Protein 5WMP (pdb70)

Foldseek 3Di:
DKKKKKKKWKWKQDPPPDATKIKIWIDIQLRTFWIFTPPPPDTWIDTDDPLCVPDDPVVGVVVSVVRVVVNVVVSVVVVLLCVLVVHDPHDMKMKMWMWIFMADPVLATDFTWTFIDIRNHGAKIQDRVLQAMDGPDPSSVVVRVVCVVVSVSVVVVCCRRPVRSVVSVVSCVSVVVPSVAWAFWDWAWDWADPDPWKIKIKIKTWFTPDQDKDKFKDQQRHTPVVQKDWDRWADPPPSGIMIMIMGMDTPPRQQRMWMWMDGPNDPDIDTDGHDD/DWWAWDWDWEWPDQADAQDKTKIKIKTKGTPDPDKDKFKDKVNHGDPPWDKDDWDHDPVRIIMMMTMDIDHDHPPIWMWMWMDDPVDPHIDIDTYDSVD/DDDDDPPPDD

Secondary structure (DSSP, 8-state):
--EEEEEEEEEE--TTS-SPEEEEEEEETTEEEEEEETTSSS---EE-SGGGTTS-HHHHHHHHHHHHHHHHHHHHHHHHHHHHTT--TTS--EEEEEEEEEE-TTS-EEEEEEEEEETTEEEEEE-TTSS-EEESSHHHHHHHHHHHHTTHHHHHHHHHHTHHHHHHHHHHHHTHHHHT-PBPPEEEEEEEEEETTEEEEEEEEEEEBSS--EEEEEETTEE-GGG-EEPPPEE-SSS-EEEEEEEEEETT-GGGEEEEEE-TT-SS-EEE----/--BPPEEEEEESS---TTS-EEEEEEEEEEBSS--EEEEEETTEEPSS-EEPPPEE-TTS-EEEEEEEEE---SS--EEEEEE-TT-SS-EEEE--TT-/------S---

B-factor: mean 17.41, std 11.38, range [3.67, 92.32]

Organism: Homo sapiens (NCBI:txid9606)

InterPro domains:
  IPR001039 MHC class I alpha chain, alpha1 alpha2 domains [PR01638] (83-112)
  IPR001039 MHC class I alpha chain, alpha1 alpha2 domains [PR01638] (115-131)
  IPR001039 MHC class I alpha chain, alpha1 alpha2 domains [PR01638] (136-153)
  IPR001039 MHC class I alpha chain, alpha1 alpha2 domains [PR01638] (181-199)
  IPR003006 Immunoglobulin/major histocompatibility complex, conserved site [PS00290] (281-287)
  IPR003597 Immunoglobulin C1-set [PF07654] (219-290)
  IPR003597 Immunoglobulin C1-set [SM00407] (222-293)
  IPR007110 Immunoglobulin-like domain [PS50835] (209-295)
  IPR010579 MHC class I, alpha chain, C-terminal [PF06623] (337-362)
  IPR011161 MHC class I-like antigen recognition-like [PF00129] (25-203)
  IPR011162 MHC classes I/II-like antigen recognition protein [SSF54452] (26-205)
  IPR013783 Immunoglobulin-like fold [G3DSA:2.60.40.10] (206-308)
  IPR036179 Immunoglobulin-like domain superfamily [SSF48726] (208-300)
  IPR037055 MHC class I-like antigen recognition-like superfamily [G3DSA:3.30.500.10] (24-205)
  IPR050208 Antigen-presenting and immune regulatory MHC class I-related [PTHR16675] (14-336)

GO terms:
  GO:0005886 plasma membrane (C, EXP)
  GO:0098553 lumenal side of endoplasmic reticulum membrane (C, TAS)
  GO:0031901 early endosome membrane (C, TAS)
  GO:0000139 Golgi membrane (C, TAS)
  GO:0055038 recycling endosome membrane (C, TAS)
  GO:0005886 plasma membrane (C, TAS)
  GO:0012507 ER to Golgi transport vesicle membrane (C, TAS)
  GO:0030667 secretory granule membrane (C, TAS)
  GO:0030670 phagocytic vesicle membrane (C, TAS)
  GO:0005515 protein binding (F, IPI)
  GO:0002667 regulation of T cell anergy (P, IMP)
  GO:2001198 regulation of dendritic cell differentiation (P, IMP)
  GO:0032655 regulation of interleukin-12 production (P, IMP)
  GO:0032675 regulation of interleukin-6 production (P, IMP)
  GO:0005102 signaling receptor binding (F, IPI)
  GO:0002477 antigen processing and presentation of exogenous peptide antigen via MHC class Ib (P, IDA)
  GO:0001916 positive regulation of T cell mediated cytotoxicity (P, IDA)
  GO:0002486 antigen processing and presentation of endogenous peptide antigen via MHC class I via ER pathway, TAP-independent (P, IDA)
  GO:0005783 endoplasmic reticulum (C, IDA)
  GO:0005794 Golgi apparatus (C, IDA)

Structure (mmCIF, N/CA/C/O backbone):
data_5WMP
#
_entry.id   5WMP
#
_cell.length_a   50.863
_cell.length_b   81.720
_cell.length_c   110.943
_cell.angle_alpha   90.000
_cell.angle_beta   90.000
_cell.angle_gamma   90.000
#
_symmetry.space_group_name_H-M   'P 21 21 21'
#
loop_
_entity.id
_entity.type
_entity.pdbx_description
1 polymer 'HLA class I histocompatibility antigen, B-7 alpha chain'
2 polymer Beta-2-microglobulin
3 polymer 'TPR peptide from CMV'
4 non-polymer 'IODIDE ION'
5 non-polymer 'SODIUM ION'
6 non-polymer 'CHLORIDE ION'
7 non-polymer DI(HYDROXYETHYL)ETHER
8 non-polymer 'ZINC ION'
9 water water
#
loop_
_atom_site.group_PDB
_atom_site.id
_atom_site.type_symbol
_atom_site.label_atom_id
_atom_site.label_alt_id
_atom_site.label_comp_id
_atom_site.label_asym_id
_atom_site.label_entity_id
_atom_site.label_seq_id
_atom_site.pdbx_PDB_ins_code
_atom_site.Cartn_x
_atom_site.Cartn_y
_atom_site.Cartn_z
_atom_site.occupancy
_atom_site.B_iso_or_equiv
_atom_site.auth_seq_id
_atom_site.auth_comp_id
_atom_site.auth_asym_id
_atom_site.auth_atom_id
_atom_site.pdbx_PDB_model_num
ATOM 1 N N . GLY A 1 1 ? -24.807 25.602 -25.476 1.00 24.41 1 GLY A N 1
ATOM 2 C CA . GLY A 1 1 ? -23.698 26.175 -24.720 1.00 23.53 1 GLY A CA 1
ATOM 3 C C . GLY A 1 1 ? -22.355 25.926 -25.383 1.00 22.28 1 GLY A C 1
ATOM 4 O O . GLY A 1 1 ? -22.281 25.822 -26.610 1.00 22.84 1 GLY A O 1
ATOM 5 N N A SER A 1 2 ? -21.291 25.847 -24.585 0.71 18.53 2 SER A N 1
ATOM 6 N N B SER A 1 2 ? -21.278 25.856 -24.578 0.29 16.66 2 SER A N 1
ATOM 7 C CA A SER A 1 2 ? -19.938 25.623 -25.093 0.71 17.23 2 SER A CA 1
ATOM 8 C CA B SER A 1 2 ? -19.930 25.600 -25.093 0.29 14.91 2 SER A CA 1
ATOM 9 C C A SER A 1 2 ? -19.717 24.133 -25.325 0.71 17.26 2 SER A C 1
ATOM 10 C C B SER A 1 2 ? -19.780 24.121 -25.380 0.29 16.16 2 SER A C 1
ATOM 11 O O A SER A 1 2 ? -20.260 23.313 -24.582 0.71 17.66 2 SER A O 1
ATOM 12 O O B SER A 1 2 ? -20.417 23.297 -24.717 0.29 15.78 2 SER A O 1
ATOM 17 N N . HIS A 1 3 ? -18.950 23.776 -26.368 1.00 11.30 3 HIS A N 1
ATOM 18 C CA . HIS A 1 3 ? -18.709 22.358 -26.690 1.00 9.78 3 HIS A CA 1
ATOM 19 C C . HIS A 1 3 ? -17.234 22.099 -26.942 1.00 11.68 3 HIS A C 1
ATOM 20 O O . HIS A 1 3 ? -16.491 23.026 -27.228 1.00 11.26 3 HIS A O 1
ATOM 27 N N . SER A 1 4 ? -16.813 20.836 -26.850 1.00 7.98 4 SER A N 1
ATOM 28 C CA . SER A 1 4 ? -15.417 20.531 -27.131 1.00 8.11 4 SER A CA 1
ATOM 29 C C . SER A 1 4 ? -15.343 19.274 -27.946 1.00 10.67 4 SER A C 1
ATOM 30 O O . SER A 1 4 ? -16.253 18.433 -27.883 1.00 8.81 4 SER A O 1
ATOM 33 N N . MET A 1 5 ? -14.243 19.132 -28.685 1.00 7.35 5 MET A N 1
ATOM 34 C CA . MET A 1 5 ? -13.912 17.873 -29.323 1.00 4.63 5 MET A CA 1
ATOM 35 C C . MET A 1 5 ? -12.519 17.546 -28.816 1.00 9.58 5 MET A C 1
ATOM 36 O O . MET A 1 5 ? -11.661 18.413 -28.824 1.00 7.54 5 MET A O 1
ATOM 41 N N . ARG A 1 6 ? -12.281 16.291 -28.443 1.00 6.99 6 ARG A N 1
ATOM 42 C CA . ARG A 1 6 ? -10.942 15.880 -27.987 1.00 5.59 6 ARG A CA 1
ATOM 43 C C . ARG A 1 6 ? -10.637 14.496 -28.489 1.00 9.25 6 ARG A C 1
ATOM 44 O O . ARG A 1 6 ? -11.533 13.628 -28.509 1.00 9.52 6 ARG A O 1
ATOM 52 N N . TYR A 1 7 ? -9.363 14.274 -28.864 1.00 4.99 7 TYR A N 1
ATOM 53 C CA . TYR A 1 7 ? -8.855 12.956 -29.179 1.00 6.49 7 TYR A CA 1
ATOM 54 C C . TYR A 1 7 ? -7.830 12.639 -28.127 1.00 9.19 7 TYR A C 1
ATOM 55 O O . TYR A 1 7 ? -7.072 13.533 -27.717 1.00 7.74 7 TYR A O 1
ATOM 64 N N . PHE A 1 8 ? -7.837 11.369 -27.665 1.00 6.68 8 PHE A N 1
ATOM 65 C CA . PHE A 1 8 ? -6.942 10.884 -26.609 1.00 7.20 8 PHE A CA 1
ATOM 66 C C . PHE A 1 8 ? -6.205 9.654 -27.141 1.00 9.77 8 PHE A C 1
ATOM 67 O O . PHE A 1 8 ? -6.825 8.593 -27.344 1.00 9.99 8 PHE A O 1
ATOM 75 N N . TYR A 1 9 ? -4.883 9.793 -27.361 1.00 6.10 9 TYR A N 1
ATOM 76 C CA . TYR A 1 9 ? -4.074 8.657 -27.843 1.00 5.76 9 TYR A CA 1
ATOM 77 C C . TYR A 1 9 ? -3.220 8.106 -26.707 1.00 9.34 9 TYR A C 1
ATOM 78 O O . TYR A 1 9 ? -2.626 8.880 -25.936 1.00 7.78 9 TYR A O 1
ATOM 87 N N . THR A 1 10 ? -3.097 6.778 -26.655 1.00 6.20 10 THR A N 1
ATOM 88 C CA . THR A 1 10 ? -2.222 6.087 -25.726 1.00 5.88 10 THR A CA 1
ATOM 89 C C . THR A 1 10 ? -1.357 5.101 -26.505 1.00 8.41 10 THR A C 1
ATOM 90 O O . THR A 1 10 ? -1.893 4.182 -27.121 1.00 9.12 10 THR A O 1
ATOM 94 N N . SER A 1 11 ? -0.026 5.280 -26.434 1.00 5.70 11 SER A N 1
ATOM 95 C CA . SER A 1 11 ? 0.964 4.357 -27.048 1.00 6.00 11 SER A CA 1
ATOM 96 C C . SER A 1 11 ? 1.752 3.782 -25.911 1.00 8.98 11 SER A C 1
ATOM 97 O O . SER A 1 11 ? 2.267 4.535 -25.084 1.00 6.81 11 SER A O 1
ATOM 100 N N . VAL A 1 12 ? 1.795 2.437 -25.809 1.00 7.24 12 VAL A N 1
ATOM 101 C CA . VAL A 1 12 ? 2.484 1.783 -24.676 1.00 6.91 12 VAL A CA 1
ATOM 102 C C . VAL A 1 12 ? 3.459 0.755 -25.193 1.00 10.42 12 VAL A C 1
ATOM 103 O O . VAL A 1 12 ? 3.028 -0.186 -25.875 1.00 8.96 12 VAL A O 1
ATOM 107 N N . SER A 1 13 ? 4.755 0.912 -24.886 1.00 8.07 13 SER A N 1
ATOM 108 C CA . SER A 1 13 ? 5.712 -0.116 -25.349 1.00 7.27 13 SER A CA 1
ATOM 109 C C . SER A 1 13 ? 5.617 -1.324 -24.427 1.00 9.33 13 SER A C 1
ATOM 110 O O . SER A 1 13 ? 5.188 -1.218 -23.265 1.00 8.52 13 SER A O 1
ATOM 113 N N . ARG A 1 14 ? 6.065 -2.465 -24.932 1.00 7.85 14 ARG A N 1
ATOM 114 C CA . ARG A 1 14 ? 5.952 -3.730 -24.188 1.00 7.50 14 ARG A CA 1
ATOM 115 C C . ARG A 1 14 ? 7.107 -4.644 -24.647 1.00 10.33 14 ARG A C 1
ATOM 116 O O . ARG A 1 14 ? 6.882 -5.614 -25.402 1.00 7.71 14 ARG A O 1
ATOM 124 N N . PRO A 1 15 ? 8.371 -4.292 -24.298 1.00 9.52 15 PRO A N 1
ATOM 125 C CA . PRO A 1 15 ? 9.518 -5.065 -24.828 1.00 8.36 15 PRO A CA 1
ATOM 126 C C . PRO A 1 15 ? 9.352 -6.560 -24.588 1.00 10.21 15 PRO A C 1
ATOM 127 O O . PRO A 1 15 ? 8.983 -6.975 -23.483 1.00 10.80 15 PRO A O 1
ATOM 131 N N . GLY A 1 16 ? 9.581 -7.328 -25.648 1.00 10.65 16 GLY A N 1
ATOM 132 C CA . GLY A 1 16 ? 9.456 -8.786 -25.605 1.00 9.95 16 GLY A CA 1
ATOM 133 C C . GLY A 1 16 ? 8.042 -9.258 -25.915 1.00 13.29 16 GLY A C 1
ATOM 134 O O . GLY A 1 16 ? 7.801 -10.475 -26.008 1.00 12.61 16 GLY A O 1
ATOM 135 N N . ARG A 1 17 ? 7.077 -8.302 -26.053 1.00 7.67 17 ARG A N 1
ATOM 136 C CA . ARG A 1 17 ? 5.667 -8.663 -26.312 1.00 7.40 17 ARG A CA 1
ATOM 137 C C . ARG A 1 17 ? 5.130 -7.927 -27.546 1.00 9.06 17 ARG A C 1
ATOM 138 O O . ARG A 1 17 ? 3.963 -7.558 -27.606 1.00 7.51 17 ARG A O 1
ATOM 146 N N . GLY A 1 18 ? 6.007 -7.742 -28.534 1.00 8.64 18 GLY A N 1
ATOM 147 C CA . GLY A 1 18 ? 5.659 -7.088 -29.785 1.00 8.26 18 GLY A CA 1
ATOM 148 C C . GLY A 1 18 ? 5.923 -5.598 -29.785 1.00 11.18 18 GLY A C 1
ATOM 149 O O . GLY A 1 18 ? 6.611 -5.074 -28.910 1.00 10.01 18 GLY A O 1
ATOM 150 N N . GLU A 1 19 ? 5.339 -4.917 -30.766 1.00 9.65 19 GLU A N 1
ATOM 151 C CA . GLU A 1 19 ? 5.462 -3.480 -30.938 1.00 9.58 19 GLU A CA 1
ATOM 152 C C . GLU A 1 19 ? 4.441 -2.743 -30.061 1.00 10.30 19 GLU A C 1
ATOM 153 O O . GLU A 1 19 ? 3.439 -3.330 -29.626 1.00 9.39 19 GLU A O 1
ATOM 159 N N . PRO A 1 20 ? 4.690 -1.430 -29.813 1.00 7.80 20 PRO A N 1
ATOM 160 C CA . PRO A 1 20 ? 3.783 -0.665 -28.932 1.00 6.68 20 PRO A CA 1
ATOM 161 C C . PRO A 1 20 ? 2.355 -0.609 -29.431 1.00 10.41 20 PRO A C 1
ATOM 162 O O . PRO A 1 20 ? 2.101 -0.362 -30.619 1.00 13.37 20 PRO A O 1
ATOM 166 N N . ARG A 1 21 ? 1.409 -0.845 -28.521 1.00 6.76 21 ARG A N 1
ATOM 167 C CA . ARG A 1 21 ? -0.002 -0.760 -28.887 1.00 6.07 21 ARG A CA 1
ATOM 168 C C . ARG A 1 21 ? -0.358 0.689 -28.976 1.00 8.43 21 ARG A C 1
ATOM 169 O O . ARG A 1 21 ? 0.040 1.456 -28.100 1.00 9.55 21 ARG A O 1
ATOM 177 N N . PHE A 1 22 ? -1.109 1.083 -30.026 1.00 6.40 22 PHE A N 1
ATOM 178 C CA . PHE A 1 22 ? -1.618 2.461 -30.149 1.00 5.40 22 PHE A CA 1
ATOM 179 C C . PHE A 1 22 ? -3.163 2.358 -30.053 1.00 8.15 22 PHE A C 1
ATOM 180 O O . PHE A 1 22 ? -3.791 1.646 -30.843 1.00 8.43 22 PHE A O 1
ATOM 188 N N . ILE A 1 23 ? -3.762 3.110 -29.119 1.00 7.02 23 ILE A N 1
ATOM 189 C CA . ILE A 1 23 ? -5.205 3.212 -29.015 1.00 7.42 23 ILE A CA 1
ATOM 190 C C . ILE A 1 23 ? -5.583 4.691 -29.056 1.00 10.00 23 ILE A C 1
ATOM 191 O O . ILE A 1 23 ? -4.955 5.507 -28.375 1.00 9.33 23 ILE A O 1
ATOM 196 N N . SER A 1 24 ? -6.651 5.014 -29.798 0.99 6.39 24 SER A N 1
ATOM 197 C CA . SER A 1 24 ? -7.180 6.352 -29.801 0.99 5.42 24 SER A CA 1
ATOM 198 C C . SER A 1 24 ? -8.677 6.288 -29.521 0.99 10.04 24 SER A C 1
ATOM 199 O O . SER A 1 24 ? -9.366 5.392 -30.027 0.99 8.98 24 SER A O 1
ATOM 202 N N . VAL A 1 25 ? -9.185 7.284 -28.772 1.00 6.32 25 VAL A N 1
ATOM 203 C CA . VAL A 1 25 ? -10.617 7.472 -28.532 1.00 5.21 25 VAL A CA 1
ATOM 204 C C . VAL A 1 25 ? -10.931 8.936 -28.820 1.00 8.56 25 VAL A C 1
ATOM 205 O O . VAL A 1 25 ? -10.085 9.816 -28.576 1.00 8.30 25 VAL A O 1
ATOM 209 N N . GLY A 1 26 ? -12.066 9.159 -29.460 1.00 4.62 26 GLY A N 1
ATOM 210 C CA . GLY A 1 26 ? -12.516 10.513 -29.794 1.00 4.77 26 GLY A CA 1
ATOM 211 C C . GLY A 1 26 ? -13.788 10.846 -29.017 1.00 9.46 26 GLY A C 1
ATOM 212 O O . GLY A 1 26 ? -14.664 9.978 -28.918 1.00 8.35 26 GLY A O 1
ATOM 213 N N . TYR A 1 27 ? -13.898 12.100 -28.478 1.00 5.73 27 TYR A N 1
ATOM 214 C CA . TYR A 1 27 ? -15.066 12.562 -27.715 1.00 6.44 27 TYR A CA 1
ATOM 215 C C . TYR A 1 27 ? -15.564 13.877 -28.255 1.00 9.31 27 TYR A C 1
ATOM 216 O O . TYR A 1 27 ? -14.772 14.707 -28.722 1.00 7.73 27 TYR A O 1
ATOM 225 N N . VAL A 1 28 ? -16.873 14.079 -28.122 1.00 5.78 28 VAL A N 1
ATOM 226 C CA . VAL A 1 28 ? -17.513 15.387 -28.227 1.00 4.33 28 VAL A CA 1
ATOM 227 C C . VAL A 1 28 ? -18.068 15.580 -26.812 1.00 8.19 28 VAL A C 1
ATOM 228 O O . VAL A 1 28 ? -18.866 14.756 -26.358 1.00 7.87 28 VAL A O 1
ATOM 232 N N . ASP A 1 29 ? -17.608 16.624 -26.093 1.00 6.95 29 ASP A N 1
ATOM 233 C CA . ASP A 1 29 ? -18.024 16.812 -24.704 1.00 7.20 29 ASP A CA 1
ATOM 234 C C . ASP A 1 29 ? -17.716 15.519 -23.955 1.00 10.12 29 ASP A C 1
ATOM 235 O O . ASP A 1 29 ? -16.602 14.998 -24.110 1.00 10.13 29 ASP A O 1
ATOM 240 N N . ASP A 1 30 ? -18.696 14.960 -23.201 1.00 8.36 30 ASP A N 1
ATOM 241 C CA . ASP A 1 30 ? -18.528 13.727 -22.449 1.00 8.24 30 ASP A CA 1
ATOM 242 C C . ASP A 1 30 ? -19.002 12.492 -23.207 1.00 11.55 30 ASP A C 1
ATOM 243 O O . ASP A 1 30 ? -19.217 11.440 -22.605 1.00 12.09 30 ASP A O 1
ATOM 248 N N . THR A 1 31 ? -19.189 12.619 -24.519 1.00 7.33 31 THR A N 1
ATOM 249 C CA . THR A 1 31 ? -19.698 11.531 -25.358 1.00 6.76 31 THR A CA 1
ATOM 250 C C . THR A 1 31 ? -18.601 10.959 -26.253 1.00 8.82 31 THR A C 1
ATOM 251 O O . THR A 1 31 ? -18.137 11.646 -27.164 1.00 8.05 31 THR A O 1
ATOM 255 N N . GLN A 1 32 ? -18.192 9.703 -26.001 1.00 7.32 32 GLN A N 1
ATOM 256 C CA . GLN A 1 32 ? -17.210 9.042 -26.886 1.00 7.10 32 GLN A CA 1
ATOM 257 C C . GLN A 1 32 ? -17.911 8.697 -28.195 1.00 10.61 32 GLN A C 1
ATOM 258 O O . GLN A 1 32 ? -19.069 8.259 -28.157 1.00 10.68 32 GLN A O 1
ATOM 264 N N . PHE A 1 33 ? -17.264 8.909 -29.349 1.00 6.50 33 PHE A N 1
ATOM 265 C CA . PHE A 1 33 ? -17.931 8.623 -30.637 1.00 6.39 33 PHE A CA 1
ATOM 266 C C . PHE A 1 33 ? -17.110 7.734 -31.579 1.00 9.94 33 PHE A C 1
ATOM 267 O O . PHE A 1 33 ? -17.659 7.246 -32.551 1.00 8.33 33 PHE A O 1
ATOM 275 N N . VAL A 1 34 ? -15.779 7.594 -31.341 1.00 7.54 34 VAL A N 1
ATOM 276 C CA . VAL A 1 34 ? -14.917 6.773 -32.202 1.00 6.59 34 VAL A CA 1
ATOM 277 C C . VAL A 1 34 ? -13.818 6.090 -31.378 1.00 8.96 34 VAL A C 1
ATOM 278 O O . VAL A 1 34 ? -13.486 6.527 -30.267 1.00 6.69 34 VAL A O 1
ATOM 282 N N . ARG A 1 35 ? -13.288 4.990 -31.926 1.00 7.71 35 ARG A N 1
ATOM 283 C CA . ARG A 1 35 ? -12.132 4.348 -31.357 1.00 7.43 35 ARG A CA 1
ATOM 284 C C . ARG A 1 35 ? -11.260 3.786 -32.480 1.00 9.62 35 ARG A C 1
ATOM 285 O O . ARG A 1 35 ? -11.761 3.535 -33.583 1.00 8.85 35 ARG A O 1
ATOM 293 N N . PHE A 1 36 ? -9.988 3.547 -32.164 1.00 6.12 36 PHE A N 1
ATOM 294 C CA . PHE A 1 36 ? -9.053 2.871 -33.085 1.00 6.86 36 PHE A CA 1
ATOM 295 C C . PHE A 1 36 ? -8.087 2.119 -32.189 1.00 10.03 36 PHE A C 1
ATOM 296 O O . PHE A 1 36 ? -7.590 2.698 -31.217 1.00 9.31 36 PHE A O 1
ATOM 304 N N . ASP A 1 37 ? -7.845 0.837 -32.467 1.00 7.98 37 ASP A N 1
ATOM 305 C CA . ASP A 1 37 ? -6.968 0.047 -31.621 1.00 7.53 37 ASP A CA 1
ATOM 306 C C . ASP A 1 37 ? -6.033 -0.805 -32.516 1.00 8.39 37 ASP A C 1
ATOM 307 O O . ASP A 1 37 ? -6.529 -1.647 -33.260 1.00 8.69 37 ASP A O 1
ATOM 312 N N . SER A 1 38 ? -4.696 -0.596 -32.419 1.00 7.11 38 SER A N 1
ATOM 313 C CA . SER A 1 38 ? -3.750 -1.353 -33.259 1.00 6.48 38 SER A CA 1
ATOM 314 C C . SER A 1 38 ? -3.761 -2.866 -32.933 1.00 9.56 38 SER A C 1
ATOM 315 O O . SER A 1 38 ? -3.232 -3.670 -33.732 1.00 10.02 38 SER A O 1
ATOM 318 N N . ASP A 1 39 ? -4.282 -3.243 -31.733 1.00 7.23 39 ASP A N 1
ATOM 319 C CA . ASP A 1 39 ? -4.382 -4.654 -31.312 1.00 6.93 39 ASP A CA 1
ATOM 320 C C . ASP A 1 39 ? -5.687 -5.323 -31.787 1.00 12.18 39 ASP A C 1
ATOM 321 O O . ASP A 1 39 ? -5.856 -6.525 -31.540 1.00 12.68 39 ASP A O 1
ATOM 326 N N . ALA A 1 40 ? -6.615 -4.563 -32.443 1.00 9.67 40 ALA A N 1
ATOM 327 C CA . ALA A 1 40 ? -7.858 -5.151 -32.955 1.00 10.58 40 ALA A CA 1
ATOM 328 C C . ALA A 1 40 ? -7.479 -6.150 -34.092 1.00 14.89 40 ALA A C 1
ATOM 329 O O . ALA A 1 40 ? -6.415 -6.031 -34.705 1.00 13.45 40 ALA A O 1
ATOM 331 N N . ALA A 1 41 ? -8.338 -7.150 -34.351 1.00 16.33 41 ALA A N 1
ATOM 332 C CA . ALA A 1 41 ? -8.035 -8.152 -35.395 1.00 17.32 41 ALA A CA 1
ATOM 333 C C . ALA A 1 41 ? -7.769 -7.493 -36.760 1.00 18.82 41 ALA A C 1
ATOM 334 O O . ALA A 1 41 ? -6.816 -7.879 -37.434 1.00 16.48 41 ALA A O 1
ATOM 336 N N . SER A 1 42 ? -8.561 -6.471 -37.141 1.00 15.15 42 SER A N 1
ATOM 337 C CA . SER A 1 42 ? -8.383 -5.721 -38.383 1.00 15.27 42 SER A CA 1
ATOM 338 C C . SER A 1 42 ? -8.505 -4.227 -38.021 1.00 17.66 42 SER A C 1
ATOM 339 O O . SER A 1 42 ? -9.604 -3.660 -38.082 1.00 16.70 42 SER A O 1
ATOM 342 N N . PRO A 1 43 ? -7.399 -3.599 -37.543 1.00 10.14 43 PRO A N 1
ATOM 343 C CA . PRO A 1 43 ? -7.501 -2.207 -37.053 1.00 8.97 43 PRO A CA 1
ATOM 344 C C . PRO A 1 43 ? -8.165 -1.249 -38.004 1.00 12.01 43 PRO A C 1
ATOM 345 O O . PRO A 1 43 ? -7.763 -1.094 -39.164 1.00 10.74 43 PRO A O 1
ATOM 349 N N A ARG A 1 44 ? -9.205 -0.593 -37.495 0.49 10.01 44 ARG A N 1
ATOM 350 N N B ARG A 1 44 ? -9.218 -0.601 -37.509 0.51 9.99 44 ARG A N 1
ATOM 351 C CA A ARG A 1 44 ? -10.009 0.349 -38.257 0.49 9.37 44 ARG A CA 1
ATOM 352 C CA B ARG A 1 44 ? -9.984 0.369 -38.282 0.51 9.32 44 ARG A CA 1
ATOM 353 C C A ARG A 1 44 ? -10.677 1.325 -37.298 0.49 11.38 44 ARG A C 1
ATOM 354 C C B ARG A 1 44 ? -10.690 1.315 -37.321 0.51 11.29 44 ARG A C 1
ATOM 355 O O A ARG A 1 44 ? -10.967 0.957 -36.154 0.49 9.60 44 ARG A O 1
ATOM 356 O O B ARG A 1 44 ? -11.006 0.922 -36.192 0.51 9.45 44 ARG A O 1
ATOM 371 N N . GLU A 1 45 ? -10.948 2.561 -37.762 1.00 8.03 45 GLU A N 1
ATOM 372 C CA . GLU A 1 45 ? -11.692 3.491 -36.919 1.00 7.91 45 GLU A CA 1
ATOM 373 C C . GLU A 1 45 ? -13.124 2.928 -36.884 1.00 11.45 45 GLU A C 1
ATOM 374 O O . GLU A 1 45 ? -13.660 2.503 -37.921 1.00 10.86 45 GLU A O 1
ATOM 380 N N . GLU A 1 46 ? -13.667 2.808 -35.672 1.00 9.08 46 GLU A N 1
ATOM 381 C CA . GLU A 1 46 ? -14.996 2.257 -35.467 1.00 9.90 46 GLU A CA 1
ATOM 382 C C . GLU A 1 46 ? -15.912 3.256 -34.804 1.00 12.18 46 GLU A C 1
ATOM 383 O O . GLU A 1 46 ? -15.470 4.013 -33.927 1.00 10.41 46 GLU A O 1
ATOM 389 N N . PRO A 1 47 ? -17.211 3.236 -35.174 1.00 10.13 47 PRO A N 1
ATOM 390 C CA . PRO A 1 47 ? -18.164 4.169 -34.526 1.00 9.95 47 PRO A CA 1
ATOM 391 C C . PRO A 1 47 ? -18.499 3.706 -33.128 1.00 13.97 47 PRO A C 1
ATOM 392 O O . PRO A 1 47 ? -18.583 2.510 -32.863 1.00 14.16 47 PRO A O 1
ATOM 396 N N . ARG A 1 48 ? -18.744 4.656 -32.227 1.00 9.75 48 ARG A N 1
ATOM 397 C CA . ARG A 1 48 ? -19.072 4.345 -30.853 1.00 9.20 48 ARG A CA 1
ATOM 398 C C . ARG A 1 48 ? -20.237 5.204 -30.326 1.00 13.21 48 ARG A C 1
ATOM 399 O O . ARG A 1 48 ? -20.515 5.215 -29.132 1.00 14.57 48 ARG A O 1
ATOM 407 N N . ALA A 1 49 ? -20.890 5.916 -31.230 1.00 10.97 49 ALA A N 1
ATOM 408 C CA . ALA A 1 49 ? -22.062 6.733 -30.959 1.00 12.27 49 ALA A CA 1
ATOM 409 C C . ALA A 1 49 ? -23.010 6.684 -32.161 1.00 15.11 49 ALA A C 1
ATOM 410 O O . ALA A 1 49 ? -22.563 6.616 -33.317 1.00 13.31 49 ALA A O 1
ATOM 412 N N . PRO A 1 50 ? -24.343 6.717 -31.930 1.00 14.59 50 PRO A N 1
ATOM 413 C CA . PRO A 1 50 ? -25.269 6.547 -33.069 1.00 15.08 50 PRO A CA 1
ATOM 414 C C . PRO A 1 50 ? -25.181 7.572 -34.184 1.00 16.90 50 PRO A C 1
ATOM 415 O O . PRO A 1 50 ? -25.286 7.233 -35.354 1.00 17.84 50 PRO A O 1
ATOM 419 N N . TRP A 1 51 ? -24.941 8.832 -33.816 1.00 14.02 51 TRP A N 1
ATOM 420 C CA . TRP A 1 51 ? -24.884 9.950 -34.741 1.00 14.15 51 TRP A CA 1
ATOM 421 C C . TRP A 1 51 ? -23.653 10.001 -35.685 1.00 15.87 51 TRP A C 1
ATOM 422 O O . TRP A 1 51 ? -23.602 10.827 -36.595 1.00 15.54 51 TRP A O 1
ATOM 433 N N . ILE A 1 52 ? -22.635 9.145 -35.442 1.00 12.52 52 ILE A N 1
ATOM 434 C CA . ILE A 1 52 ? -21.454 9.119 -36.324 1.00 12.05 52 ILE A CA 1
ATOM 435 C C . ILE A 1 52 ? -21.583 7.973 -37.359 1.00 14.60 52 ILE A C 1
ATOM 436 O O . ILE A 1 52 ? -20.849 7.950 -38.351 1.00 15.28 52 ILE A O 1
ATOM 441 N N . GLU A 1 53 ? -22.537 7.053 -37.132 1.00 14.54 53 GLU A N 1
ATOM 442 C CA . GLU A 1 53 ? -22.725 5.884 -38.015 1.00 15.46 53 GLU A CA 1
ATOM 443 C C . GLU A 1 53 ? -23.053 6.267 -39.460 1.00 21.61 53 GLU A C 1
ATOM 444 O O . GLU A 1 53 ? -22.643 5.570 -40.382 1.00 22.34 53 GLU A O 1
ATOM 450 N N . GLN A 1 54 ? -23.694 7.420 -39.664 1.00 20.47 54 GLN A N 1
ATOM 451 C CA . GLN A 1 54 ? -24.058 7.926 -41.000 1.00 20.53 54 GLN A CA 1
ATOM 452 C C . GLN A 1 54 ? -22.855 8.344 -41.868 1.00 24.03 54 GLN A C 1
ATOM 453 O O . GLN A 1 54 ? -23.017 8.562 -43.077 1.00 24.14 54 GLN A O 1
ATOM 459 N N . GLU A 1 55 ? -21.659 8.505 -41.263 1.00 18.92 55 GLU A N 1
ATOM 460 C CA . GLU A 1 55 ? -20.484 8.882 -42.047 1.00 17.11 55 GLU A CA 1
ATOM 461 C C . GLU A 1 55 ? -20.179 7.790 -43.091 1.00 20.72 55 GLU A C 1
ATOM 462 O O . GLU A 1 55 ? -20.280 6.602 -42.795 1.00 19.32 55 GLU A O 1
ATOM 468 N N . GLY A 1 56 ? -19.879 8.214 -44.307 1.00 21.92 56 GLY A N 1
ATOM 469 C CA . GLY A 1 56 ? -19.648 7.277 -45.408 1.00 22.12 56 GLY A CA 1
ATOM 470 C C . GLY A 1 56 ? -18.375 6.433 -45.304 1.00 26.06 56 GLY A C 1
ATOM 471 O O . GLY A 1 56 ? -17.565 6.643 -44.383 1.00 22.00 56 GLY A O 1
ATOM 472 N N A PRO A 1 57 ? -18.157 5.508 -46.271 0.51 22.36 57 PRO A N 1
ATOM 473 N N B PRO A 1 57 ? -18.152 5.481 -46.242 0.49 23.32 57 PRO A N 1
ATOM 474 C CA A PRO A 1 57 ? -16.936 4.676 -46.250 0.51 21.84 57 PRO A CA 1
ATOM 475 C CA B PRO A 1 57 ? -16.920 4.664 -46.191 0.49 22.93 57 PRO A CA 1
ATOM 476 C C A PRO A 1 57 ? -15.635 5.475 -46.329 0.51 23.83 57 PRO A C 1
ATOM 477 C C B PRO A 1 57 ? -15.625 5.473 -46.318 0.49 24.35 57 PRO A C 1
ATOM 478 O O A PRO A 1 57 ? -14.634 5.060 -45.748 0.51 23.07 57 PRO A O 1
ATOM 479 O O B PRO A 1 57 ? -14.614 5.066 -45.749 0.49 23.58 57 PRO A O 1
ATOM 486 N N . GLU A 1 58 ? -15.655 6.621 -47.032 1.00 20.02 58 GLU A N 1
ATOM 487 C CA . GLU A 1 58 ? -14.494 7.509 -47.191 1.00 20.37 58 GLU A CA 1
ATOM 488 C C . GLU A 1 58 ? -14.037 8.095 -45.845 1.00 21.28 58 GLU A C 1
ATOM 489 O O . GLU A 1 58 ? -12.854 8.341 -45.660 1.00 20.95 58 GLU A O 1
ATOM 495 N N . TYR A 1 59 ? -14.981 8.281 -44.919 1.00 16.29 59 TYR A N 1
ATOM 496 C CA . TYR A 1 59 ? -14.701 8.801 -43.565 1.00 14.43 59 TYR A CA 1
ATOM 497 C C . TYR A 1 59 ? -13.872 7.746 -42.807 1.00 16.49 59 TYR A C 1
ATOM 498 O O . TYR A 1 59 ? -12.767 8.037 -42.352 1.00 15.14 59 TYR A O 1
ATOM 507 N N . TRP A 1 60 ? -14.395 6.524 -42.701 1.00 13.35 60 TRP A N 1
ATOM 508 C CA . TRP A 1 60 ? -13.723 5.443 -41.988 1.00 13.29 60 TRP A CA 1
ATOM 509 C C . TRP A 1 60 ? -12.397 5.085 -42.628 1.00 16.87 60 TRP A C 1
ATOM 510 O O . TRP A 1 60 ? -11.423 4.889 -41.899 1.00 16.02 60 TRP A O 1
ATOM 521 N N . ASP A 1 61 ? -12.329 5.080 -43.986 1.00 14.84 61 ASP A N 1
ATOM 522 C CA . ASP A 1 61 ? -11.074 4.776 -44.684 1.00 14.12 61 ASP A CA 1
ATOM 523 C C . ASP A 1 61 ? -9.979 5.815 -44.418 1.00 16.76 61 ASP A C 1
ATOM 524 O O . ASP A 1 61 ? -8.869 5.430 -44.035 1.00 16.08 61 ASP A O 1
ATOM 529 N N . ARG A 1 62 ? -10.292 7.120 -44.596 1.00 13.61 62 ARG A N 1
ATOM 530 C CA . ARG A 1 62 ? -9.327 8.212 -44.417 1.00 13.60 62 ARG A CA 1
ATOM 531 C C . ARG A 1 62 ? -8.816 8.217 -42.974 1.00 13.49 62 ARG A C 1
ATOM 532 O O . ARG A 1 62 ? -7.604 8.215 -42.751 1.00 12.02 62 ARG A O 1
ATOM 540 N N . ASN A 1 63 ? -9.752 8.132 -42.007 1.00 10.88 63 ASN A N 1
ATOM 541 C CA . ASN A 1 63 ? -9.383 8.176 -40.596 1.00 9.44 63 ASN A CA 1
ATOM 542 C C . ASN A 1 63 ? -8.545 6.983 -40.179 1.00 11.20 63 ASN A C 1
ATOM 543 O O . ASN A 1 63 ? -7.558 7.164 -39.459 1.00 10.79 63 ASN A O 1
ATOM 548 N N . THR A 1 64 ? -8.871 5.774 -40.695 1.00 7.65 64 THR A N 1
ATOM 549 C CA . THR A 1 64 ? -8.063 4.591 -40.409 1.00 9.47 64 THR A CA 1
ATOM 550 C C . THR A 1 64 ? -6.613 4.818 -40.878 1.00 11.36 64 THR A C 1
ATOM 551 O O . THR A 1 64 ? -5.680 4.558 -40.128 1.00 10.82 64 THR A O 1
ATOM 555 N N . GLN A 1 65 ? -6.427 5.378 -42.086 1.00 11.05 65 GLN A N 1
ATOM 556 C CA . GLN A 1 65 ? -5.067 5.650 -42.567 1.00 11.34 65 GLN A CA 1
ATOM 557 C C . GLN A 1 65 ? -4.328 6.671 -41.685 1.00 13.10 65 GLN A C 1
ATOM 558 O O . GLN A 1 65 ? -3.147 6.461 -41.393 1.00 14.32 65 GLN A O 1
ATOM 564 N N . ILE A 1 66 ? -5.052 7.679 -41.152 1.00 9.36 66 ILE A N 1
ATOM 565 C CA . ILE A 1 66 ? -4.456 8.670 -40.216 1.00 8.60 66 ILE A CA 1
ATOM 566 C C . ILE A 1 66 ? -3.929 7.975 -38.932 1.00 11.93 66 ILE A C 1
ATOM 567 O O . ILE A 1 66 ? -2.778 8.217 -38.514 1.00 11.36 66 ILE A O 1
ATOM 572 N N . TYR A 1 67 ? -4.765 7.124 -38.302 1.00 9.17 67 TYR A N 1
ATOM 573 C CA . TYR A 1 67 ? -4.333 6.448 -37.072 1.00 7.56 67 TYR A CA 1
ATOM 574 C C . TYR A 1 67 ? -3.170 5.481 -37.335 1.00 10.14 67 TYR A C 1
ATOM 575 O O . TYR A 1 67 ? -2.215 5.435 -36.546 1.00 10.14 67 TYR A O 1
ATOM 584 N N . LYS A 1 68 ? -3.211 4.750 -38.466 1.00 8.74 68 LYS A N 1
ATOM 585 C CA . LYS A 1 68 ? -2.114 3.830 -38.755 1.00 8.86 68 LYS A CA 1
ATOM 586 C C . LYS A 1 68 ? -0.781 4.592 -38.902 1.00 10.40 68 LYS A C 1
ATOM 587 O O . LYS A 1 68 ? 0.241 4.168 -38.351 1.00 10.39 68 LYS A O 1
ATOM 593 N N . ALA A 1 69 ? -0.803 5.738 -39.594 1.00 8.63 69 ALA A N 1
ATOM 594 C CA . ALA A 1 69 ? 0.409 6.538 -39.750 1.00 9.44 69 ALA A CA 1
ATOM 595 C C . ALA A 1 69 ? 0.845 7.085 -38.398 1.00 10.87 69 ALA A C 1
ATOM 596 O O . ALA A 1 69 ? 2.043 7.066 -38.105 1.00 9.16 69 ALA A O 1
ATOM 598 N N . GLN A 1 70 ? -0.135 7.522 -37.562 1.00 7.68 70 GLN A N 1
ATOM 599 C CA . GLN A 1 70 ? 0.175 8.038 -36.228 1.00 7.10 70 GLN A CA 1
ATOM 600 C C . GLN A 1 70 ? 0.788 6.965 -35.357 1.00 8.68 70 GLN A C 1
ATOM 601 O O . GLN A 1 70 ? 1.742 7.261 -34.611 1.00 8.28 70 GLN A O 1
ATOM 607 N N . ALA A 1 71 ? 0.244 5.715 -35.403 1.00 7.12 71 ALA A N 1
ATOM 608 C CA . ALA A 1 71 ? 0.829 4.638 -34.598 1.00 7.24 71 ALA A CA 1
ATOM 609 C C . ALA A 1 71 ? 2.348 4.492 -34.923 1.00 8.33 71 ALA A C 1
ATOM 610 O O . ALA A 1 71 ? 3.167 4.394 -34.008 1.00 10.15 71 ALA A O 1
ATOM 612 N N . GLN A 1 72 ? 2.717 4.543 -36.219 1.00 7.07 72 GLN A N 1
ATOM 613 C CA . GLN A 1 72 ? 4.115 4.432 -36.646 1.00 8.43 72 GLN A CA 1
ATOM 614 C C . GLN A 1 72 ? 4.938 5.586 -36.138 1.00 10.16 72 GLN A C 1
ATOM 615 O O . GLN A 1 72 ? 6.010 5.364 -35.585 1.00 10.11 72 GLN A O 1
ATOM 621 N N . THR A 1 73 ? 4.394 6.822 -36.241 1.00 7.55 73 THR A N 1
ATOM 622 C CA . THR A 1 73 ? 5.086 8.000 -35.724 1.00 7.37 73 THR A CA 1
ATOM 623 C C . THR A 1 73 ? 5.297 7.890 -34.183 1.00 10.57 73 THR A C 1
ATOM 624 O O . THR A 1 73 ? 6.392 8.186 -33.706 1.00 9.91 73 THR A O 1
ATOM 628 N N . ASP A 1 74 ? 4.268 7.434 -33.436 1.00 7.37 74 ASP A N 1
ATOM 629 C CA . ASP A 1 74 ? 4.390 7.263 -31.997 1.00 7.61 74 ASP A CA 1
ATOM 630 C C . ASP A 1 74 ? 5.448 6.221 -31.663 1.00 11.81 74 ASP A C 1
ATOM 631 O O . ASP A 1 74 ? 6.128 6.350 -30.647 1.00 10.57 74 ASP A O 1
ATOM 636 N N . ARG A 1 75 ? 5.571 5.161 -32.479 1.00 9.23 75 ARG A N 1
ATOM 637 C CA . ARG A 1 75 ? 6.606 4.158 -32.157 1.00 9.45 75 ARG A CA 1
ATOM 638 C C . ARG A 1 75 ? 8.009 4.791 -32.316 1.00 10.94 75 ARG A C 1
ATOM 639 O O . ARG A 1 75 ? 8.886 4.531 -31.485 1.00 11.76 75 ARG A O 1
ATOM 647 N N . GLU A 1 76 ? 8.201 5.647 -33.352 1.00 8.03 76 GLU A N 1
ATOM 648 C CA . GLU A 1 76 ? 9.459 6.375 -33.565 1.00 7.84 76 GLU A CA 1
ATOM 649 C C . GLU A 1 76 ? 9.706 7.324 -32.355 1.00 9.89 76 GLU A C 1
ATOM 650 O O . GLU A 1 76 ? 10.800 7.346 -31.789 1.00 10.83 76 GLU A O 1
ATOM 656 N N . SER A 1 77 ? 8.665 8.079 -31.956 1.00 6.55 77 SER A N 1
ATOM 657 C CA . SER A 1 77 ? 8.737 8.983 -30.794 1.00 7.74 77 SER A CA 1
ATOM 658 C C . SER A 1 77 ? 9.113 8.211 -29.536 1.00 9.41 77 SER A C 1
ATOM 659 O O . SER A 1 77 ? 9.962 8.689 -28.805 1.00 9.55 77 SER A O 1
ATOM 662 N N . LEU A 1 78 ? 8.510 7.022 -29.273 1.00 7.67 78 LEU A N 1
ATOM 663 C CA . LEU A 1 78 ? 8.879 6.219 -28.076 1.00 7.51 78 LEU A CA 1
ATOM 664 C C . LEU A 1 78 ? 10.368 5.838 -28.080 1.00 10.07 78 LEU A C 1
ATOM 665 O O . LEU A 1 78 ? 11.016 5.909 -27.036 1.00 9.89 78 LEU A O 1
ATOM 670 N N . ARG A 1 79 ? 10.911 5.423 -29.267 1.00 8.01 79 ARG A N 1
ATOM 671 C CA . ARG A 1 79 ? 12.336 5.102 -29.390 1.00 8.17 79 ARG A CA 1
ATOM 672 C C . ARG A 1 79 ? 13.168 6.364 -29.050 1.00 9.98 79 ARG A C 1
ATOM 673 O O . ARG A 1 79 ? 14.120 6.271 -28.254 1.00 10.68 79 ARG A O 1
ATOM 681 N N . ASN A 1 80 ? 12.799 7.533 -29.620 1.00 9.49 80 ASN A N 1
ATOM 682 C CA . ASN A 1 80 ? 13.551 8.773 -29.367 1.00 9.37 80 ASN A CA 1
ATOM 683 C C . ASN A 1 80 ? 13.505 9.182 -27.892 1.00 9.85 80 ASN A C 1
ATOM 684 O O . ASN A 1 80 ? 14.536 9.552 -27.325 1.00 9.87 80 ASN A O 1
ATOM 689 N N A LEU A 1 81 ? 12.315 9.074 -27.292 0.54 8.69 81 LEU A N 1
ATOM 690 N N B LEU A 1 81 ? 12.322 9.119 -27.258 0.46 7.24 81 LEU A N 1
ATOM 691 C CA A LEU A 1 81 ? 12.052 9.409 -25.892 0.54 7.96 81 LEU A CA 1
ATOM 692 C CA B LEU A 1 81 ? 12.206 9.510 -25.842 0.46 5.77 81 LEU A CA 1
ATOM 693 C C A LEU A 1 81 ? 12.917 8.581 -24.960 0.54 10.90 81 LEU A C 1
ATOM 694 C C B LEU A 1 81 ? 12.970 8.583 -24.915 0.46 9.88 81 LEU A C 1
ATOM 695 O O A LEU A 1 81 ? 13.538 9.135 -24.056 0.54 10.26 81 LEU A O 1
ATOM 696 O O B LEU A 1 81 ? 13.576 9.067 -23.958 0.46 9.01 81 LEU A O 1
ATOM 705 N N . ARG A 1 82 ? 13.010 7.262 -25.223 1.00 8.73 82 ARG A N 1
ATOM 706 C CA . ARG A 1 82 ? 13.814 6.315 -24.451 1.00 10.86 82 ARG A CA 1
ATOM 707 C C . ARG A 1 82 ? 15.290 6.843 -24.475 1.00 13.45 82 ARG A C 1
ATOM 708 O O . ARG A 1 82 ? 15.891 6.970 -23.412 1.00 13.29 82 ARG A O 1
ATOM 716 N N . GLY A 1 83 ? 15.795 7.241 -25.655 1.00 9.64 83 GLY A N 1
ATOM 717 C CA . GLY A 1 83 ? 17.136 7.820 -25.798 1.00 8.69 83 GLY A CA 1
ATOM 718 C C . GLY A 1 83 ? 17.308 9.144 -25.072 1.00 12.15 83 GLY A C 1
ATOM 719 O O . GLY A 1 83 ? 18.333 9.358 -24.416 1.00 10.56 83 GLY A O 1
ATOM 720 N N . TYR A 1 84 ? 16.295 10.058 -25.158 1.00 7.66 84 TYR A N 1
ATOM 721 C CA . TYR A 1 84 ? 16.439 11.353 -24.468 1.00 7.27 84 TYR A CA 1
ATOM 722 C C . TYR A 1 84 ? 16.583 11.220 -22.966 1.00 11.64 84 TYR A C 1
ATOM 723 O O . TYR A 1 84 ? 17.142 12.136 -22.335 1.00 10.95 84 TYR A O 1
ATOM 732 N N . TYR A 1 85 ? 16.004 10.156 -22.390 1.00 6.60 85 TYR A N 1
ATOM 733 C CA . TYR A 1 85 ? 16.059 9.883 -20.953 1.00 6.98 85 TYR A CA 1
ATOM 734 C C . TYR A 1 85 ? 17.095 8.814 -20.554 1.00 10.54 85 TYR A C 1
ATOM 735 O O . TYR A 1 85 ? 17.151 8.414 -19.381 1.00 10.27 85 TYR A O 1
ATOM 744 N N . ASN A 1 86 ? 17.939 8.407 -21.506 1.00 9.52 86 ASN A N 1
ATOM 745 C CA . ASN A 1 86 ? 18.981 7.390 -21.303 1.00 10.78 86 ASN A CA 1
ATOM 746 C C . ASN A 1 86 ? 18.394 6.138 -20.655 1.00 14.56 86 ASN 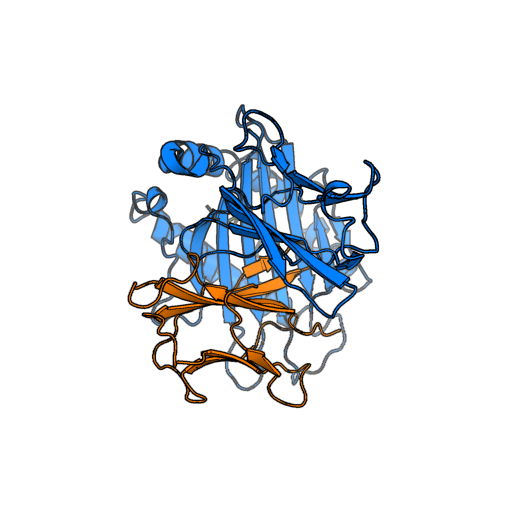A C 1
ATOM 747 O O . ASN A 1 86 ? 18.971 5.571 -19.727 1.00 14.50 86 ASN A O 1
ATOM 752 N N . GLN A 1 87 ? 17.215 5.717 -21.133 1.00 9.39 87 GLN A N 1
ATOM 753 C CA . GLN A 1 87 ? 16.530 4.560 -20.552 1.00 9.45 87 GLN A CA 1
ATOM 754 C C . GLN A 1 87 ? 16.899 3.250 -21.265 1.00 15.60 87 GLN A C 1
ATOM 755 O O . GLN A 1 87 ? 17.173 3.264 -22.466 1.00 15.64 87 GLN A O 1
ATOM 761 N N . SER A 1 88 ? 16.835 2.130 -20.533 1.00 15.28 88 SER A N 1
ATOM 762 C CA . SER A 1 88 ? 17.128 0.797 -21.089 1.00 16.65 88 SER A CA 1
ATOM 763 C C . SER A 1 88 ? 16.057 0.358 -22.092 1.00 21.97 88 SER A C 1
ATOM 764 O O . SER A 1 88 ? 14.931 0.845 -22.043 1.00 20.35 88 SER A O 1
ATOM 767 N N . GLU A 1 89 ? 16.396 -0.584 -22.983 1.00 17.82 89 GLU A N 1
ATOM 768 C CA . GLU A 1 89 ? 15.441 -1.101 -23.946 1.00 19.27 89 GLU A CA 1
ATOM 769 C C . GLU A 1 89 ? 14.494 -2.111 -23.288 1.00 20.95 89 GLU A C 1
ATOM 770 O O . GLU A 1 89 ? 13.548 -2.538 -23.942 1.00 21.06 89 GLU A O 1
ATOM 776 N N . ALA A 1 90 ? 14.709 -2.432 -22.001 1.00 18.63 90 ALA A N 1
ATOM 777 C CA . ALA A 1 90 ? 13.952 -3.442 -21.234 1.00 19.23 90 ALA A CA 1
ATOM 778 C C . ALA A 1 90 ? 12.639 -2.993 -20.598 1.00 22.63 90 ALA A C 1
ATOM 779 O O . ALA A 1 90 ? 11.761 -3.826 -20.355 1.00 23.11 90 ALA A O 1
ATOM 781 N N . GLY A 1 91 ? 12.511 -1.709 -20.311 1.00 16.67 91 GLY A N 1
ATOM 782 C CA . GLY A 1 91 ? 11.321 -1.245 -19.615 1.00 15.38 91 GLY A CA 1
ATOM 783 C C . GLY A 1 91 ? 10.220 -0.784 -20.540 1.00 13.99 91 GLY A C 1
ATOM 784 O O . GLY A 1 91 ? 10.485 -0.428 -21.686 1.00 13.64 91 GLY A O 1
ATOM 785 N N A SER A 1 92 ? 8.973 -0.775 -20.019 0.32 9.95 92 SER A N 1
ATOM 786 N N B SER A 1 92 ? 8.993 -0.811 -20.052 0.68 10.13 92 SER A N 1
ATOM 787 C CA A SER A 1 92 ? 7.744 -0.337 -20.697 0.32 8.43 92 SER A CA 1
ATOM 788 C CA B SER A 1 92 ? 7.835 -0.298 -20.774 0.68 7.79 92 SER A CA 1
ATOM 789 C C A SER A 1 92 ? 7.456 1.144 -20.393 0.32 10.27 92 SER A C 1
ATOM 790 C C B SER A 1 92 ? 7.734 1.205 -20.491 0.68 10.78 92 SER A C 1
ATOM 791 O O A SER A 1 92 ? 7.422 1.540 -19.212 0.32 8.19 92 SER A O 1
ATOM 792 O O B SER A 1 92 ? 8.133 1.687 -19.418 0.68 11.51 92 SER A O 1
ATOM 797 N N . HIS A 1 93 ? 7.194 1.932 -21.464 1.00 7.51 93 HIS A N 1
ATOM 798 C CA . HIS A 1 93 ? 6.954 3.371 -21.381 1.00 7.51 93 HIS A CA 1
ATOM 799 C C . HIS A 1 93 ? 5.671 3.739 -22.075 1.00 10.38 93 HIS A C 1
ATOM 800 O O . HIS A 1 93 ? 5.214 3.024 -22.964 1.00 8.81 93 HIS A O 1
ATOM 807 N N . THR A 1 94 ? 5.093 4.879 -21.657 1.00 6.91 94 THR A N 1
ATOM 808 C CA . THR A 1 94 ? 3.815 5.319 -22.202 1.00 5.77 94 THR A CA 1
ATOM 809 C C . THR A 1 94 ? 3.936 6.716 -22.802 1.00 7.01 94 THR A C 1
ATOM 810 O O . THR A 1 94 ? 4.499 7.590 -22.172 1.00 9.09 94 THR A O 1
ATOM 814 N N . LEU A 1 95 ? 3.382 6.919 -23.992 1.00 4.88 95 LEU A N 1
ATOM 815 C CA . LEU A 1 95 ? 3.310 8.227 -24.602 1.00 5.59 95 LEU A CA 1
ATOM 816 C C . LEU A 1 95 ? 1.810 8.500 -24.801 1.00 7.49 95 LEU A C 1
ATOM 817 O O . LEU A 1 95 ? 1.120 7.746 -25.526 1.00 6.98 95 LEU A O 1
ATOM 822 N N . GLN A 1 96 ? 1.323 9.593 -24.207 1.00 5.67 96 GLN A N 1
ATOM 823 C CA . GLN A 1 96 ? -0.079 10.004 -24.345 1.00 5.29 96 GLN A CA 1
ATOM 824 C C . GLN A 1 96 ? -0.127 11.299 -25.091 1.00 6.89 96 GLN A C 1
ATOM 825 O O . GLN A 1 96 ? 0.733 12.160 -24.901 1.00 6.47 96 GLN A O 1
ATOM 831 N N . SER A 1 97 ? -1.155 11.455 -25.905 1.00 4.65 97 SER A N 1
ATOM 832 C CA . SER A 1 97 ? -1.373 12.665 -26.693 1.00 5.36 97 SER A CA 1
ATOM 833 C C . SER A 1 97 ? -2.837 13.081 -26.430 1.00 8.48 97 SER A C 1
ATOM 834 O O . SER A 1 97 ? -3.722 12.222 -26.390 1.00 5.85 97 SER A O 1
ATOM 837 N N . MET A 1 98 ? -3.114 14.400 -26.307 1.00 5.59 98 MET A N 1
ATOM 838 C CA . MET A 1 98 ? -4.483 14.864 -26.053 1.00 5.36 98 MET A CA 1
ATOM 839 C C . MET A 1 98 ? -4.579 16.191 -26.825 1.00 9.63 98 MET A C 1
ATOM 840 O O . MET A 1 98 ? -3.742 17.075 -26.638 1.00 9.13 98 MET A O 1
ATOM 845 N N . TYR A 1 99 ? -5.556 16.298 -27.747 1.00 5.48 99 TYR A N 1
ATOM 846 C CA . TYR A 1 99 ? -5.678 17.531 -28.510 1.00 4.60 99 TYR A CA 1
ATOM 847 C C . TYR A 1 99 ? -7.132 17.767 -28.853 1.00 8.28 99 TYR A C 1
ATOM 848 O O . TYR A 1 99 ? -7.946 16.856 -28.822 1.00 6.58 99 TYR A O 1
ATOM 857 N N . GLY A 1 100 ? -7.434 19.000 -29.222 1.00 7.18 100 GLY A N 1
ATOM 858 C CA . GLY A 1 100 ? -8.788 19.300 -29.670 1.00 7.02 100 GLY A CA 1
ATOM 859 C C . GLY A 1 100 ? -9.111 20.752 -29.507 1.00 10.04 100 GLY A C 1
ATOM 860 O O . GLY A 1 100 ? -8.233 21.557 -29.166 1.00 8.75 100 GLY A O 1
ATOM 861 N N . CYS A 1 101 ? -10.403 21.077 -29.743 1.00 6.55 101 CYS A N 1
ATOM 862 C CA . CYS A 1 101 ? -10.848 22.470 -29.762 1.00 7.19 101 CYS A CA 1
ATOM 863 C C . CYS A 1 101 ? -12.083 22.651 -28.915 1.00 10.73 101 CYS A C 1
ATOM 864 O O . CYS A 1 101 ? -12.852 21.700 -28.722 1.00 8.28 101 CYS A O 1
ATOM 867 N N . ASP A 1 102 ? -12.237 23.898 -28.384 1.00 9.59 102 ASP A N 1
ATOM 868 C CA . ASP A 1 102 ? -13.409 24.323 -27.610 1.00 10.19 102 ASP A CA 1
ATOM 869 C C . ASP A 1 102 ? -14.101 25.408 -28.418 1.00 15.20 102 ASP A C 1
ATOM 870 O O . ASP A 1 102 ? -13.417 26.293 -28.957 1.00 13.68 102 ASP A O 1
ATOM 875 N N . VAL A 1 103 ? -15.433 25.313 -28.572 1.00 10.79 103 VAL A N 1
ATOM 876 C CA . VAL A 1 103 ? -16.165 26.319 -29.356 1.00 10.40 103 VAL A CA 1
ATOM 877 C C . VAL A 1 103 ? -17.327 26.842 -28.502 1.00 16.47 103 VAL A C 1
ATOM 878 O O . VAL A 1 103 ? -17.791 26.142 -27.604 1.00 15.15 103 VAL A O 1
ATOM 882 N N . GLY A 1 104 ? -17.747 28.076 -28.759 1.00 16.74 104 GLY A N 1
ATOM 883 C CA . GLY A 1 104 ? -18.868 28.658 -28.037 1.00 18.41 104 GLY A CA 1
ATOM 884 C C . GLY A 1 104 ? -20.205 28.274 -28.640 1.00 23.30 104 GLY A C 1
ATOM 885 O O . GLY A 1 104 ? -20.240 27.566 -29.647 1.00 21.39 104 GLY A O 1
ATOM 886 N N . PRO A 1 105 ? -21.318 28.858 -28.108 1.00 24.19 105 PRO A N 1
ATOM 887 C CA . PRO A 1 105 ? -22.663 28.549 -28.648 1.00 25.25 105 PRO A CA 1
ATOM 888 C C . PRO A 1 105 ? -22.839 28.838 -30.134 1.00 28.80 105 PRO A C 1
ATOM 889 O O . PRO A 1 105 ? -23.702 28.233 -30.784 1.00 29.71 105 PRO A O 1
ATOM 893 N N . ASP A 1 106 ? -22.023 29.761 -30.665 1.00 23.09 106 ASP A N 1
ATOM 894 C CA . ASP A 1 106 ? -22.026 30.173 -32.067 1.00 22.24 106 ASP A CA 1
ATOM 895 C C . ASP A 1 106 ? -21.038 29.419 -32.972 1.00 24.80 106 ASP A C 1
ATOM 896 O O . ASP A 1 106 ? -20.877 29.779 -34.137 1.00 24.00 106 ASP A O 1
ATOM 901 N N . GLY A 1 107 ? -20.387 28.385 -32.444 1.00 21.09 107 GLY A N 1
ATOM 902 C CA . GLY A 1 107 ? -19.435 27.598 -33.222 1.00 19.96 107 GLY A CA 1
ATOM 903 C C . GLY A 1 107 ? -18.051 28.207 -33.373 1.00 22.72 107 GLY A C 1
ATOM 904 O O . GLY A 1 107 ? -17.194 27.596 -34.017 1.00 21.95 107 GLY A O 1
ATOM 905 N N . ARG A 1 108 ? -17.806 29.399 -32.794 1.00 18.76 108 ARG A N 1
ATOM 906 C CA . ARG A 1 108 ? -16.499 30.064 -32.935 1.00 18.07 108 ARG A CA 1
ATOM 907 C C . ARG A 1 108 ? -15.437 29.435 -32.001 1.00 16.07 108 ARG A C 1
ATOM 908 O O . ARG A 1 108 ? -15.738 29.149 -30.853 1.00 14.71 108 ARG A O 1
ATOM 916 N N . LEU A 1 109 ? -14.184 29.337 -32.476 1.00 14.55 109 LEU A N 1
ATOM 917 C CA . LEU A 1 109 ? -13.077 28.787 -31.680 1.00 15.28 109 LEU A CA 1
ATOM 918 C C . LEU A 1 109 ? -12.819 29.606 -30.439 1.00 18.95 109 LEU A C 1
ATOM 919 O O . LEU A 1 109 ? -12.603 30.824 -30.541 1.00 19.91 109 LEU A O 1
ATOM 924 N N . LEU A 1 110 ? -12.841 28.948 -29.263 1.00 11.46 110 LEU A N 1
ATOM 925 C CA . LEU A 1 110 ? -12.571 29.590 -27.980 1.00 11.37 110 LEU A CA 1
ATOM 926 C C . LEU A 1 110 ? -11.139 29.280 -27.547 1.00 12.44 110 LEU A C 1
ATOM 927 O O . LEU A 1 110 ? -10.474 30.119 -26.952 1.00 10.71 110 LEU A O 1
ATOM 932 N N . ARG A 1 111 ? -10.692 28.031 -27.790 1.00 10.07 111 ARG A N 1
ATOM 933 C CA . ARG A 1 111 ? -9.365 27.599 -27.331 1.00 10.38 111 ARG A CA 1
ATOM 934 C C . ARG A 1 111 ? -9.001 26.311 -28.052 1.00 11.75 111 ARG A C 1
ATOM 935 O O . ARG A 1 111 ? -9.878 25.444 -28.232 1.00 12.16 111 ARG A O 1
ATOM 943 N N . GLY A 1 112 ? -7.710 26.169 -28.392 1.00 6.63 112 GLY A N 1
ATOM 944 C CA . GLY A 1 112 ? -7.199 24.910 -28.929 1.00 5.79 112 GLY A CA 1
ATOM 945 C C . GLY A 1 112 ? -6.190 24.312 -27.943 1.00 9.02 112 GLY A C 1
ATOM 946 O O . GLY A 1 112 ? -5.547 25.027 -27.154 1.00 9.66 112 GLY A O 1
ATOM 947 N N . HIS A 1 113 ? -6.016 22.975 -27.991 1.00 6.85 113 HIS A N 1
ATOM 948 C CA . HIS A 1 113 ? -5.088 22.225 -27.140 1.00 7.98 113 HIS A CA 1
ATOM 949 C C . HIS A 1 113 ? -4.388 21.190 -27.991 1.00 8.69 113 HIS A C 1
ATOM 950 O O . HIS A 1 113 ? -4.998 20.624 -28.902 1.00 7.39 113 HIS A O 1
ATOM 957 N N . ASP A 1 114 ? -3.092 20.949 -27.706 1.00 5.84 114 ASP A N 1
ATOM 958 C CA . ASP A 1 114 ? -2.320 19.923 -28.414 1.00 4.74 114 ASP A CA 1
ATOM 959 C C . ASP A 1 114 ? -1.133 19.606 -27.538 1.00 8.84 114 ASP A C 1
ATOM 960 O O . ASP A 1 114 ? -0.146 20.367 -27.510 1.00 8.13 114 ASP A O 1
ATOM 965 N N . GLN A 1 115 ? -1.241 18.530 -26.760 1.00 5.55 115 GLN A N 1
ATOM 966 C CA . GLN A 1 115 ? -0.194 18.292 -25.761 1.00 5.93 115 GLN A CA 1
ATOM 967 C C . GLN A 1 115 ? 0.089 16.847 -25.522 1.00 7.78 115 GLN A C 1
ATOM 968 O O . GLN A 1 115 ? -0.613 15.968 -26.037 1.00 7.52 115 GLN A O 1
ATOM 974 N N . TYR A 1 116 ? 1.172 16.608 -24.763 1.00 6.21 116 TYR A N 1
ATOM 975 C CA . TYR A 1 116 ? 1.681 15.254 -24.579 1.00 6.27 116 TYR A CA 1
ATOM 976 C C . TYR A 1 116 ? 2.201 15.011 -23.188 1.00 8.73 116 TYR A C 1
ATOM 977 O O . TYR A 1 116 ? 2.659 15.937 -22.492 1.00 8.43 116 TYR A O 1
ATOM 986 N N . ALA A 1 117 ? 2.200 13.728 -22.810 1.00 4.46 117 ALA A N 1
ATOM 987 C CA . ALA A 1 117 ? 2.758 13.243 -21.545 1.00 4.20 117 ALA A CA 1
ATOM 988 C C . ALA A 1 117 ? 3.594 11.988 -21.796 1.00 8.36 117 ALA A C 1
ATOM 989 O O . ALA A 1 117 ? 3.238 11.158 -22.637 1.00 7.48 117 ALA A O 1
ATOM 991 N N . TYR A 1 118 ? 4.699 11.866 -21.062 1.00 5.68 118 TYR A N 1
ATOM 992 C CA . TYR A 1 118 ? 5.543 10.676 -21.153 1.00 5.04 118 TYR A CA 1
ATOM 993 C C . TYR A 1 118 ? 5.602 10.059 -19.768 1.00 6.58 118 TYR A C 1
ATOM 994 O O . TYR A 1 118 ? 5.917 10.752 -18.790 1.00 7.00 118 TYR A O 1
ATOM 1003 N N . ASP A 1 119 ? 5.261 8.777 -19.674 1.00 5.20 119 ASP A N 1
ATOM 1004 C CA . ASP A 1 119 ? 5.207 8.074 -18.386 1.00 6.55 119 ASP A CA 1
ATOM 1005 C C . ASP A 1 119 ? 4.353 8.831 -17.339 1.00 11.06 119 ASP A C 1
ATOM 1006 O O . ASP A 1 119 ? 4.714 8.879 -16.160 1.00 11.42 119 ASP A O 1
ATOM 1011 N N . GLY A 1 120 ? 3.234 9.399 -17.802 1.00 8.60 120 GLY A N 1
ATOM 1012 C CA . GLY A 1 120 ? 2.266 10.086 -16.933 1.00 9.22 120 GLY A CA 1
ATOM 1013 C C . GLY A 1 120 ? 2.604 11.518 -16.537 1.00 13.61 120 GLY A C 1
ATOM 1014 O O . GLY A 1 120 ? 1.844 12.138 -15.782 1.00 13.27 120 GLY A O 1
ATOM 1015 N N . LYS A 1 121 ? 3.746 12.048 -17.033 1.00 9.95 121 LYS A N 1
ATOM 1016 C CA . LYS A 1 121 ? 4.204 13.409 -16.684 1.00 8.73 121 LYS A CA 1
ATOM 1017 C C . LYS A 1 121 ? 4.111 14.325 -17.897 1.00 9.14 121 LYS A C 1
ATOM 1018 O O . LYS A 1 121 ? 4.519 13.918 -18.981 1.00 7.50 121 LYS A O 1
ATOM 1024 N N . ASP A 1 122 ? 3.610 15.574 -17.723 1.00 6.16 122 ASP A N 1
ATOM 1025 C CA . ASP A 1 122 ? 3.582 16.491 -18.865 1.00 5.43 122 ASP A CA 1
ATOM 1026 C C . ASP A 1 122 ? 4.965 16.562 -19.520 1.00 8.42 122 ASP A C 1
ATOM 1027 O O . ASP A 1 122 ? 5.986 16.661 -18.818 1.00 8.69 122 ASP A O 1
ATOM 1032 N N . TYR A 1 123 ? 4.971 16.536 -20.855 1.00 5.51 123 TYR A N 1
ATOM 1033 C CA . TYR A 1 123 ? 6.201 16.505 -21.636 1.00 5.73 123 TYR A CA 1
ATOM 1034 C C . TYR A 1 123 ? 6.343 17.763 -22.457 1.00 8.67 123 TYR A C 1
ATOM 1035 O O . TYR A 1 123 ? 7.311 18.511 -22.286 1.00 8.02 123 TYR A O 1
ATOM 1044 N N . ILE A 1 124 ? 5.377 18.022 -23.343 1.00 6.17 124 ILE A N 1
ATOM 1045 C CA . ILE A 1 124 ? 5.402 19.242 -24.149 1.00 5.76 124 ILE A CA 1
ATOM 1046 C C . ILE A 1 124 ? 3.976 19.585 -24.484 1.00 7.35 124 ILE A C 1
ATOM 1047 O O . ILE A 1 124 ? 3.111 18.702 -24.600 1.00 7.12 124 ILE A O 1
ATOM 1052 N N . ALA A 1 125 ? 3.713 20.889 -24.647 1.00 6.16 125 ALA A N 1
ATOM 1053 C CA . ALA A 1 125 ? 2.358 21.334 -24.952 1.00 6.14 125 ALA A CA 1
ATOM 1054 C C . ALA A 1 125 ? 2.404 22.561 -25.876 1.00 8.57 125 ALA A C 1
ATOM 1055 O O . ALA A 1 125 ? 3.292 23.406 -25.744 1.00 8.30 125 ALA A O 1
ATOM 1057 N N . LEU A 1 126 ? 1.450 22.629 -26.816 1.00 6.04 126 LEU A N 1
ATOM 1058 C CA . LEU A 1 126 ? 1.327 23.813 -27.652 1.00 5.72 126 LEU A CA 1
ATOM 1059 C C . LEU A 1 126 ? 0.696 24.861 -26.757 1.00 9.36 126 LEU A C 1
ATOM 1060 O O . LEU A 1 126 ? -0.339 24.606 -26.095 1.00 7.30 126 LEU A O 1
ATOM 1065 N N . ASN A 1 127 ? 1.276 26.066 -26.770 1.00 6.78 127 ASN A N 1
ATOM 1066 C CA . ASN A 1 127 ? 0.744 27.156 -25.953 1.00 6.06 127 ASN A CA 1
ATOM 1067 C C . ASN A 1 127 ? -0.617 27.628 -26.489 1.00 9.98 127 ASN A C 1
ATOM 1068 O O . ASN A 1 127 ? -0.974 27.298 -27.621 1.00 8.03 127 ASN A O 1
ATOM 1073 N N . GLU A 1 128 ? -1.347 28.432 -25.684 1.00 7.81 128 GLU A N 1
ATOM 1074 C CA . GLU A 1 128 ? -2.658 28.950 -26.063 1.00 6.78 128 GLU A CA 1
ATOM 1075 C C . GLU A 1 128 ? -2.614 29.747 -27.376 1.00 9.67 128 GLU A C 1
ATOM 1076 O O . GLU A 1 128 ? -3.585 29.778 -28.136 1.00 8.39 128 GLU A O 1
ATOM 1082 N N . ASP A 1 129 ? -1.469 30.364 -27.655 1.00 8.09 129 ASP A N 1
ATOM 1083 C CA . ASP A 1 129 ? -1.308 31.128 -28.905 1.00 7.59 129 ASP A CA 1
ATOM 1084 C C . ASP A 1 129 ? -1.320 30.257 -30.145 1.00 8.58 129 ASP A C 1
ATOM 1085 O O . ASP A 1 129 ? -1.450 30.782 -31.256 1.00 9.55 129 ASP A O 1
ATOM 1090 N N . LEU A 1 130 ? -1.160 28.921 -29.984 1.00 6.18 130 LEU A N 1
ATOM 1091 C CA . LEU A 1 130 ? -1.150 27.946 -31.084 1.00 6.24 130 LEU A CA 1
ATOM 1092 C C . LEU A 1 130 ? 0.074 28.166 -32.016 1.00 9.38 130 LEU A C 1
ATOM 1093 O O . LEU A 1 130 ? 0.084 27.698 -33.160 1.00 8.08 130 LEU A O 1
ATOM 1098 N N . ARG A 1 131 ? 1.115 28.842 -31.498 1.00 7.44 131 ARG A N 1
ATOM 1099 C CA . ARG A 1 131 ? 2.317 29.154 -32.315 1.00 6.94 131 ARG A CA 1
ATOM 1100 C C . ARG A 1 131 ? 3.640 28.755 -31.632 1.00 11.42 131 ARG A C 1
ATOM 1101 O O . ARG A 1 131 ? 4.681 28.785 -32.280 1.00 12.90 131 ARG A O 1
ATOM 1109 N N . SER A 1 132 ? 3.627 28.502 -30.332 1.00 8.23 132 SER A N 1
ATOM 1110 C CA . SER A 1 132 ? 4.865 28.217 -29.610 1.00 8.06 132 SER A CA 1
ATOM 1111 C C . SER A 1 132 ? 4.605 27.040 -28.664 1.00 10.50 132 SER A C 1
ATOM 1112 O O . SER A 1 132 ? 3.430 26.723 -28.378 1.00 9.86 132 SER A O 1
ATOM 1115 N N . TRP A 1 133 ? 5.684 26.435 -28.145 1.00 7.99 133 TRP A N 1
ATOM 1116 C CA . TRP A 1 133 ? 5.607 25.255 -27.285 1.00 8.36 133 TRP A CA 1
ATOM 1117 C C . TRP A 1 133 ? 6.178 25.522 -25.911 1.00 12.22 133 TRP A C 1
ATOM 1118 O O . TRP A 1 133 ? 7.058 26.389 -25.764 1.00 11.54 133 TRP A O 1
ATOM 1129 N N . THR A 1 134 ? 5.712 24.749 -24.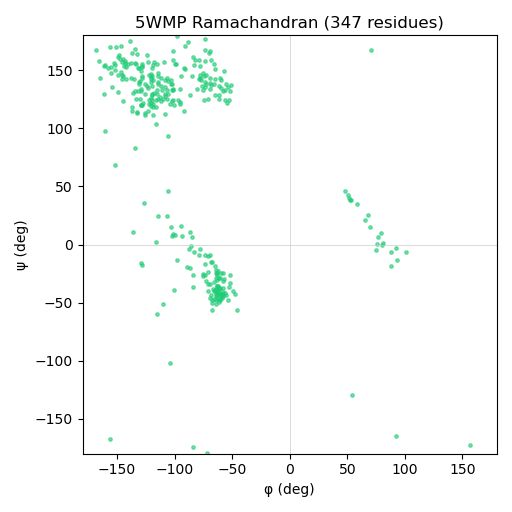906 1.00 7.91 134 THR A N 1
ATOM 1130 C CA . THR A 1 134 ? 6.308 24.762 -23.579 1.00 6.60 134 THR A CA 1
ATOM 1131 C C . THR A 1 134 ? 6.810 23.353 -23.333 1.00 9.70 134 THR A C 1
ATOM 1132 O O . THR A 1 134 ? 6.022 22.405 -23.362 1.00 9.21 134 THR A O 1
ATOM 1136 N N . ALA A 1 135 ? 8.118 23.235 -23.087 1.00 7.97 135 ALA A N 1
ATOM 1137 C CA . ALA A 1 135 ? 8.794 21.949 -22.819 1.00 7.91 135 ALA A CA 1
ATOM 1138 C C . ALA A 1 135 ? 9.025 21.796 -21.324 1.00 11.09 135 ALA A C 1
ATOM 1139 O O . ALA A 1 135 ? 9.487 22.740 -20.665 1.00 8.85 135 ALA A O 1
ATOM 1141 N N . ALA A 1 136 ? 8.715 20.606 -20.776 1.00 8.06 136 ALA A N 1
ATOM 1142 C CA . ALA A 1 136 ? 8.816 20.373 -19.332 1.00 9.05 136 ALA A CA 1
ATOM 1143 C C . ALA A 1 136 ? 10.232 20.193 -18.804 1.00 11.26 136 ALA A C 1
ATOM 1144 O O . ALA A 1 136 ? 10.458 20.348 -17.590 1.00 10.39 136 ALA A O 1
ATOM 1146 N N . ASP A 1 137 ? 11.151 19.748 -19.669 1.00 7.85 137 ASP A N 1
ATOM 1147 C CA . ASP A 1 137 ? 12.500 19.389 -19.262 1.00 8.44 137 ASP A CA 1
ATOM 1148 C C . ASP A 1 137 ? 13.440 19.402 -20.438 1.00 10.24 137 ASP A C 1
ATOM 1149 O O . ASP A 1 137 ? 13.015 19.697 -21.560 1.00 9.16 137 ASP A O 1
ATOM 1154 N N A THR A 1 138 ? 14.736 19.092 -20.201 0.89 7.40 138 THR A N 1
ATOM 1155 N N B THR A 1 138 ? 14.728 19.113 -20.197 0.11 7.12 138 THR A N 1
ATOM 1156 C CA A THR A 1 138 ? 15.723 19.172 -21.295 0.89 6.05 138 THR A CA 1
ATOM 1157 C CA B THR A 1 138 ? 15.765 19.122 -21.233 0.11 6.89 138 THR A CA 1
ATOM 1158 C C A THR A 1 138 ? 15.481 18.150 -22.423 0.89 10.09 138 THR A C 1
ATOM 1159 C C B THR A 1 138 ? 15.550 18.124 -22.380 0.11 11.11 138 THR A C 1
ATOM 1160 O O A THR A 1 138 ? 15.920 18.375 -23.556 0.89 12.12 138 THR A O 1
ATOM 1161 O O B THR A 1 138 ? 16.064 18.353 -23.477 0.11 11.12 138 THR A O 1
ATOM 1168 N N . ALA A 1 139 ? 14.779 17.041 -22.143 1.00 7.94 139 ALA A N 1
ATOM 1169 C CA . ALA A 1 139 ? 14.476 16.051 -23.185 1.00 7.21 139 ALA A CA 1
ATOM 1170 C C . ALA A 1 139 ? 13.375 16.667 -24.100 1.00 8.45 139 ALA A C 1
ATOM 1171 O O . ALA A 1 139 ? 13.525 16.684 -25.319 1.00 8.61 139 ALA A O 1
ATOM 1173 N N . ALA A 1 140 ? 12.277 17.252 -23.495 1.00 6.56 140 ALA A N 1
ATOM 1174 C CA . ALA A 1 140 ? 11.229 17.872 -24.292 1.00 6.95 140 ALA A CA 1
ATOM 1175 C C . ALA A 1 140 ? 11.778 19.085 -25.058 1.00 9.68 140 ALA A C 1
ATOM 1176 O O . ALA A 1 140 ? 11.251 19.413 -26.109 1.00 9.48 140 ALA A O 1
ATOM 1178 N N . GLN A 1 141 ? 12.879 19.726 -24.560 1.00 8.01 141 GLN A N 1
ATOM 1179 C CA . GLN A 1 141 ? 13.498 20.830 -25.316 1.00 7.08 141 GLN A CA 1
ATOM 1180 C C . GLN A 1 141 ? 14.035 20.329 -26.640 1.00 8.82 141 GLN A C 1
ATOM 1181 O O . GLN A 1 141 ? 14.063 21.063 -27.626 1.00 9.88 141 GLN A O 1
ATOM 1187 N N . ILE A 1 142 ? 14.453 19.061 -26.695 1.00 7.52 142 ILE A N 1
ATOM 1188 C CA . ILE A 1 142 ? 14.896 18.477 -27.982 1.00 6.28 142 ILE A CA 1
ATOM 1189 C C . ILE A 1 142 ? 13.722 18.381 -28.942 1.00 10.07 142 ILE A C 1
ATOM 1190 O O . ILE A 1 142 ? 13.823 18.791 -30.105 1.00 9.27 142 ILE A O 1
ATOM 1195 N N . THR A 1 143 ? 12.578 17.853 -28.440 1.00 8.91 143 THR A N 1
ATOM 1196 C CA . THR A 1 143 ? 11.375 17.789 -29.271 1.00 8.12 143 THR A CA 1
ATOM 1197 C C . THR A 1 143 ? 11.033 19.213 -29.721 1.00 8.61 143 THR A C 1
ATOM 1198 O O . THR A 1 143 ? 10.754 19.419 -30.901 1.00 9.95 143 THR A O 1
ATOM 1202 N N A GLN A 1 144 ? 11.076 20.195 -28.803 0.50 7.53 144 GLN A N 1
ATOM 1203 N N B GLN A 1 144 ? 11.093 20.189 -28.793 0.50 7.48 144 GLN A N 1
ATOM 1204 C CA A GLN A 1 144 ? 10.732 21.573 -29.171 0.50 7.23 144 GLN A CA 1
ATOM 1205 C CA B GLN A 1 144 ? 10.768 21.589 -29.094 0.50 7.25 144 GLN A CA 1
ATOM 1206 C C A GLN A 1 144 ? 11.631 22.111 -30.290 0.50 9.85 144 GLN A C 1
ATOM 1207 C C B GLN A 1 144 ? 11.635 22.145 -30.233 0.50 10.03 144 GLN A C 1
ATOM 1208 O O A GLN A 1 144 ? 11.123 22.662 -31.278 0.50 7.98 144 GLN A O 1
ATOM 1209 O O B GLN A 1 144 ? 11.104 22.738 -31.182 0.50 8.70 144 GLN A O 1
ATOM 1220 N N . ARG A 1 145 ? 12.952 21.890 -30.176 1.00 7.52 145 ARG A N 1
ATOM 1221 C CA . ARG A 1 145 ? 13.886 22.350 -31.224 1.00 6.84 145 ARG A CA 1
ATOM 1222 C C . ARG A 1 145 ? 13.550 21.694 -32.569 1.00 10.06 145 ARG A C 1
ATOM 1223 O O . ARG A 1 145 ? 13.459 22.373 -33.594 1.00 10.37 145 ARG A O 1
ATOM 1231 N N . LYS A 1 146 ? 13.244 20.386 -32.557 1.00 8.36 146 LYS A N 1
ATOM 1232 C CA . LYS A 1 146 ? 12.896 19.691 -33.800 1.00 8.11 146 LYS A CA 1
ATOM 1233 C C . LYS A 1 146 ? 11.607 20.291 -34.402 1.00 11.25 146 LYS A C 1
ATOM 1234 O O . LYS A 1 146 ? 11.518 20.498 -35.603 1.00 10.36 146 LYS A O 1
ATOM 1240 N N . TRP A 1 147 ? 10.590 20.539 -33.538 1.00 9.16 147 TRP A N 1
ATOM 1241 C CA . TRP A 1 147 ? 9.304 21.045 -34.020 1.00 8.91 147 TRP A CA 1
ATOM 1242 C C . TRP A 1 147 ? 9.398 22.491 -34.441 1.00 11.30 147 TRP A C 1
ATOM 1243 O O . TRP A 1 147 ? 8.708 22.900 -35.389 1.00 10.79 147 TRP A O 1
ATOM 1254 N N . GLU A 1 148 ? 10.274 23.261 -33.779 1.00 9.88 148 GLU A N 1
ATOM 1255 C CA . GLU A 1 148 ? 10.456 24.652 -34.197 1.00 9.19 148 GLU A CA 1
ATOM 1256 C C . GLU A 1 148 ? 11.127 24.642 -35.581 1.00 13.48 148 GLU A C 1
ATOM 1257 O O . GLU A 1 148 ? 10.700 25.400 -36.475 1.00 13.22 148 GLU A O 1
ATOM 1263 N N . ALA A 1 149 ? 12.153 23.766 -35.783 1.00 11.75 149 ALA A N 1
ATOM 1264 C CA . ALA A 1 149 ? 12.861 23.681 -37.074 1.00 12.77 149 ALA A CA 1
ATOM 1265 C C . ALA A 1 149 ? 11.901 23.285 -38.200 1.00 15.02 149 ALA A C 1
ATOM 1266 O O . ALA A 1 149 ? 11.980 23.816 -39.317 1.00 14.09 149 ALA A O 1
ATOM 1268 N N . ALA A 1 150 ? 10.956 22.382 -37.894 1.00 11.66 150 ALA A N 1
ATOM 1269 C CA . ALA A 1 150 ? 9.986 21.910 -38.875 1.00 11.43 150 ALA A CA 1
ATOM 1270 C C . ALA A 1 150 ? 8.731 22.809 -39.005 1.00 11.84 150 ALA A C 1
ATOM 1271 O O . ALA A 1 150 ? 7.838 22.473 -39.798 1.0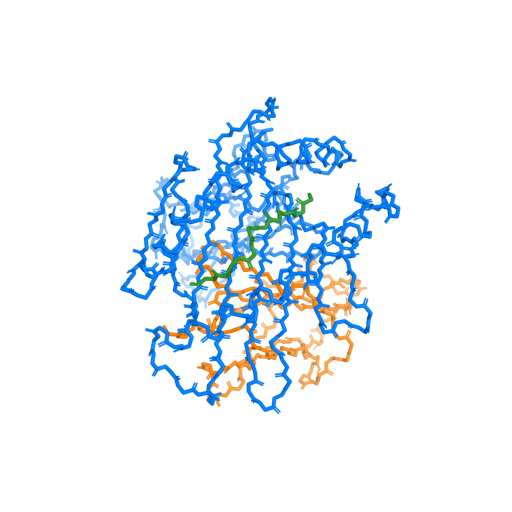0 12.52 150 ALA A O 1
ATOM 1273 N N . ARG A 1 151 ? 8.624 23.913 -38.199 1.00 9.70 151 ARG A N 1
ATOM 1274 C CA . ARG A 1 151 ? 7.433 24.787 -38.173 1.00 9.54 151 ARG A CA 1
ATOM 1275 C C . ARG A 1 151 ? 6.170 23.924 -37.915 1.00 11.51 151 ARG A C 1
ATOM 1276 O O . ARG A 1 151 ? 5.093 24.159 -38.484 1.00 10.92 151 ARG A O 1
ATOM 1284 N N . GLU A 1 152 ? 6.326 22.912 -37.038 1.00 10.02 152 GLU A N 1
ATOM 1285 C CA . GLU A 1 152 ? 5.282 21.946 -36.711 1.00 10.54 152 GLU A CA 1
ATOM 1286 C C . GLU A 1 152 ? 4.014 22.627 -36.160 1.00 8.36 152 GLU A C 1
ATOM 1287 O O . GLU A 1 152 ? 2.895 22.205 -36.491 1.00 11.03 152 GLU A O 1
ATOM 1293 N N . ALA A 1 153 ? 4.187 23.704 -35.354 1.00 6.78 153 ALA A N 1
ATOM 1294 C CA . ALA A 1 153 ? 3.035 24.376 -34.762 1.00 7.46 153 ALA A CA 1
ATOM 1295 C C . ALA A 1 153 ? 2.033 24.893 -35.810 1.00 11.60 153 ALA A C 1
ATOM 1296 O O . ALA A 1 153 ? 0.823 24.912 -35.550 1.00 11.11 153 ALA A O 1
ATOM 1298 N N . GLU A 1 154 ? 2.528 25.285 -37.004 1.00 9.40 154 GLU A N 1
ATOM 1299 C CA . GLU A 1 154 ? 1.655 25.853 -38.038 1.00 9.10 154 GLU A CA 1
ATOM 1300 C C . GLU A 1 154 ? 0.625 24.853 -38.540 1.00 13.72 154 GLU A C 1
ATOM 1301 O O . GLU A 1 154 ? -0.535 25.226 -38.749 1.00 13.81 154 GLU A O 1
ATOM 1307 N N . GLN A 1 155 ? 1.040 23.566 -38.668 1.00 11.15 155 GLN A N 1
ATOM 1308 C CA . GLN A 1 155 ? 0.135 22.500 -39.088 1.00 12.41 155 GLN A CA 1
ATOM 1309 C C . GLN A 1 155 ? -0.860 22.203 -37.940 1.00 13.29 155 GLN A C 1
ATOM 1310 O O . GLN A 1 155 ? -2.038 21.931 -38.179 1.00 12.32 155 GLN A O 1
ATOM 1316 N N . ARG A 1 156 ? -0.403 22.331 -36.696 1.00 8.68 156 ARG A N 1
ATOM 1317 C CA . ARG A 1 156 ? -1.280 22.078 -35.541 1.00 9.04 156 ARG A CA 1
ATOM 1318 C C . ARG A 1 156 ? -2.343 23.153 -35.444 1.00 9.85 156 ARG A C 1
ATOM 1319 O O . ARG A 1 156 ? -3.510 22.842 -35.257 1.00 11.60 156 ARG A O 1
ATOM 1327 N N . ARG A 1 157 ? -1.943 24.425 -35.575 1.00 7.75 157 ARG A N 1
ATOM 1328 C CA . ARG A 1 157 ? -2.866 25.544 -35.568 1.00 7.76 157 ARG A CA 1
ATOM 1329 C C . ARG A 1 157 ? -3.889 25.434 -36.691 1.00 8.51 157 ARG A C 1
ATOM 1330 O O . ARG A 1 157 ? -5.082 25.698 -36.455 1.00 9.56 157 ARG A O 1
ATOM 1338 N N . ALA A 1 158 ? -3.432 25.049 -37.908 1.00 8.95 158 ALA A N 1
ATOM 1339 C CA . ALA A 1 158 ? -4.341 24.957 -39.039 1.00 10.29 158 ALA A CA 1
ATOM 1340 C C . ALA A 1 158 ? -5.469 23.962 -38.745 1.00 12.99 158 ALA A C 1
ATOM 1341 O O . ALA A 1 158 ? -6.620 24.263 -39.057 1.00 14.11 158 ALA A O 1
ATOM 1343 N N . TYR A 1 159 ? -5.143 22.802 -38.134 1.00 10.04 159 TYR A N 1
ATOM 1344 C CA . TYR A 1 159 ? -6.170 21.815 -37.799 1.00 9.06 159 TYR A CA 1
ATOM 1345 C C . TYR A 1 159 ? -7.093 22.364 -36.707 1.00 11.74 159 TYR A C 1
ATOM 1346 O O . TYR A 1 159 ? -8.298 22.235 -36.813 1.00 11.10 159 TYR A O 1
ATOM 1355 N N . LEU A 1 160 ? -6.533 22.929 -35.636 1.00 10.72 160 LEU A N 1
ATOM 1356 C CA . LEU A 1 160 ? -7.340 23.392 -34.513 1.00 9.02 160 LEU A CA 1
ATOM 1357 C C . LEU A 1 160 ? -8.327 24.495 -34.872 1.00 13.74 160 LEU A C 1
ATOM 1358 O O . LEU A 1 160 ? -9.424 24.507 -34.325 1.00 12.21 160 LEU A O 1
ATOM 1363 N N . GLU A 1 161 ? -7.937 25.418 -35.782 1.00 11.52 161 GLU A N 1
ATOM 1364 C CA . GLU A 1 161 ? -8.821 26.511 -36.175 1.00 10.94 161 GLU A CA 1
ATOM 1365 C C . GLU A 1 161 ? -9.720 26.148 -37.356 1.00 15.63 161 GLU A C 1
ATOM 1366 O O . GLU A 1 161 ? -10.744 26.818 -37.579 1.00 17.61 161 GLU A O 1
ATOM 1372 N N . GLY A 1 162 ? -9.329 25.111 -38.092 1.00 10.97 162 GLY A N 1
ATOM 1373 C CA . GLY A 1 162 ? -9.977 24.665 -39.319 1.00 11.78 162 GLY A CA 1
ATOM 1374 C C . GLY A 1 162 ? -10.819 23.417 -39.138 1.00 14.08 162 GLY A C 1
ATOM 1375 O O . GLY A 1 162 ? -11.939 23.488 -38.606 1.00 12.54 162 GLY A O 1
ATOM 1376 N N . GLU A 1 163 ? -10.269 22.268 -39.565 1.00 13.30 163 GLU A N 1
ATOM 1377 C CA . GLU A 1 163 ? -10.916 20.944 -39.489 1.00 12.42 163 GLU A CA 1
ATOM 1378 C C . GLU A 1 163 ? -11.534 20.652 -38.117 1.00 12.61 163 GLU A C 1
ATOM 1379 O O . GLU A 1 163 ? -12.649 20.117 -38.044 1.00 13.02 163 GLU A O 1
ATOM 1385 N N . CYS A 1 164 ? -10.831 20.990 -37.026 1.00 8.27 164 CYS A N 1
ATOM 1386 C CA . CYS A 1 164 ? -11.338 20.672 -35.703 1.00 7.97 164 CYS A CA 1
ATOM 1387 C C . CYS A 1 164 ? -12.696 21.342 -35.442 1.00 12.35 164 CYS A C 1
ATOM 1388 O O . CYS A 1 164 ? -13.654 20.685 -34.984 1.00 10.57 164 CYS A O 1
ATOM 1391 N N A VAL A 1 165 ? -12.780 22.651 -35.753 0.69 8.64 165 VAL A N 1
ATOM 1392 N N B VAL A 1 165 ? -12.792 22.654 -35.711 0.31 8.83 165 VAL A N 1
ATOM 1393 C CA A VAL A 1 165 ? -13.983 23.444 -35.543 0.69 9.42 165 VAL A CA 1
ATOM 1394 C CA B VAL A 1 165 ? -14.048 23.353 -35.458 0.31 9.00 165 VAL A CA 1
ATOM 1395 C C A VAL A 1 165 ? -15.104 23.001 -36.507 0.69 11.20 165 VAL A C 1
ATOM 1396 C C B VAL A 1 165 ? -15.134 22.997 -36.489 0.31 12.50 165 VAL A C 1
ATOM 1397 O O A VAL A 1 165 ? -16.249 22.820 -36.086 0.69 11.69 165 VAL A O 1
ATOM 1398 O O B VAL A 1 165 ? -16.292 22.862 -36.102 0.31 12.38 165 VAL A O 1
ATOM 1405 N N . GLU A 1 166 ? -14.754 22.780 -37.773 1.00 10.61 166 GLU A N 1
ATOM 1406 C CA . GLU A 1 166 ? -15.723 22.412 -38.819 1.00 12.58 166 GLU A CA 1
ATOM 1407 C C . GLU A 1 166 ? -16.320 21.030 -38.566 1.00 14.58 166 GLU A C 1
ATOM 1408 O O . GLU A 1 166 ? -17.534 20.886 -38.659 1.00 12.91 166 GLU A O 1
ATOM 1414 N N . TRP A 1 167 ? -15.499 20.042 -38.174 1.00 10.56 167 TRP A N 1
ATOM 1415 C CA . TRP A 1 167 ? -16.031 18.702 -37.870 1.00 10.72 167 TRP A CA 1
ATOM 1416 C C . TRP A 1 167 ? -16.832 18.724 -36.563 1.00 11.72 167 TRP A C 1
ATOM 1417 O O . TRP A 1 167 ? -17.899 18.130 -36.518 1.00 12.51 167 TRP A O 1
ATOM 1428 N N . LEU A 1 168 ? -16.372 19.461 -35.520 1.00 8.77 168 LEU A N 1
ATOM 1429 C CA . LEU A 1 168 ? -17.148 19.547 -34.277 1.00 9.26 168 LEU A CA 1
ATOM 1430 C C . LEU A 1 168 ? -18.549 20.122 -34.570 1.00 13.18 168 LEU A C 1
ATOM 1431 O O . LEU A 1 168 ? -19.556 19.577 -34.110 1.00 11.92 168 LEU A O 1
ATOM 1436 N N . ARG A 1 169 ? -18.606 21.202 -35.367 1.00 11.68 169 ARG A N 1
ATOM 1437 C CA . ARG A 1 169 ? -19.886 21.833 -35.742 1.00 11.44 169 ARG A CA 1
ATOM 1438 C C . ARG A 1 169 ? -20.814 20.829 -36.455 1.00 12.44 169 ARG A C 1
ATOM 1439 O O . ARG A 1 169 ? -21.987 20.730 -36.085 1.00 12.23 169 ARG A O 1
ATOM 1447 N N . ARG A 1 170 ? -20.240 19.986 -37.355 1.00 9.70 170 ARG A N 1
ATOM 1448 C CA . ARG A 1 170 ? -20.976 18.932 -38.083 1.00 10.37 170 ARG A CA 1
ATOM 1449 C C . ARG A 1 170 ? -21.519 17.871 -37.085 1.00 12.57 170 ARG A C 1
ATOM 1450 O O . ARG A 1 170 ? -22.704 17.502 -37.123 1.00 11.70 170 ARG A O 1
ATOM 1458 N N . TYR A 1 171 ? -20.648 17.400 -36.174 1.00 9.54 171 TYR A N 1
ATOM 1459 C CA . TYR A 1 171 ? -21.046 16.378 -35.187 1.00 8.86 171 TYR A CA 1
ATOM 1460 C C . TYR A 1 171 ? -22.151 16.892 -34.269 1.00 12.13 171 TYR A C 1
ATOM 1461 O O . TYR A 1 171 ? -23.077 16.142 -33.969 1.00 13.06 171 TYR A O 1
ATOM 1470 N N . LEU A 1 172 ? -22.068 18.154 -33.848 1.00 10.11 172 LEU A N 1
ATOM 1471 C CA . LEU A 1 172 ? -23.092 18.770 -32.996 1.00 11.01 172 LEU A CA 1
ATOM 1472 C C . LEU A 1 172 ? -24.415 18.841 -33.717 1.00 14.35 172 LEU A C 1
ATOM 1473 O O . LEU A 1 172 ? -25.437 18.578 -33.102 1.00 15.03 172 LEU A O 1
ATOM 1478 N N . GLU A 1 173 ? -24.398 19.160 -35.020 1.00 11.65 173 GLU A N 1
ATOM 1479 C CA . GLU A 1 173 ? -25.640 19.206 -35.786 1.00 11.81 173 GLU A CA 1
ATOM 1480 C C . GLU A 1 173 ? -26.211 17.780 -35.923 1.00 17.50 173 GLU A C 1
ATOM 1481 O O . GLU A 1 173 ? -27.388 17.536 -35.600 1.00 18.92 173 GLU A O 1
ATOM 1487 N N . ASN A 1 174 ? -25.378 16.828 -36.349 1.00 13.50 174 ASN A N 1
ATOM 1488 C CA . ASN A 1 174 ? -25.807 15.447 -36.547 1.00 13.80 174 ASN A CA 1
ATOM 1489 C C . ASN A 1 174 ? -26.299 14.741 -35.271 1.00 15.32 174 ASN A C 1
ATOM 1490 O O . ASN A 1 174 ? -27.274 13.965 -35.323 1.00 15.70 174 ASN A O 1
ATOM 1495 N N . GLY A 1 175 ? -25.675 15.054 -34.134 1.00 11.11 175 GLY A N 1
ATOM 1496 C CA . GLY A 1 175 ? -26.078 14.473 -32.861 1.00 10.49 175 GLY A CA 1
ATOM 1497 C C . GLY A 1 175 ? -26.820 15.408 -31.927 1.00 15.08 175 GLY A C 1
ATOM 1498 O O . GLY A 1 175 ? -26.823 15.187 -30.711 1.00 14.20 175 GLY A O 1
ATOM 1499 N N . LYS A 1 176 ? -27.470 16.444 -32.488 1.00 13.02 176 LYS A N 1
ATOM 1500 C CA . LYS A 1 176 ? -28.132 17.484 -31.697 1.00 12.83 176 LYS A CA 1
ATOM 1501 C C . LYS A 1 176 ? -29.118 17.005 -30.649 1.00 15.57 176 LYS A C 1
ATOM 1502 O O . LYS A 1 176 ? -29.172 17.594 -29.568 1.00 14.21 176 LYS A O 1
ATOM 1508 N N . ASP A 1 177 ? -29.886 15.932 -30.937 1.00 13.15 177 ASP A N 1
ATOM 1509 C CA . ASP A 1 177 ? -30.900 15.492 -29.959 1.00 12.03 177 ASP A CA 1
ATOM 1510 C C . ASP A 1 177 ? -30.285 15.015 -28.634 1.00 15.51 177 ASP A C 1
ATOM 1511 O O . ASP A 1 177 ? -30.998 14.981 -27.623 1.00 15.78 177 ASP A O 1
ATOM 1516 N N . LYS A 1 178 ? -28.981 14.609 -28.647 1.00 11.25 178 LYS A N 1
ATOM 1517 C CA . LYS A 1 178 ? -28.268 14.124 -27.468 1.00 11.46 178 LYS A CA 1
ATOM 1518 C C . LYS A 1 178 ? -27.205 15.132 -27.011 1.00 13.29 178 LYS A C 1
ATOM 1519 O O . LYS A 1 178 ? -27.183 15.531 -25.850 1.00 12.29 178 LYS A O 1
ATOM 1525 N N . LEU A 1 179 ? -26.352 15.566 -27.941 1.00 10.63 179 LEU A N 1
ATOM 1526 C CA . LEU A 1 179 ? -25.225 16.468 -27.640 1.00 9.49 179 LEU A CA 1
ATOM 1527 C C . LEU A 1 179 ? -25.640 17.837 -27.145 1.00 13.61 179 LEU A C 1
ATOM 1528 O O . LEU A 1 179 ? -24.893 18.445 -26.352 1.00 14.39 179 LEU A O 1
ATOM 1533 N N . GLU A 1 180 ? -26.848 18.303 -27.572 1.00 10.52 180 GLU A N 1
ATOM 1534 C CA . GLU A 1 180 ? -27.358 19.615 -27.166 1.00 10.98 180 GLU A CA 1
ATOM 1535 C C . GLU A 1 180 ? -28.427 19.472 -26.101 1.00 13.70 180 GLU A C 1
ATOM 1536 O O . GLU A 1 180 ? -29.106 20.457 -25.802 1.00 12.96 180 GLU A O 1
ATOM 1542 N N . ARG A 1 181 ? -28.520 18.276 -25.470 1.00 10.96 181 ARG A N 1
ATOM 1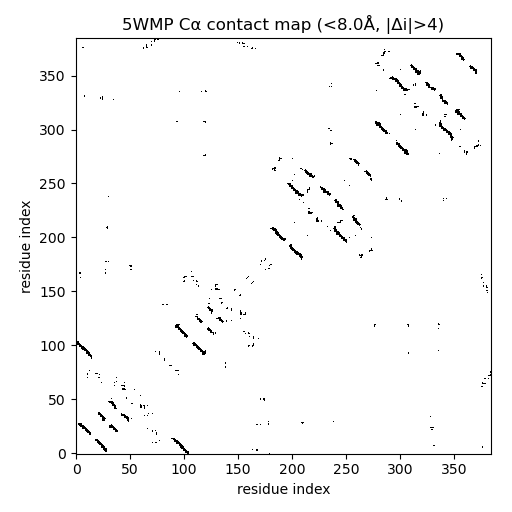543 C CA . ARG A 1 181 ? -29.480 18.036 -24.413 1.00 10.87 181 ARG A CA 1
ATOM 1544 C C . ARG A 1 181 ? -28.768 17.842 -23.088 1.00 14.02 181 ARG A C 1
ATOM 1545 O O . ARG A 1 181 ? -27.892 16.975 -22.980 1.00 14.36 181 ARG A O 1
ATOM 1553 N N . ALA A 1 182 ? -29.172 18.620 -22.079 1.00 9.87 182 ALA A N 1
ATOM 1554 C CA . ALA A 1 182 ? -28.611 18.436 -20.737 1.00 11.65 182 ALA A CA 1
ATOM 1555 C C . ALA A 1 182 ? -29.665 17.680 -19.926 1.00 14.12 182 ALA A C 1
ATOM 1556 O O . ALA A 1 182 ? -30.822 18.098 -19.922 1.00 13.70 182 ALA A O 1
ATOM 1558 N N . ASP A 1 183 ? -29.313 16.518 -19.360 1.00 9.84 183 ASP A N 1
ATOM 1559 C CA . ASP A 1 183 ? -30.243 15.732 -18.545 1.00 8.27 183 ASP A CA 1
ATOM 1560 C C . ASP A 1 183 ? -29.979 16.108 -17.096 1.00 13.12 183 ASP A C 1
ATOM 1561 O O . ASP A 1 183 ? -28.832 16.015 -16.642 1.00 8.79 183 ASP A O 1
ATOM 1566 N N . PRO A 1 184 ? -30.981 16.627 -16.376 1.00 11.78 184 PRO A N 1
ATOM 1567 C CA . PRO A 1 184 ? -30.704 17.073 -15.006 1.00 11.20 184 PRO A CA 1
ATOM 1568 C C . PRO A 1 184 ? -30.515 15.903 -14.058 1.00 13.91 184 PRO A C 1
ATOM 1569 O O . PRO A 1 184 ? -31.029 14.810 -14.331 1.00 12.78 184 PRO A O 1
ATOM 1573 N N . PRO A 1 185 ? -29.828 16.126 -12.907 1.00 10.63 185 PRO A N 1
ATOM 1574 C CA . PRO A 1 185 ? -29.706 15.045 -11.934 1.00 10.80 185 PRO A CA 1
ATOM 1575 C C . PRO A 1 185 ? -31.040 14.729 -11.261 1.00 13.79 185 PRO A C 1
ATOM 1576 O O . PRO A 1 185 ? -31.827 15.650 -11.016 1.00 13.66 185 PRO A O 1
ATOM 1580 N N . LYS A 1 186 ? -31.276 13.452 -10.998 1.00 11.49 186 LYS A N 1
ATOM 1581 C CA . LYS A 1 186 ? -32.398 12.934 -10.210 1.00 11.12 186 LYS A CA 1
ATOM 1582 C C . LYS A 1 186 ? -31.777 12.798 -8.822 1.00 14.79 186 LYS A C 1
ATOM 1583 O O . LYS A 1 186 ? -30.720 12.160 -8.668 1.00 12.87 186 LYS A O 1
ATOM 1589 N N . THR A 1 187 ? -32.379 13.469 -7.827 1.00 13.56 187 THR A N 1
ATOM 1590 C CA . THR A 1 187 ? -31.764 13.557 -6.492 1.00 13.73 187 THR A CA 1
ATOM 1591 C C . THR A 1 187 ? -32.578 12.943 -5.383 1.00 19.77 187 THR A C 1
ATOM 1592 O O . THR A 1 187 ? -33.802 12.815 -5.486 1.00 18.88 187 THR A O 1
ATOM 1596 N N . HIS A 1 188 ? -31.885 12.573 -4.307 1.00 14.75 188 HIS A N 1
ATOM 1597 C CA . HIS A 1 188 ? -32.486 12.079 -3.057 1.00 14.38 188 HIS A CA 1
ATOM 1598 C C . HIS A 1 188 ? -31.425 12.112 -1.967 1.00 16.98 188 HIS A C 1
ATOM 1599 O O . HIS A 1 188 ? -30.223 12.082 -2.257 1.00 14.43 188 HIS A O 1
ATOM 1606 N N . VAL A 1 189 ? -31.880 12.152 -0.716 1.00 13.77 189 VAL A N 1
ATOM 1607 C CA . VAL A 1 189 ? -30.993 12.130 0.453 1.00 10.49 189 VAL A CA 1
ATOM 1608 C C . VAL A 1 189 ? -31.319 10.866 1.242 1.00 13.68 189 VAL A C 1
ATOM 1609 O O . VAL A 1 189 ? -32.499 10.606 1.541 1.00 15.62 189 VAL A O 1
ATOM 1613 N N . THR A 1 190 ? -30.284 10.091 1.605 1.00 9.91 190 THR A N 1
ATOM 1614 C CA . THR A 1 190 ? -30.460 8.896 2.432 1.00 9.10 190 THR A CA 1
ATOM 1615 C C . THR A 1 190 ? -29.891 9.164 3.802 1.00 13.12 190 THR A C 1
ATOM 1616 O O . THR A 1 190 ? -29.073 10.067 3.974 1.00 11.48 190 THR A O 1
ATOM 1620 N N . HIS A 1 191 ? -30.364 8.401 4.787 1.00 11.53 191 HIS A N 1
ATOM 1621 C CA . HIS A 1 191 ? -29.952 8.599 6.177 1.00 12.90 191 HIS A CA 1
ATOM 1622 C C . HIS A 1 191 ? -29.619 7.241 6.726 1.00 18.37 191 HIS A C 1
ATOM 1623 O O . HIS A 1 191 ? -30.439 6.325 6.620 1.00 17.40 191 HIS A O 1
ATOM 1630 N N . HIS A 1 192 ? -28.402 7.081 7.259 1.00 15.52 192 HIS A N 1
ATOM 1631 C CA . HIS A 1 192 ? -28.027 5.796 7.832 1.00 18.62 192 HIS A CA 1
ATOM 1632 C C . HIS A 1 192 ? -27.391 5.993 9.195 1.00 17.97 192 HIS A C 1
ATOM 1633 O O . HIS A 1 192 ? -26.285 6.519 9.258 1.00 15.81 192 HIS A O 1
ATOM 1640 N N . PRO A 1 193 ? -28.024 5.540 10.300 1.00 16.62 193 PRO A N 1
ATOM 1641 C CA . PRO A 1 193 ? -27.362 5.670 11.602 1.00 16.28 193 PRO A CA 1
ATOM 1642 C C . PRO A 1 193 ? -26.036 4.904 11.608 1.00 17.89 193 PRO A C 1
ATOM 1643 O O . PRO A 1 193 ? -25.936 3.822 11.008 1.00 17.55 193 PRO A O 1
ATOM 1647 N N A ILE A 1 194 ? -25.018 5.489 12.243 0.50 13.93 194 ILE A N 1
ATOM 1648 N N B ILE A 1 194 ? -25.018 5.489 12.243 0.50 13.93 194 ILE A N 1
ATOM 1649 C CA A ILE A 1 194 ? -23.672 4.929 12.426 0.50 14.44 194 ILE A CA 1
ATOM 1650 C CA B ILE A 1 194 ? -23.672 4.929 12.426 0.50 14.44 194 ILE A CA 1
ATOM 1651 C C A ILE A 1 194 ? -23.595 4.339 13.844 0.50 18.22 194 ILE A C 1
ATOM 1652 C C B ILE A 1 194 ? -23.595 4.339 13.844 0.50 18.22 194 ILE A C 1
ATOM 1653 O O A ILE A 1 194 ? -22.946 3.315 14.065 0.50 18.98 194 ILE A O 1
ATOM 1654 O O B ILE A 1 194 ? -22.946 3.315 14.065 0.50 18.98 194 ILE A O 1
ATOM 1663 N N . SER A 1 195 ? -24.222 5.026 14.805 1.00 13.68 195 SER A N 1
ATOM 1664 C CA . SER A 1 195 ? -24.229 4.662 16.219 1.00 11.85 195 SER A CA 1
ATOM 1665 C C . SER A 1 195 ? -25.427 5.393 16.834 1.00 13.89 195 SER A C 1
ATOM 1666 O O . SER A 1 195 ? -26.178 6.067 16.118 1.00 11.98 195 SER A O 1
ATOM 1669 N N . ASP A 1 196 ? -25.589 5.319 18.166 1.00 10.57 196 ASP A N 1
ATOM 1670 C CA . ASP A 1 196 ? -26.717 6.012 18.790 1.00 11.68 196 ASP A CA 1
ATOM 1671 C C . ASP A 1 196 ? -26.663 7.531 18.624 1.00 18.58 196 ASP A C 1
ATOM 1672 O O . ASP A 1 196 ? -27.698 8.189 18.740 1.00 22.69 196 ASP A O 1
ATOM 1677 N N . HIS A 1 197 ? -25.475 8.082 18.430 1.00 14.23 197 HIS A N 1
ATOM 1678 C CA . HIS A 1 197 ? -25.314 9.536 18.409 1.00 15.66 197 HIS A CA 1
ATOM 1679 C C . HIS A 1 197 ? -24.840 10.159 17.080 1.00 13.50 197 HIS A C 1
ATOM 1680 O O . HIS A 1 197 ? -24.726 11.386 17.011 1.00 11.31 197 HIS A O 1
ATOM 1687 N N . GLU A 1 198 ? -24.653 9.348 16.017 1.00 11.17 198 GLU A N 1
ATOM 1688 C CA . GLU A 1 198 ? -24.266 9.908 14.716 1.00 10.38 198 GLU A CA 1
ATOM 1689 C C . GLU A 1 198 ? -24.962 9.160 13.591 1.00 12.20 198 GLU A C 1
ATOM 1690 O O . GLU A 1 198 ? -25.248 7.976 13.732 1.00 9.80 198 GLU A O 1
ATOM 1696 N N . ALA A 1 199 ? -25.173 9.844 12.458 1.00 10.27 199 ALA A N 1
ATOM 1697 C CA . ALA A 1 199 ? -25.770 9.221 11.273 1.00 10.70 199 ALA A CA 1
ATOM 1698 C C . ALA A 1 199 ? -25.104 9.835 10.037 1.00 11.07 199 ALA A C 1
ATOM 1699 O O . ALA A 1 199 ? -24.636 10.983 10.087 1.00 11.11 199 ALA A O 1
ATOM 1701 N N . THR A 1 200 ? -25.087 9.082 8.942 1.00 8.47 200 THR A N 1
ATOM 1702 C CA . THR A 1 200 ? -24.567 9.616 7.684 1.00 7.20 200 THR A CA 1
ATOM 1703 C C . THR A 1 200 ? -25.745 10.127 6.894 1.00 12.27 200 THR A C 1
ATOM 1704 O O . THR A 1 200 ? -26.747 9.397 6.722 1.00 11.31 200 THR A O 1
ATOM 1708 N N . LEU A 1 201 ? -25.593 11.340 6.338 1.00 7.97 201 LEU A N 1
ATOM 1709 C CA . LEU A 1 201 ? -26.550 11.871 5.371 1.00 8.06 201 LEU A CA 1
ATOM 1710 C C . LEU A 1 201 ? -25.808 11.791 4.022 1.00 9.77 201 LEU A C 1
ATOM 1711 O O . LEU A 1 201 ? -24.680 12.282 3.906 1.00 8.88 201 LEU A O 1
ATOM 1716 N N . ARG A 1 202 ? -26.402 11.138 3.030 1.00 8.33 202 ARG A N 1
ATOM 1717 C CA . ARG A 1 202 ? -25.767 11.034 1.714 1.00 7.71 202 ARG A CA 1
ATOM 1718 C C . ARG A 1 202 ? -26.671 11.665 0.672 1.00 9.08 202 ARG A C 1
ATOM 1719 O O . ARG A 1 202 ? -27.839 11.270 0.532 1.00 10.39 202 ARG A O 1
ATOM 1727 N N . CYS A 1 203 ? -26.127 12.620 -0.067 1.00 7.80 203 CYS A N 1
ATOM 1728 C CA . CYS A 1 203 ? -26.871 13.321 -1.094 1.00 9.18 203 CYS A CA 1
ATOM 1729 C C . CYS A 1 203 ? -26.497 12.740 -2.446 1.00 11.05 203 CYS A C 1
ATOM 1730 O O . CYS A 1 203 ? -25.332 12.814 -2.817 1.00 9.80 203 CYS A O 1
ATOM 1733 N N . TRP A 1 204 ? -27.481 12.201 -3.167 1.00 9.59 204 TRP A N 1
ATOM 1734 C CA . TRP A 1 204 ? -27.309 11.522 -4.451 1.00 10.04 204 TRP A CA 1
ATOM 1735 C C . TRP A 1 204 ? -27.721 12.362 -5.636 1.00 10.28 204 TRP A C 1
ATOM 1736 O O . TRP A 1 204 ? -28.763 13.014 -5.597 1.00 10.16 204 TRP A O 1
ATOM 1747 N N . ALA A 1 205 ? -26.949 12.257 -6.724 1.00 6.64 205 ALA A N 1
ATOM 1748 C CA . ALA A 1 205 ? -27.267 12.841 -8.028 1.00 6.34 205 ALA A CA 1
ATOM 1749 C C . ALA A 1 205 ? -27.099 11.699 -9.040 1.00 10.96 205 ALA A C 1
ATOM 1750 O O . ALA A 1 205 ? -26.001 11.126 -9.171 1.00 9.41 205 ALA A O 1
ATOM 1752 N N . LEU A 1 206 ? -28.201 11.364 -9.761 1.00 8.32 206 LEU A N 1
ATOM 1753 C CA . LEU A 1 206 ? -28.172 10.282 -10.732 1.00 8.57 206 LEU A CA 1
ATOM 1754 C C . LEU A 1 206 ? -28.698 10.687 -12.093 1.00 11.23 206 LEU A C 1
ATOM 1755 O O . LEU A 1 206 ? -29.552 11.567 -12.187 1.00 10.69 206 LEU A O 1
ATOM 1760 N N . GLY A 1 207 ? -28.225 10.007 -13.131 1.00 8.88 207 GLY A N 1
ATOM 1761 C CA . GLY A 1 207 ? -28.798 10.181 -14.458 1.00 8.15 207 GLY A CA 1
ATOM 1762 C C . GLY A 1 207 ? -28.601 11.508 -15.154 1.00 10.73 207 GLY A C 1
ATOM 1763 O O . GLY A 1 207 ? -29.384 11.858 -16.055 1.00 10.74 207 GLY A O 1
ATOM 1764 N N . PHE A 1 208 ? -27.534 12.220 -14.798 1.00 6.00 208 PHE A N 1
ATOM 1765 C CA . PHE A 1 208 ? -27.273 13.521 -15.402 1.00 4.90 208 PHE A CA 1
ATOM 1766 C C . PHE A 1 208 ? -26.224 13.493 -16.541 1.00 9.00 208 PHE A C 1
ATOM 1767 O O . PHE A 1 208 ? -25.357 12.612 -16.615 1.00 9.39 208 PHE A O 1
ATOM 1775 N N . TYR A 1 209 ? -26.326 14.475 -17.416 1.00 7.02 209 TYR A N 1
ATOM 1776 C CA . TYR A 1 209 ? -25.389 14.654 -18.517 1.00 6.44 209 TYR A CA 1
ATOM 1777 C C . TYR A 1 209 ? -25.444 16.157 -18.848 1.00 9.66 209 TYR A C 1
ATOM 1778 O O . TYR A 1 209 ? -26.563 16.725 -18.942 1.00 9.19 209 TYR A O 1
ATOM 1787 N N . PRO A 1 210 ? -24.286 16.823 -19.058 1.00 8.24 210 PRO A N 1
ATOM 1788 C CA . PRO A 1 210 ? -22.900 16.313 -19.003 1.00 8.76 210 PRO A CA 1
ATOM 1789 C C . PRO A 1 210 ? -22.433 16.006 -17.583 1.00 10.56 210 PRO A C 1
ATOM 1790 O O . PRO A 1 210 ? -23.202 16.150 -16.617 1.00 8.14 210 PRO A O 1
ATOM 1794 N N . ALA A 1 211 ? -21.189 15.549 -17.456 1.00 8.07 211 ALA A N 1
ATOM 1795 C CA . ALA A 1 211 ? -20.631 15.124 -16.172 1.00 7.85 211 ALA A CA 1
ATOM 1796 C C . ALA A 1 211 ? -20.475 16.242 -15.160 1.00 10.65 211 ALA A C 1
ATOM 1797 O O . ALA A 1 211 ? -20.575 15.968 -13.964 1.00 9.87 211 ALA A O 1
ATOM 1799 N N . GLU A 1 212 ? -20.201 17.469 -15.624 1.00 8.99 212 GLU A N 1
ATOM 1800 C CA . GLU A 1 212 ? -19.966 18.622 -14.742 1.00 9.52 212 GLU A CA 1
ATOM 1801 C C . GLU A 1 212 ? -21.153 18.826 -13.821 1.00 10.16 212 GLU A C 1
ATOM 1802 O O . GLU A 1 212 ? -22.275 18.929 -14.294 1.00 9.90 212 GLU A O 1
ATOM 1808 N N . ILE A 1 213 ? -20.885 18.838 -12.485 1.00 10.44 213 ILE A N 1
ATOM 1809 C CA . ILE A 1 213 ? -21.895 19.029 -11.459 1.00 9.02 213 ILE A CA 1
ATOM 1810 C C . ILE A 1 213 ? -21.252 19.591 -10.195 1.00 13.25 213 ILE A C 1
ATOM 1811 O O . ILE A 1 213 ? -20.058 19.380 -9.978 1.00 15.19 213 ILE A O 1
ATOM 1816 N N . THR A 1 214 ? -22.029 20.328 -9.382 1.00 12.09 214 THR A N 1
ATOM 1817 C CA . THR A 1 214 ? -21.493 20.767 -8.098 1.00 13.37 214 THR A CA 1
ATOM 1818 C C . THR A 1 214 ? -22.459 20.215 -7.052 1.00 13.84 214 THR A C 1
ATOM 1819 O O . THR A 1 214 ? -23.657 20.460 -7.140 1.00 13.03 214 THR A O 1
ATOM 1823 N N A LEU A 1 215 ? -21.943 19.381 -6.115 0.50 13.19 215 LEU A N 1
ATOM 1824 N N B LEU A 1 215 ? -21.934 19.462 -6.088 0.50 11.08 215 LEU A N 1
ATOM 1825 C CA A LEU A 1 215 ? -22.711 18.788 -5.013 0.50 13.87 215 LEU A CA 1
ATOM 1826 C CA B LEU A 1 215 ? -22.743 18.826 -5.066 0.50 10.55 215 LEU A CA 1
ATOM 1827 C C A LEU A 1 215 ? -22.022 19.208 -3.725 0.50 15.51 215 LEU A C 1
ATOM 1828 C C B LEU A 1 215 ? -22.076 19.116 -3.711 0.50 14.39 215 LEU A C 1
ATOM 1829 O O A LEU A 1 215 ? -20.839 18.901 -3.524 0.50 13.89 215 LEU A O 1
ATOM 1830 O O B LEU A 1 215 ? -20.944 18.682 -3.474 0.50 13.46 215 LEU A O 1
ATOM 1839 N N . THR A 1 216 ? -22.732 19.938 -2.870 1.00 11.48 216 THR A N 1
ATOM 1840 C CA . THR A 1 216 ? -22.141 20.367 -1.600 1.00 12.37 216 THR A CA 1
ATOM 1841 C C . THR A 1 216 ? -23.094 20.161 -0.439 1.00 15.65 216 THR A C 1
ATOM 1842 O O . THR A 1 216 ? -24.295 20.160 -0.640 1.00 14.98 216 THR A O 1
ATOM 1846 N N . TRP A 1 217 ? -22.554 20.008 0.782 1.00 12.80 217 TRP A N 1
ATOM 1847 C CA . TRP A 1 217 ? -23.398 19.992 1.971 1.00 11.10 217 TRP A CA 1
ATOM 1848 C C . TRP A 1 217 ? -23.068 21.276 2.741 1.00 13.02 217 TRP A C 1
ATOM 1849 O O . TRP A 1 217 ? -21.891 21.656 2.832 1.00 11.51 217 TRP A O 1
ATOM 1860 N N . GLN A 1 218 ? -24.096 21.875 3.351 1.00 11.56 218 GLN A N 1
ATOM 1861 C CA . GLN A 1 218 ? -23.956 23.039 4.241 1.00 10.69 218 GLN A CA 1
ATOM 1862 C C . GLN A 1 218 ? -24.541 22.678 5.577 1.00 13.29 218 GLN A C 1
ATOM 1863 O O . GLN A 1 218 ? -25.525 21.955 5.630 1.00 9.71 218 GLN A O 1
ATOM 1869 N N . ARG A 1 219 ? -23.952 23.215 6.654 1.00 11.85 219 ARG A N 1
ATOM 1870 C CA . ARG A 1 219 ? -24.462 23.051 8.029 1.00 10.52 219 ARG A CA 1
ATOM 1871 C C . ARG A 1 219 ? -24.701 24.518 8.443 1.00 13.81 219 ARG A C 1
ATOM 1872 O O . ARG A 1 219 ? -23.766 25.327 8.393 1.00 14.25 219 ARG A O 1
ATOM 1880 N N . ASP A 1 220 ? -25.953 24.861 8.760 1.00 13.57 220 ASP A N 1
ATOM 1881 C CA . ASP A 1 220 ? -26.375 26.222 9.091 1.00 13.87 220 ASP A CA 1
ATOM 1882 C C . ASP A 1 220 ? -25.927 27.192 7.976 1.00 16.93 220 ASP A C 1
ATOM 1883 O O . ASP A 1 220 ? -25.463 28.288 8.270 1.00 16.63 220 ASP A O 1
ATOM 1888 N N . GLY A 1 221 ? -26.010 26.739 6.714 1.00 12.99 221 GLY A N 1
ATOM 1889 C CA . GLY A 1 221 ? -25.640 27.567 5.569 1.00 13.11 221 GLY A CA 1
ATOM 1890 C C . GLY A 1 221 ? -24.164 27.758 5.282 1.00 19.47 221 GLY A C 1
ATOM 1891 O O . GLY A 1 221 ? -23.823 28.569 4.406 1.00 18.96 221 GLY A O 1
ATOM 1892 N N . GLU A 1 222 ? -23.273 27.041 6.016 1.00 17.54 222 GLU A N 1
ATOM 1893 C CA . GLU A 1 222 ? -21.824 27.127 5.820 1.00 19.03 222 GLU A CA 1
ATOM 1894 C C . GLU A 1 222 ? -21.338 25.875 5.122 1.00 23.19 222 GLU A C 1
ATOM 1895 O O . GLU A 1 222 ? -21.651 24.777 5.581 1.00 19.34 222 GLU A O 1
ATOM 1901 N N . ASP A 1 223 ? -20.554 26.028 4.024 1.00 21.83 223 ASP A N 1
ATOM 1902 C CA . ASP A 1 223 ? -20.003 24.865 3.304 1.00 22.10 223 ASP A CA 1
ATOM 1903 C C . ASP A 1 223 ? -19.212 23.946 4.237 1.00 23.97 223 ASP A C 1
ATOM 1904 O O . ASP A 1 223 ? -18.482 24.419 5.116 1.00 24.51 223 ASP A O 1
ATOM 1909 N N . GLN A 1 224 ? -19.395 22.634 4.064 1.00 18.35 224 GLN A N 1
ATOM 1910 C CA . GLN A 1 224 ? -18.717 21.605 4.859 1.00 18.31 224 GLN A CA 1
ATOM 1911 C C . GLN A 1 224 ? -17.606 20.895 4.044 1.00 21.25 224 GLN A C 1
ATOM 1912 O O . GLN A 1 224 ? -17.452 19.680 4.126 1.00 19.53 224 GLN A O 1
ATOM 1918 N N . THR A 1 225 ? -16.782 21.673 3.338 1.00 20.82 225 THR A N 1
ATOM 1919 C CA . THR A 1 225 ? -15.699 21.160 2.482 1.00 22.63 225 THR A CA 1
ATOM 1920 C C . THR A 1 225 ? -14.831 20.070 3.108 1.00 28.09 225 THR A C 1
ATOM 1921 O O . THR A 1 225 ? -14.730 18.965 2.563 1.00 27.94 225 THR A O 1
ATOM 1925 N N . GLN A 1 226 ? -14.235 20.361 4.263 1.00 25.40 226 GLN A N 1
ATOM 1926 C CA . GLN A 1 226 ? -13.361 19.402 4.922 1.00 25.13 226 GLN A CA 1
ATOM 1927 C C . GLN A 1 226 ? -14.058 18.200 5.530 1.00 27.33 226 GLN A C 1
ATOM 1928 O O . GLN A 1 226 ? -13.424 17.153 5.663 1.00 28.13 226 GLN A O 1
ATOM 1934 N N . ASP A 1 227 ? -15.364 18.318 5.854 1.00 20.88 227 ASP A N 1
ATOM 1935 C CA . ASP A 1 227 ? -16.092 17.220 6.484 1.00 20.91 227 ASP A CA 1
ATOM 1936 C C . ASP A 1 227 ? -17.003 16.435 5.530 1.00 21.55 227 ASP A C 1
ATOM 1937 O O . ASP A 1 227 ? -17.725 15.535 5.963 1.00 21.63 227 ASP A O 1
ATOM 1942 N N . THR A 1 228 ? -16.920 16.723 4.225 1.00 15.74 228 THR A N 1
ATOM 1943 C CA . THR A 1 228 ? -17.761 16.003 3.252 1.00 14.83 228 THR A CA 1
ATOM 1944 C C . THR A 1 228 ? -16.947 14.922 2.535 1.00 17.15 228 THR A C 1
ATOM 1945 O O . THR A 1 228 ? -15.834 15.210 2.065 1.00 16.20 228 THR A O 1
ATOM 1949 N N . GLU A 1 229 ? -17.496 13.691 2.434 1.00 11.12 229 GLU A N 1
ATOM 1950 C CA . GLU A 1 229 ? -16.869 12.647 1.605 1.00 11.87 229 GLU A CA 1
ATOM 1951 C C . GLU A 1 229 ? -17.549 12.801 0.235 1.00 15.12 229 GLU A C 1
ATOM 1952 O O . GLU A 1 229 ? -18.770 12.612 0.115 1.00 13.26 229 GLU A O 1
ATOM 1958 N N . LEU A 1 230 ? -16.772 13.177 -0.783 1.00 12.96 230 LEU A N 1
ATOM 1959 C CA . LEU A 1 230 ? -17.283 13.443 -2.127 1.00 14.05 230 LEU A CA 1
ATOM 1960 C C . LEU A 1 230 ? -16.648 12.474 -3.121 1.00 19.70 230 LEU A C 1
ATOM 1961 O O . LEU A 1 230 ? -15.440 12.577 -3.364 1.00 22.12 230 LEU A O 1
ATOM 1966 N N . VAL A 1 231 ? -17.442 11.537 -3.688 1.00 10.55 231 VAL A N 1
ATOM 1967 C CA . VAL A 1 231 ? -16.893 10.550 -4.638 1.00 9.65 231 VAL A CA 1
ATOM 1968 C C . VAL A 1 231 ? -16.695 11.180 -6.013 1.00 11.92 231 VAL A C 1
ATOM 1969 O O . VAL A 1 231 ? -17.412 12.116 -6.366 1.00 11.37 231 VAL A O 1
ATOM 1973 N N . GLU A 1 232 ? -15.740 10.633 -6.806 1.00 9.94 232 GLU A N 1
ATOM 1974 C CA . GLU A 1 232 ? -15.536 11.128 -8.156 1.00 9.50 232 GLU A CA 1
ATOM 1975 C C . GLU A 1 232 ? -16.778 10.844 -8.970 1.00 11.13 232 GLU A C 1
ATOM 1976 O O . GLU A 1 232 ? -17.392 9.788 -8.811 1.00 10.92 232 GLU A O 1
ATOM 1982 N N . THR A 1 233 ? -17.137 11.768 -9.850 1.00 7.64 233 THR A N 1
ATOM 1983 C CA . THR A 1 233 ? -18.246 11.594 -10.793 1.00 6.41 233 THR A CA 1
ATOM 1984 C C . THR A 1 233 ? -17.955 10.358 -11.628 1.00 10.37 233 THR A C 1
ATOM 1985 O O . THR A 1 233 ? -16.820 10.175 -12.119 1.00 9.70 233 THR A O 1
ATOM 1989 N N . ARG A 1 234 ? -18.967 9.500 -11.747 1.00 7.21 234 ARG A N 1
ATOM 1990 C CA . ARG A 1 234 ? -18.787 8.179 -12.372 1.00 7.60 234 ARG A CA 1
ATOM 1991 C C . ARG A 1 234 ? -19.796 7.899 -13.448 1.00 9.63 234 ARG A C 1
ATOM 1992 O O . ARG A 1 234 ? -20.962 8.271 -13.296 1.00 9.13 234 ARG A O 1
ATOM 2000 N N . PRO A 1 235 ? -19.393 7.180 -14.513 1.00 7.37 235 PRO A N 1
ATOM 2001 C CA . PRO A 1 235 ? -20.349 6.896 -15.599 1.00 7.27 235 PRO A CA 1
ATOM 2002 C C . PRO A 1 235 ? -21.327 5.793 -15.216 1.00 9.49 235 PRO A C 1
ATOM 2003 O O . PRO A 1 235 ? -20.900 4.782 -14.635 1.00 9.09 235 PRO A O 1
ATOM 2007 N N . ALA A 1 236 ? -22.607 5.924 -15.619 1.00 7.73 236 ALA A N 1
ATOM 2008 C CA . ALA A 1 236 ? -23.604 4.880 -15.312 1.00 7.66 236 ALA A CA 1
ATOM 2009 C C . ALA A 1 236 ? -23.607 3.759 -16.379 1.00 11.40 236 ALA A C 1
ATOM 2010 O O . ALA A 1 236 ? -24.098 2.667 -16.104 1.00 10.93 236 ALA A O 1
ATOM 2012 N N . GLY A 1 237 ? -23.074 4.054 -17.562 1.00 10.36 237 GLY A N 1
ATOM 2013 C CA . GLY A 1 237 ? -23.027 3.089 -18.662 1.00 11.47 237 GLY A CA 1
ATOM 2014 C C . GLY A 1 237 ? -24.105 3.321 -19.700 1.00 16.45 237 GLY A C 1
ATOM 2015 O O . GLY A 1 237 ? -24.103 2.655 -20.745 1.00 17.14 237 GLY A O 1
ATOM 2016 N N . ASP A 1 238 ? -25.031 4.267 -19.437 1.00 13.25 238 ASP A N 1
ATOM 2017 C CA . ASP A 1 238 ? -26.148 4.631 -20.353 1.00 13.74 238 ASP A CA 1
ATOM 2018 C C . ASP A 1 238 ? -25.985 6.087 -20.875 1.00 15.48 238 ASP A C 1
ATOM 2019 O O . ASP A 1 238 ? -26.987 6.749 -21.190 1.00 15.99 238 ASP A O 1
ATOM 2024 N N . ARG A 1 239 ? -24.733 6.598 -20.889 1.00 11.28 239 ARG A N 1
ATOM 2025 C CA . ARG A 1 239 ? -24.310 7.960 -21.281 1.00 12.51 239 ARG A CA 1
ATOM 2026 C C . ARG A 1 239 ? -24.367 8.931 -20.094 1.00 14.52 239 ARG A C 1
ATOM 2027 O O . ARG A 1 239 ? -23.694 9.961 -20.130 1.00 16.92 239 ARG A O 1
ATOM 2035 N N . THR A 1 240 ? -25.106 8.587 -19.049 1.00 7.37 240 THR A N 1
ATOM 2036 C CA . THR A 1 240 ? -25.259 9.499 -17.900 1.00 7.39 240 THR A CA 1
ATOM 2037 C C . THR A 1 240 ? -24.208 9.275 -16.817 1.00 9.15 240 THR A C 1
ATOM 2038 O O . THR A 1 240 ? -23.458 8.296 -16.875 1.00 9.31 240 THR A O 1
ATOM 2042 N N . PHE A 1 241 ? -24.169 10.194 -15.835 1.00 7.07 241 PHE A N 1
ATOM 2043 C CA . PHE A 1 241 ? -23.210 10.162 -14.726 1.00 8.00 241 PHE A CA 1
ATOM 2044 C C . PHE A 1 241 ? -23.913 10.166 -13.382 1.00 9.78 241 PHE A C 1
ATOM 2045 O O . PHE A 1 241 ? -25.129 10.428 -13.296 1.00 8.96 241 PHE A O 1
ATOM 2053 N N . GLN A 1 242 ? -23.151 9.782 -12.337 1.00 6.14 242 GLN A N 1
ATOM 2054 C CA . GLN A 1 242 ? -23.659 9.741 -10.975 1.00 6.93 242 GLN A CA 1
ATOM 2055 C C . GLN A 1 242 ? -22.638 10.378 -10.047 1.00 7.79 242 GLN A C 1
ATOM 2056 O O . GLN A 1 242 ? -21.439 10.398 -10.342 1.00 6.69 242 GLN A O 1
ATOM 2062 N N . LYS A 1 243 ? -23.109 10.851 -8.915 1.00 6.22 243 LYS A N 1
ATOM 2063 C CA . LYS A 1 243 ? -22.199 11.386 -7.885 1.00 6.27 243 LYS A CA 1
ATOM 2064 C C . LYS A 1 243 ? -22.955 11.407 -6.568 1.00 8.89 243 LYS A C 1
ATOM 2065 O O . LYS A 1 243 ? -24.201 11.474 -6.540 1.00 9.81 243 LYS A O 1
ATOM 2071 N N . TRP A 1 244 ? -22.198 11.320 -5.473 1.00 7.93 244 TRP A N 1
ATOM 2072 C CA . TRP A 1 244 ? -22.787 11.498 -4.146 1.00 7.81 244 TRP A CA 1
ATOM 2073 C C . TRP A 1 244 ? -21.841 12.237 -3.227 1.00 10.21 244 TRP A C 1
ATOM 2074 O O . TRP A 1 244 ? -20.635 12.273 -3.470 1.00 7.85 244 TRP A O 1
ATOM 2085 N N . ALA A 1 245 ? -22.405 12.849 -2.182 1.00 6.97 245 ALA A N 1
ATOM 2086 C CA . ALA A 1 245 ? -21.661 13.581 -1.158 1.00 7.34 245 ALA A CA 1
ATOM 2087 C C . ALA A 1 245 ? -22.250 13.184 0.179 1.00 11.74 245 ALA A C 1
ATOM 2088 O O . ALA A 1 245 ? -23.478 13.152 0.341 1.00 9.49 245 ALA A O 1
ATOM 2090 N N . ALA A 1 246 ? -21.382 12.814 1.130 1.00 9.65 246 ALA A N 1
ATOM 2091 C CA . ALA A 1 246 ? -21.883 12.372 2.425 1.00 10.15 246 ALA A CA 1
ATOM 2092 C C . ALA A 1 246 ? -21.274 13.150 3.561 1.00 12.62 246 ALA A C 1
ATOM 2093 O O . ALA A 1 246 ? -20.120 13.570 3.493 1.00 13.35 246 ALA A O 1
ATOM 2095 N N A VAL A 1 247 ? -22.051 13.299 4.621 0.71 8.41 247 VAL A N 1
ATOM 2096 N N B VAL A 1 247 ? -22.068 13.360 4.629 0.29 8.76 247 VAL A N 1
ATOM 2097 C CA A VAL A 1 247 ? -21.559 13.957 5.809 0.71 8.22 247 VAL A CA 1
ATOM 2098 C CA B VAL A 1 247 ? -21.637 14.057 5.847 0.29 8.65 247 VAL A CA 1
ATOM 2099 C C A VAL A 1 247 ? -22.035 13.144 7.021 0.71 10.42 247 VAL A C 1
ATOM 2100 C C B VAL A 1 247 ? -22.111 13.272 7.071 0.29 12.24 247 VAL A C 1
ATOM 2101 O O A VAL A 1 247 ? -23.083 12.493 6.960 0.71 10.23 247 VAL A O 1
ATOM 2102 O O B VAL A 1 247 ? -23.256 12.809 7.091 0.29 12.02 247 VAL A O 1
ATOM 2109 N N . VAL A 1 248 ? -21.244 13.165 8.103 1.00 9.05 248 VAL A N 1
ATOM 2110 C CA . VAL A 1 248 ? -21.581 12.486 9.363 1.00 9.88 248 VAL A CA 1
ATOM 2111 C C . VAL A 1 248 ? -22.144 13.574 10.274 1.00 11.84 248 VAL A C 1
ATOM 2112 O O . VAL A 1 248 ? -21.487 14.595 10.520 1.00 12.36 248 VAL A O 1
ATOM 2116 N N . VAL A 1 249 ? -23.374 13.374 10.737 1.00 8.36 249 VAL A N 1
ATOM 2117 C CA . VAL A 1 249 ? -24.073 14.380 11.510 1.00 7.75 249 VAL A CA 1
ATOM 2118 C C . VAL A 1 249 ? -24.456 13.882 12.907 1.00 10.82 249 VAL A C 1
ATOM 2119 O O . VAL A 1 249 ? -24.815 12.716 13.088 1.00 11.35 249 VAL A O 1
ATOM 2123 N N . PRO A 1 250 ? -24.461 14.788 13.899 1.00 9.07 250 PRO A N 1
ATOM 2124 C CA . PRO A 1 250 ? -24.937 14.398 15.233 1.00 9.11 250 PRO A CA 1
ATOM 2125 C C . PRO A 1 250 ? -26.436 14.073 15.181 1.00 11.29 250 PRO A C 1
ATOM 2126 O O . PRO A 1 250 ? -27.222 14.797 14.545 1.00 12.56 250 PRO A O 1
ATOM 2130 N N . SER A 1 251 ? -26.860 12.999 15.866 1.00 10.05 251 SER A N 1
ATOM 2131 C CA . SER A 1 251 ? -28.267 12.613 15.902 1.00 12.18 251 SER A CA 1
ATOM 2132 C C . SER A 1 251 ? -29.124 13.771 16.421 1.00 15.90 251 SER A C 1
ATOM 2133 O O . SER A 1 251 ? -28.764 14.420 17.422 1.00 15.55 251 SER A O 1
ATOM 2136 N N . GLY A 1 252 ? -30.215 14.043 15.711 1.00 14.44 252 GLY A N 1
ATOM 2137 C CA . GLY A 1 252 ? -31.131 15.125 16.049 1.00 14.87 252 GLY A CA 1
ATOM 2138 C C . GLY A 1 252 ? -30.831 16.439 15.348 1.00 19.84 252 GLY A C 1
ATOM 2139 O O . GLY A 1 252 ? -31.683 17.326 15.347 1.00 21.27 252 GLY A O 1
ATOM 2140 N N . GLU A 1 253 ? -29.624 16.587 14.722 1.00 12.38 253 GLU A N 1
ATOM 2141 C CA . GLU A 1 253 ? -29.270 17.837 14.043 1.00 10.92 253 GLU A CA 1
ATOM 2142 C C . GLU A 1 253 ? -29.469 17.772 12.523 1.00 12.49 253 GLU A C 1
ATOM 2143 O O . GLU A 1 253 ? -29.011 18.669 11.819 1.00 12.05 253 GLU A O 1
ATOM 2149 N N . GLU A 1 254 ? -30.080 16.683 12.017 1.00 10.35 254 GLU A N 1
ATOM 2150 C CA . GLU A 1 254 ? -30.233 16.504 10.559 1.00 10.01 254 GLU A CA 1
ATOM 2151 C C . GLU A 1 254 ? -30.804 17.718 9.825 1.00 12.83 254 GLU A C 1
ATOM 2152 O O . GLU A 1 254 ? -30.378 17.981 8.686 1.00 12.22 254 GLU A O 1
ATOM 2158 N N . GLN A 1 255 ? -31.805 18.421 10.424 1.00 12.46 255 GLN A N 1
ATOM 2159 C CA . GLN A 1 255 ? -32.451 19.548 9.724 1.00 13.31 255 GLN A CA 1
ATOM 2160 C C . GLN A 1 255 ? -31.570 20.785 9.531 1.00 14.87 255 GLN A C 1
ATOM 2161 O O . GLN A 1 255 ? -31.934 21.687 8.782 1.00 15.78 255 GLN A O 1
ATOM 2167 N N . ARG A 1 256 ? -30.387 20.801 10.169 1.00 11.48 256 ARG A N 1
ATOM 2168 C CA . ARG A 1 256 ? -29.438 21.904 10.014 1.00 10.52 256 ARG A CA 1
ATOM 2169 C C . ARG A 1 256 ? -28.589 21.741 8.754 1.00 12.17 256 ARG A C 1
ATOM 2170 O O . ARG A 1 256 ? -27.773 22.612 8.454 1.00 12.58 256 ARG A O 1
ATOM 2178 N N . TYR A 1 257 ? -28.727 20.599 8.079 1.00 10.01 257 TYR A N 1
ATOM 2179 C CA . TYR A 1 257 ? -27.900 20.282 6.919 1.00 9.23 257 TYR A CA 1
ATOM 2180 C C . TYR A 1 257 ? -28.713 20.369 5.632 1.00 11.55 257 TYR A C 1
ATOM 2181 O O . TYR A 1 257 ? -29.833 19.870 5.578 1.00 11.39 257 TYR A O 1
ATOM 2190 N N . THR A 1 258 ? -28.123 20.994 4.609 1.00 8.73 258 THR A N 1
ATOM 2191 C CA . THR A 1 258 ? -28.775 21.164 3.305 1.00 8.75 258 THR A CA 1
ATOM 2192 C C . THR A 1 258 ? -27.801 20.739 2.239 1.00 11.96 258 THR A C 1
ATOM 2193 O O . THR A 1 258 ? -26.612 21.057 2.306 1.00 11.62 258 THR A O 1
ATOM 2197 N N . CYS A 1 259 ? -28.321 20.017 1.250 1.00 10.45 259 CYS A N 1
ATOM 2198 C CA . CYS A 1 259 ? -27.505 19.597 0.128 1.00 10.83 259 CYS A CA 1
ATOM 2199 C C . CYS A 1 259 ? -27.858 20.522 -1.017 1.00 14.56 259 CYS A C 1
ATOM 2200 O O . CYS A 1 259 ? -29.045 20.715 -1.300 1.00 15.48 259 CYS A O 1
ATOM 2203 N N . HIS A 1 260 ? -26.836 21.038 -1.689 1.00 11.47 260 HIS A N 1
ATOM 2204 C CA . HIS A 1 260 ? -27.003 21.988 -2.783 1.00 11.44 260 HIS A CA 1
ATOM 2205 C C . HIS A 1 260 ? -26.498 21.342 -4.065 1.00 14.89 260 HIS A C 1
ATOM 2206 O O . HIS A 1 260 ? -25.404 20.774 -4.072 1.00 14.06 260 HIS A O 1
ATOM 2213 N N . VAL A 1 261 ? -27.323 21.374 -5.121 1.00 12.52 261 VAL A N 1
ATOM 2214 C CA . VAL A 1 261 ? -26.991 20.745 -6.413 1.00 10.67 261 VAL A CA 1
ATOM 2215 C C . VAL A 1 261 ? -27.032 21.796 -7.520 1.00 15.92 261 VAL A C 1
ATOM 2216 O O . VAL A 1 261 ? -28.077 22.422 -7.724 1.00 16.69 261 VAL A O 1
ATOM 2220 N N . GLN A 1 262 ? -25.933 21.941 -8.261 1.00 13.56 262 GLN A N 1
ATOM 2221 C CA . GLN A 1 262 ? -25.874 22.840 -9.429 1.00 14.13 262 GLN A CA 1
ATOM 2222 C C . GLN A 1 262 ? -25.544 21.953 -10.645 1.00 16.62 262 GLN A C 1
ATOM 2223 O O . GLN A 1 262 ? -24.584 21.162 -10.601 1.00 14.93 262 GLN A O 1
ATOM 2229 N N . HIS A 1 263 ? -26.348 22.078 -11.720 1.00 13.97 263 HIS A N 1
ATOM 2230 C CA . HIS A 1 263 ? -26.105 21.312 -12.958 1.00 12.55 263 HIS A CA 1
ATOM 2231 C C . HIS A 1 263 ? -26.745 22.089 -14.088 1.00 19.78 263 HIS A C 1
ATOM 2232 O O . HIS A 1 263 ? -27.787 22.704 -13.880 1.00 19.98 263 HIS A O 1
ATOM 2239 N N . GLU A 1 264 ? -26.169 22.023 -15.294 1.00 17.06 264 GLU A N 1
ATOM 2240 C CA . GLU A 1 264 ? -26.779 22.765 -16.408 1.00 18.53 264 GLU A CA 1
ATOM 2241 C C . GLU A 1 264 ? -28.196 22.349 -16.809 1.00 22.85 264 GLU A C 1
ATOM 2242 O O . GLU A 1 264 ? -28.936 23.182 -17.343 1.00 25.72 264 GLU A O 1
ATOM 2248 N N . GLY A 1 265 ? -28.586 21.116 -16.482 1.00 17.00 265 GLY A N 1
ATOM 2249 C CA . GLY A 1 265 ? -29.902 20.563 -16.773 1.00 17.48 265 GLY A CA 1
ATOM 2250 C C . GLY A 1 265 ? -31.001 21.130 -15.894 1.00 24.22 265 GLY A C 1
ATOM 2251 O O . GLY A 1 265 ? -32.185 20.931 -16.175 1.00 25.10 265 GLY A O 1
ATOM 2252 N N . LEU A 1 266 ? -30.609 21.759 -14.786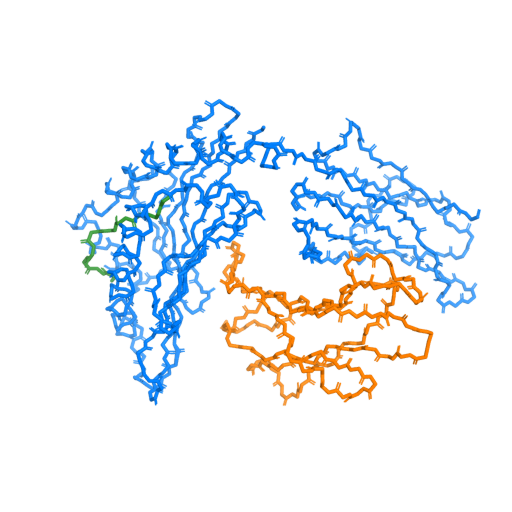 1.00 23.08 266 LEU A N 1
ATOM 2253 C CA . LEU A 1 266 ? -31.542 22.303 -13.796 1.00 23.76 266 LEU A CA 1
ATOM 2254 C C . LEU A 1 266 ? -32.022 2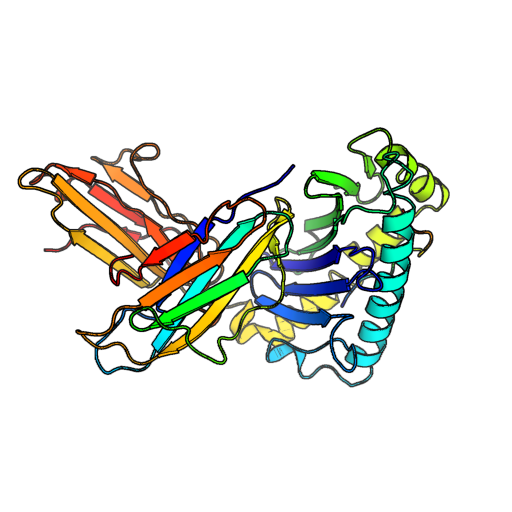3.728 -14.095 1.00 34.31 266 LEU A C 1
ATOM 2255 O O . LEU A 1 266 ? -31.177 24.623 -14.235 1.00 34.51 266 LEU A O 1
ATOM 2260 N N . PRO A 1 267 ? -33.369 23.968 -14.089 1.00 35.60 267 PRO A N 1
ATOM 2261 C CA . PRO A 1 267 ? -33.884 25.351 -14.249 1.00 36.92 267 PRO A CA 1
ATOM 2262 C C . PRO A 1 267 ? -33.239 26.286 -13.217 1.00 41.71 267 PRO A C 1
ATOM 2263 O O . PRO A 1 267 ? -32.670 27.317 -13.592 1.00 42.94 267 PRO A O 1
ATOM 2267 N N . LYS A 1 268 ? -33.220 25.857 -11.934 1.00 36.00 268 LYS A N 1
ATOM 2268 C CA . LYS A 1 268 ? -32.546 26.575 -10.848 1.00 34.38 268 LYS A CA 1
ATOM 2269 C C . LYS A 1 268 ? -31.857 25.556 -9.904 1.00 32.62 268 LYS A C 1
ATOM 2270 O O . LYS A 1 268 ? -32.301 24.401 -9.854 1.00 30.81 268 LYS A O 1
ATOM 2276 N N . PRO A 1 269 ? -30.801 25.953 -9.158 1.00 28.62 269 PRO A N 1
ATOM 2277 C CA . PRO A 1 269 ? -30.152 24.993 -8.237 1.00 28.03 269 PRO A CA 1
ATOM 2278 C C . PRO A 1 269 ? -31.100 24.376 -7.211 1.00 29.98 269 PRO A C 1
ATOM 2279 O O . PRO A 1 269 ? -32.091 25.004 -6.806 1.00 30.18 269 PRO A O 1
ATOM 2283 N N . LEU A 1 270 ? -30.815 23.129 -6.810 1.00 20.90 270 LEU A N 1
ATOM 2284 C CA . LEU A 1 270 ? -31.640 22.425 -5.839 1.00 18.94 270 LEU A CA 1
ATOM 2285 C C . LEU A 1 270 ? -31.076 22.614 -4.444 1.00 18.93 270 LEU A C 1
ATOM 2286 O O . LEU A 1 270 ? -29.858 22.732 -4.283 1.00 16.27 270 LEU A O 1
ATOM 2291 N N . THR A 1 271 ? -31.981 22.700 -3.455 1.00 17.97 271 THR A N 1
ATOM 2292 C CA . THR A 1 271 ? -31.662 22.727 -2.024 1.00 16.92 271 THR A CA 1
ATOM 2293 C C . THR A 1 271 ? -32.447 21.551 -1.475 1.00 21.89 271 THR A C 1
ATOM 2294 O O . THR A 1 271 ? -33.680 21.535 -1.552 1.00 22.40 271 THR A O 1
ATOM 2298 N N . LEU A 1 272 ? -31.744 20.527 -0.976 1.00 17.04 272 LEU A N 1
ATOM 2299 C CA . LEU A 1 272 ? -32.400 19.344 -0.464 1.00 16.13 272 LEU A CA 1
ATOM 2300 C C . LEU A 1 272 ? -32.088 19.123 0.998 1.00 16.90 272 LEU A C 1
ATOM 2301 O O . LEU A 1 272 ? -31.006 19.455 1.470 1.00 15.77 272 LEU A O 1
ATOM 2306 N N . ARG A 1 273 ? -33.018 18.489 1.685 1.00 15.70 273 ARG A N 1
ATOM 2307 C CA . ARG A 1 273 ? -32.842 18.110 3.068 1.00 16.04 273 ARG A CA 1
ATOM 2308 C C . ARG A 1 273 ? -33.279 16.657 3.205 1.00 19.21 273 ARG A C 1
ATOM 2309 O O . ARG A 1 273 ? -33.978 16.119 2.324 1.00 18.04 273 ARG A O 1
ATOM 2317 N N . TRP A 1 274 ? -32.885 16.022 4.311 1.00 15.84 274 TRP A N 1
ATOM 2318 C CA . TRP A 1 274 ? -33.341 14.669 4.593 1.00 18.88 274 TRP A CA 1
ATOM 2319 C C . TRP A 1 274 ? -34.839 14.765 4.958 1.00 27.04 274 TRP A C 1
ATOM 2320 O O . TRP A 1 274 ? -35.224 15.529 5.855 1.00 27.19 274 TRP A O 1
ATOM 2331 N N . GLU A 1 275 ? -35.661 14.003 4.237 1.00 25.81 275 GLU A N 1
ATOM 2332 C CA . GLU A 1 275 ? -37.109 13.963 4.431 1.00 27.00 275 GLU A CA 1
ATOM 2333 C C . GLU A 1 275 ? -37.472 12.635 5.127 1.00 32.48 275 GLU A C 1
ATOM 2334 O O . GLU A 1 275 ? -37.592 11.608 4.450 1.00 33.76 275 GLU A O 1
ATOM 2340 N N . PRO A 1 276 ? -37.568 12.617 6.479 1.00 28.43 276 PRO A N 1
ATOM 2341 C CA . PRO A 1 276 ? -37.893 11.356 7.175 1.00 32.32 276 PRO A CA 1
ATOM 2342 C C . PRO A 1 276 ? -39.346 10.915 7.001 1.00 84.22 276 PRO A C 1
ATOM 2343 O O . PRO A 1 276 ? -40.214 11.728 6.692 1.00 57.02 276 PRO A O 1
ATOM 2347 N N . ILE B 2 2 ? 5.457 8.994 -10.449 1.00 37.21 1 ILE B N 1
ATOM 2348 C CA . ILE B 2 2 ? 6.025 7.789 -11.083 1.00 36.02 1 ILE B CA 1
ATOM 2349 C C . ILE B 2 2 ? 4.875 6.815 -11.414 1.00 34.39 1 ILE B C 1
ATOM 2350 O O . ILE B 2 2 ? 4.638 6.528 -12.587 1.00 36.61 1 ILE B O 1
ATOM 2355 N N . GLN B 2 3 ? 4.150 6.329 -10.387 1.00 22.96 2 GLN B N 1
ATOM 2356 C CA . GLN B 2 3 ? 2.986 5.456 -10.584 1.00 18.76 2 GLN B CA 1
ATOM 2357 C C . GLN B 2 3 ? 1.821 5.961 -9.745 1.00 18.24 2 GLN B C 1
ATOM 2358 O O . GLN B 2 3 ? 2.045 6.618 -8.720 1.00 16.49 2 GLN B O 1
ATOM 2364 N N . ARG B 2 4 ? 0.582 5.695 -10.200 1.00 11.51 3 ARG B N 1
ATOM 2365 C CA . ARG B 2 4 ? -0.644 6.140 -9.517 1.00 10.71 3 ARG B CA 1
ATOM 2366 C C . ARG B 2 4 ? -1.588 4.951 -9.370 1.00 13.04 3 ARG B C 1
ATOM 2367 O O . ARG B 2 4 ? -1.889 4.260 -10.345 1.00 10.28 3 ARG B O 1
ATOM 2375 N N . THR B 2 5 ? -2.003 4.701 -8.135 1.00 11.17 4 THR B N 1
ATOM 2376 C CA . THR B 2 5 ? -2.876 3.578 -7.806 1.00 10.47 4 THR B CA 1
ATOM 2377 C C . THR B 2 5 ? -4.348 3.873 -8.172 1.00 13.64 4 THR B C 1
ATOM 2378 O O . THR B 2 5 ? -4.808 5.008 -8.031 1.00 12.72 4 THR B O 1
ATOM 2382 N N . PRO B 2 6 ? -5.128 2.870 -8.596 1.00 11.50 5 PRO B N 1
ATOM 2383 C CA . PRO B 2 6 ? -6.505 3.188 -8.985 1.00 10.07 5 PRO B CA 1
ATOM 2384 C C . PRO B 2 6 ? -7.421 3.494 -7.824 1.00 13.34 5 PRO B C 1
ATOM 2385 O O . PRO B 2 6 ? -7.321 2.879 -6.755 1.00 13.17 5 PRO B O 1
ATOM 2389 N N . LYS B 2 7 ? -8.336 4.405 -8.070 1.00 10.22 6 LYS B N 1
ATOM 2390 C CA . LYS B 2 7 ? -9.512 4.649 -7.245 1.00 10.44 6 LYS B CA 1
ATOM 2391 C C . LYS B 2 7 ? -10.519 3.593 -7.809 1.00 13.52 6 LYS B C 1
ATOM 2392 O O . LYS B 2 7 ? -10.486 3.291 -9.014 1.00 11.04 6 LYS B O 1
ATOM 2398 N N . ILE B 2 8 ? -11.374 3.015 -6.966 1.00 9.05 7 ILE B N 1
ATOM 2399 C CA . ILE B 2 8 ? -12.320 1.984 -7.397 1.00 7.62 7 ILE B CA 1
ATOM 2400 C C . ILE B 2 8 ? -13.686 2.291 -6.800 1.00 11.24 7 ILE B C 1
ATOM 2401 O O . ILE B 2 8 ? -13.788 2.536 -5.580 1.00 12.09 7 ILE B O 1
ATOM 2406 N N . GLN B 2 9 ? -14.732 2.236 -7.651 1.00 9.19 8 GLN B N 1
ATOM 2407 C CA . GLN B 2 9 ? -16.108 2.397 -7.206 1.00 9.68 8 GLN B CA 1
ATOM 2408 C C . GLN B 2 9 ? -16.909 1.281 -7.804 1.00 11.57 8 GLN B C 1
ATOM 2409 O O . GLN B 2 9 ? -16.784 0.998 -8.994 1.00 11.54 8 GLN B O 1
ATOM 2415 N N . VAL B 2 10 ? -17.722 0.604 -6.979 1.00 8.94 9 VAL B N 1
ATOM 2416 C CA . VAL B 2 10 ? -18.583 -0.498 -7.451 1.00 9.75 9 VAL B CA 1
ATOM 2417 C C . VAL B 2 10 ? -20.021 -0.083 -7.156 1.00 12.43 9 VAL B C 1
ATOM 2418 O O . VAL B 2 10 ? -20.331 0.356 -6.041 1.00 11.13 9 VAL B O 1
ATOM 2422 N N . TYR B 2 11 ? -20.881 -0.174 -8.169 1.00 9.61 10 TYR B N 1
ATOM 2423 C CA . TYR B 2 11 ? -22.232 0.374 -8.080 1.00 9.03 10 TYR B CA 1
ATOM 2424 C C . TYR B 2 11 ? -23.101 -0.092 -9.230 1.00 13.04 10 TYR B C 1
ATOM 2425 O O . TYR B 2 11 ? -22.606 -0.600 -10.250 1.00 13.19 10 TYR B O 1
ATOM 2434 N N . SER B 2 12 ? -24.402 0.139 -9.108 1.00 9.99 11 SER B N 1
ATOM 2435 C CA . SER B 2 12 ? -25.323 -0.241 -10.163 1.00 10.01 11 SER B CA 1
ATOM 2436 C C . SER B 2 12 ? -25.702 0.937 -11.069 1.00 12.84 11 SER B C 1
ATOM 2437 O O . SER B 2 12 ? -25.669 2.109 -10.652 1.00 13.04 11 SER B O 1
ATOM 2440 N N . ARG B 2 13 ? -26.091 0.621 -12.301 1.00 11.14 12 ARG B N 1
ATOM 2441 C CA . ARG B 2 13 ? -26.509 1.640 -13.273 1.00 10.71 12 ARG B CA 1
ATOM 2442 C C . ARG B 2 13 ? -27.716 2.435 -12.771 1.00 15.73 12 ARG B C 1
ATOM 2443 O O . ARG B 2 13 ? -27.728 3.668 -12.883 1.00 14.24 12 ARG B O 1
ATOM 2451 N N . HIS B 2 14 ? -28.715 1.705 -12.183 1.00 15.37 13 HIS B N 1
ATOM 2452 C CA . HIS B 2 14 ? -29.925 2.281 -11.581 1.00 15.43 13 HIS B CA 1
ATOM 2453 C C . HIS B 2 14 ? -29.993 1.822 -10.136 1.00 18.79 13 HIS B C 1
ATOM 2454 O O . HIS B 2 14 ? -29.413 0.773 -9.840 1.00 16.78 13 HIS B O 1
ATOM 2461 N N . PRO B 2 15 ? -30.707 2.541 -9.221 1.00 18.51 14 PRO B N 1
ATOM 2462 C CA . PRO B 2 15 ? -30.831 2.054 -7.841 1.00 18.77 14 PRO B CA 1
ATOM 2463 C C . PRO B 2 15 ? -31.353 0.625 -7.894 1.00 20.93 14 PRO B C 1
ATOM 2464 O O . PRO B 2 15 ? -32.202 0.299 -8.724 1.00 19.73 14 PRO B O 1
ATOM 2468 N N . ALA B 2 16 ? -30.743 -0.237 -7.097 1.00 18.74 15 ALA B N 1
ATOM 2469 C CA . ALA B 2 16 ? -31.033 -1.659 -7.117 1.00 19.42 15 ALA B CA 1
ATOM 2470 C C . ALA B 2 16 ? -32.428 -1.974 -6.588 1.00 23.49 15 ALA B C 1
ATOM 2471 O O . ALA B 2 16 ? -32.847 -1.418 -5.578 1.00 23.15 15 ALA B O 1
ATOM 2473 N N . GLN B 2 17 ? -33.116 -2.870 -7.275 1.00 21.20 16 GLN B N 1
ATOM 2474 C CA . GLN B 2 17 ? -34.443 -3.354 -6.901 1.00 22.70 16 GLN B CA 1
ATOM 2475 C C . GLN B 2 17 ? -34.420 -4.866 -7.129 1.00 25.37 16 GLN B C 1
ATOM 2476 O O . GLN B 2 17 ? -34.216 -5.312 -8.264 1.00 24.30 16 GLN B O 1
ATOM 2482 N N . ASN B 2 18 ? -34.552 -5.648 -6.038 1.00 24.96 17 ASN B N 1
ATOM 2483 C CA . ASN B 2 18 ? -34.515 -7.117 -6.112 1.00 25.29 17 ASN B CA 1
ATOM 2484 C C . ASN B 2 18 ? -35.489 -7.674 -7.137 1.00 31.19 17 ASN B C 1
ATOM 2485 O O . ASN B 2 18 ? -36.670 -7.327 -7.111 1.00 32.33 17 ASN B O 1
ATOM 2490 N N . GLY B 2 19 ? -34.969 -8.458 -8.070 1.00 26.98 18 GLY B N 1
ATOM 2491 C CA . GLY B 2 19 ? -35.760 -9.072 -9.133 1.00 26.55 18 GLY B CA 1
ATOM 2492 C C . GLY B 2 19 ? -35.832 -8.274 -10.416 1.00 29.69 18 GLY B C 1
ATOM 2493 O O . GLY B 2 19 ? -36.405 -8.749 -11.395 1.00 28.64 18 GLY B O 1
ATOM 2494 N N . LYS B 2 20 ? -35.232 -7.066 -10.442 1.00 26.05 19 LYS B N 1
ATOM 2495 C CA . LYS B 2 20 ? -35.239 -6.239 -11.642 1.00 25.50 19 LYS B CA 1
ATOM 2496 C C . LYS B 2 20 ? -33.839 -6.195 -12.284 1.00 25.82 19 LYS B C 1
ATOM 2497 O O . LYS B 2 20 ? -32.855 -5.913 -11.601 1.00 23.30 19 LYS B O 1
ATOM 2503 N N . SER B 2 21 ? -33.766 -6.467 -13.590 1.00 22.67 20 SER B N 1
ATOM 2504 C CA . SER B 2 21 ? -32.513 -6.468 -14.343 1.00 22.70 20 SER B CA 1
ATOM 2505 C C . SER B 2 21 ? -31.893 -5.084 -14.283 1.00 22.32 20 SER B C 1
ATOM 2506 O O . SER B 2 21 ? -32.600 -4.081 -14.262 1.00 20.78 20 SER B O 1
ATOM 2509 N N . ASN B 2 22 ? -30.569 -5.045 -14.204 1.00 17.20 21 ASN B N 1
ATOM 2510 C CA . ASN B 2 22 ? -29.818 -3.802 -14.040 1.00 15.37 21 ASN B CA 1
ATOM 2511 C C . ASN B 2 22 ? -28.396 -4.059 -14.598 1.00 17.49 21 ASN B C 1
ATOM 2512 O O . ASN B 2 22 ? -28.160 -5.065 -15.286 1.00 15.47 21 ASN B O 1
ATOM 2517 N N . PHE B 2 23 ? -27.453 -3.149 -14.312 1.00 12.71 22 PHE B N 1
ATOM 2518 C CA . PHE B 2 23 ? -26.041 -3.354 -14.686 1.00 11.65 22 PHE B CA 1
ATOM 2519 C C . PHE B 2 23 ? -25.187 -3.117 -13.484 1.00 13.25 22 PHE B C 1
ATOM 2520 O O . PHE B 2 23 ? -25.423 -2.148 -12.750 1.00 11.01 22 PHE B O 1
ATOM 2528 N N . LEU B 2 24 ? -24.227 -4.025 -13.247 1.00 9.74 23 LEU B N 1
ATOM 2529 C CA . LEU B 2 24 ? -23.244 -3.905 -12.159 1.00 9.87 23 LEU B CA 1
ATOM 2530 C C . LEU B 2 24 ? -21.991 -3.312 -12.779 1.00 12.26 23 LEU B C 1
ATOM 2531 O O . LEU B 2 24 ? -21.448 -3.865 -13.732 1.00 10.10 23 LEU B O 1
ATOM 2536 N N . ASN B 2 25 ? -21.539 -2.193 -12.220 1.00 10.13 24 ASN B N 1
ATOM 2537 C CA . ASN B 2 25 ? -20.388 -1.469 -12.730 1.00 9.16 24 ASN B CA 1
ATOM 2538 C C . ASN B 2 25 ? -19.233 -1.459 -11.778 1.00 10.93 24 ASN B C 1
ATOM 2539 O O . ASN B 2 25 ? -19.430 -1.327 -10.579 1.00 11.49 24 ASN B O 1
ATOM 2544 N N . CYS B 2 26 ? -18.028 -1.446 -12.316 1.00 7.76 25 CYS B N 1
ATOM 2545 C CA . CYS B 2 26 ? -16.824 -1.190 -11.523 1.00 7.94 25 CYS B CA 1
ATOM 2546 C C . CYS B 2 26 ? -16.029 -0.178 -12.297 1.00 9.74 25 CYS B C 1
ATOM 2547 O O . CYS B 2 26 ? -15.577 -0.469 -13.402 1.00 8.94 25 CYS B O 1
ATOM 2550 N N . TYR B 2 27 ? -15.887 1.031 -11.724 1.00 8.05 26 TYR B N 1
ATOM 2551 C CA . TYR B 2 27 ? -15.181 2.136 -12.373 1.00 6.92 26 TYR B CA 1
ATOM 2552 C C . TYR B 2 27 ? -13.827 2.253 -11.713 1.00 10.79 26 TYR B C 1
ATOM 2553 O O . TYR B 2 27 ? -13.739 2.443 -10.487 1.00 9.27 26 TYR B O 1
ATOM 2562 N N . VAL B 2 28 ? -12.767 2.112 -12.512 1.00 8.09 27 VAL B N 1
ATOM 2563 C CA . VAL B 2 28 ? -11.415 2.268 -12.020 1.00 7.79 27 VAL B CA 1
ATOM 2564 C C . VAL B 2 28 ? -10.871 3.542 -12.645 1.00 10.08 27 VAL B C 1
ATOM 2565 O O . VAL B 2 28 ? -11.072 3.773 -13.830 1.00 9.71 27 VAL B O 1
ATOM 2569 N N . SER B 2 29 ? -10.242 4.409 -11.841 1.00 7.77 28 SER B N 1
ATOM 2570 C CA . SER B 2 29 ? -9.814 5.686 -12.400 1.00 7.89 28 SER B CA 1
ATOM 2571 C C . SER B 2 29 ? -8.582 6.195 -11.655 1.00 9.93 28 SER B C 1
ATOM 2572 O O . SER B 2 29 ? -8.254 5.698 -10.569 1.00 8.48 28 SER B O 1
ATOM 2575 N N . GLY B 2 30 ? -7.968 7.231 -12.195 1.00 9.26 29 GLY B N 1
ATOM 2576 C CA . GLY B 2 30 ? -6.824 7.867 -11.557 1.00 8.87 29 GLY B CA 1
ATOM 2577 C C . GLY B 2 30 ? -5.533 7.063 -11.530 1.00 9.95 29 GLY B C 1
ATOM 2578 O O . GLY B 2 30 ? -4.621 7.372 -10.751 1.00 11.87 29 GLY B O 1
ATOM 2579 N N . PHE B 2 31 ? -5.448 5.999 -12.347 1.00 7.02 30 PHE B N 1
ATOM 2580 C CA . PHE B 2 31 ? -4.269 5.142 -12.324 1.00 7.02 30 PHE B CA 1
ATOM 2581 C C . PHE B 2 31 ? -3.281 5.375 -13.444 1.00 8.34 30 PHE B C 1
ATOM 2582 O O . PHE B 2 31 ? -3.623 5.933 -14.489 1.00 8.69 30 PHE B O 1
ATOM 2590 N N . HIS B 2 32 ? -2.030 4.939 -13.211 1.00 7.30 31 HIS B N 1
ATOM 2591 C CA . HIS B 2 32 ? -0.948 5.022 -14.193 1.00 8.00 31 HIS B CA 1
ATOM 2592 C C . HIS B 2 32 ? 0.128 4.021 -13.746 1.00 10.21 31 HIS B C 1
ATOM 2593 O O . HIS B 2 32 ? 0.477 4.027 -12.561 1.00 11.39 31 HIS B O 1
ATOM 2600 N N . PRO B 2 33 ? 0.631 3.119 -14.607 1.00 9.47 32 PRO B N 1
ATOM 2601 C CA . PRO B 2 33 ? 0.352 2.942 -16.043 1.00 9.14 32 PRO B CA 1
ATOM 2602 C C . PRO B 2 33 ? -1.036 2.329 -16.280 1.00 11.58 32 PRO B C 1
ATOM 2603 O O . PRO B 2 33 ? -1.764 2.018 -15.328 1.00 9.92 32 PRO B O 1
ATOM 2607 N N . SER B 2 34 ? -1.405 2.188 -17.563 1.00 9.10 33 SER B N 1
ATOM 2608 C CA . SER B 2 34 ? -2.727 1.766 -17.989 1.00 9.55 33 SER B CA 1
ATOM 2609 C C . SER B 2 34 ? -3.038 0.291 -17.783 1.00 11.78 33 SER B C 1
ATOM 2610 O O . SER B 2 34 ? -4.218 -0.064 -17.728 1.00 10.82 33 SER B O 1
ATOM 2613 N N . ASP B 2 35 ? -2.012 -0.573 -17.753 1.00 11.41 34 ASP B N 1
ATOM 2614 C CA . ASP B 2 35 ? -2.299 -2.002 -17.554 1.00 10.17 34 ASP B CA 1
ATOM 2615 C C . ASP B 2 35 ? -2.966 -2.216 -16.205 1.00 10.71 34 ASP B C 1
ATOM 2616 O O . ASP B 2 35 ? -2.515 -1.710 -15.182 1.00 11.39 34 ASP B O 1
ATOM 2621 N N . ILE B 2 36 ? -4.074 -2.917 -16.235 1.00 7.44 35 ILE B N 1
ATOM 2622 C CA . ILE B 2 36 ? -4.875 -3.169 -15.025 1.00 7.41 35 ILE B CA 1
ATOM 2623 C C . ILE B 2 36 ? -5.714 -4.412 -15.283 1.00 11.88 35 ILE B C 1
ATOM 2624 O O . ILE B 2 36 ? -6.000 -4.741 -16.442 1.00 13.58 35 ILE B O 1
ATOM 2629 N N . GLU B 2 37 ? -6.047 -5.125 -14.225 1.00 9.31 36 GLU B N 1
ATOM 2630 C CA . GLU B 2 37 ? -6.911 -6.290 -14.379 1.00 11.31 36 GLU B CA 1
ATOM 2631 C C . GLU B 2 37 ? -8.075 -6.101 -13.429 1.00 13.42 36 GLU B C 1
ATOM 2632 O O . GLU B 2 37 ? -7.868 -5.738 -12.279 1.00 14.61 36 GLU B O 1
ATOM 2638 N N . VAL B 2 38 ? -9.307 -6.244 -13.938 1.00 9.78 37 VAL B N 1
ATOM 2639 C CA . VAL B 2 38 ? -10.522 -6.045 -13.125 1.00 9.06 37 VAL B CA 1
ATOM 2640 C C . VAL B 2 38 ? -11.429 -7.249 -13.295 1.00 13.02 37 VAL B C 1
ATOM 2641 O O . VAL B 2 38 ? -11.667 -7.695 -14.419 1.00 11.08 37 VAL B O 1
ATOM 2645 N N . ASP B 2 39 ? -11.921 -7.796 -12.178 1.00 11.45 38 ASP B N 1
ATOM 2646 C CA . ASP B 2 39 ? -12.896 -8.868 -12.185 1.00 11.99 38 ASP B CA 1
ATOM 2647 C C . ASP B 2 39 ? -14.148 -8.401 -11.448 1.00 14.08 38 ASP B C 1
ATOM 2648 O O . ASP B 2 39 ? -14.045 -7.682 -10.427 1.00 13.56 38 ASP B O 1
ATOM 2653 N N . LEU B 2 40 ? -15.319 -8.834 -11.934 1.00 9.85 39 LEU B N 1
ATOM 2654 C CA . LEU B 2 40 ? -16.543 -8.643 -11.163 1.00 10.72 39 LEU B CA 1
ATOM 2655 C C . LEU B 2 40 ? -16.798 -10.031 -10.563 1.00 14.42 39 LEU B C 1
ATOM 2656 O O . LEU B 2 40 ? -16.667 -11.040 -11.271 1.00 12.52 39 LEU B O 1
ATOM 2661 N N . LEU B 2 41 ? -17.188 -10.071 -9.286 1.00 12.70 40 LEU B N 1
ATOM 2662 C CA . LEU B 2 41 ? -17.454 -11.326 -8.567 1.00 11.17 40 LEU B CA 1
ATOM 2663 C C . LEU B 2 41 ? -18.894 -11.402 -8.098 1.00 13.65 40 LEU B C 1
ATOM 2664 O O . LEU B 2 41 ? -19.453 -10.391 -7.638 1.00 13.09 40 LEU B O 1
ATOM 2669 N N . LYS B 2 42 ? -19.478 -12.614 -8.189 1.00 11.94 41 LYS B N 1
ATOM 2670 C CA . LYS B 2 42 ? -20.809 -12.922 -7.670 1.00 12.69 41 LYS B CA 1
ATOM 2671 C C . LYS B 2 42 ? -20.570 -14.010 -6.640 1.00 16.78 41 LYS B C 1
ATOM 2672 O O . LYS B 2 42 ? -20.011 -15.052 -6.994 1.00 16.38 41 LYS B O 1
ATOM 2678 N N . ASN B 2 43 ? -20.906 -13.748 -5.366 1.00 15.35 42 ASN B N 1
ATOM 2679 C CA . ASN B 2 43 ? -20.696 -14.706 -4.256 1.00 16.42 42 ASN B CA 1
ATOM 2680 C C . ASN B 2 43 ? -19.248 -15.308 -4.287 1.00 21.45 42 ASN B C 1
ATOM 2681 O O . ASN B 2 43 ? -19.060 -16.534 -4.196 1.00 20.61 42 ASN B O 1
ATOM 2686 N N . GLY B 2 44 ? -18.268 -14.417 -4.464 1.00 19.38 43 GLY B N 1
ATOM 2687 C CA . GLY B 2 44 ? -16.833 -14.705 -4.497 1.00 19.98 43 GLY B CA 1
ATOM 2688 C C . GLY B 2 44 ? -16.320 -15.354 -5.770 1.00 21.73 43 GLY B C 1
ATOM 2689 O O . GLY B 2 44 ? -15.120 -15.631 -5.869 1.00 22.89 43 GLY B O 1
ATOM 2690 N N . GLU B 2 45 ? -17.197 -15.597 -6.753 1.00 16.26 44 GLU B N 1
ATOM 2691 C CA . GLU B 2 45 ? -16.781 -16.249 -8.010 1.00 17.11 44 GLU B CA 1
ATOM 2692 C C . GLU B 2 45 ? -16.739 -15.259 -9.156 1.00 19.51 44 GLU B C 1
ATOM 2693 O O . GLU B 2 45 ? -17.608 -14.396 -9.253 1.00 16.99 44 GLU B O 1
ATOM 2699 N N . ARG B 2 46 ? -15.764 -15.421 -10.051 1.00 16.42 45 ARG B N 1
ATOM 2700 C CA . ARG B 2 46 ? -15.606 -14.534 -11.210 1.00 15.06 45 ARG B CA 1
ATOM 2701 C C . ARG B 2 46 ? -16.766 -14.631 -12.167 1.00 17.22 45 ARG B C 1
ATOM 2702 O O . ARG B 2 46 ? -17.095 -15.729 -12.612 1.00 17.45 45 ARG B O 1
ATOM 2710 N N . ILE B 2 47 ? -17.359 -13.471 -12.542 1.00 12.25 46 ILE B N 1
ATOM 2711 C CA . ILE B 2 47 ? -18.435 -13.429 -13.532 1.00 10.69 46 ILE B CA 1
ATOM 2712 C C . ILE B 2 47 ? -17.756 -13.488 -14.902 1.00 15.01 46 ILE B C 1
ATOM 2713 O O . ILE B 2 47 ? -16.785 -12.760 -15.132 1.00 13.27 46 ILE B O 1
ATOM 2718 N N . GLU B 2 48 ? -18.261 -14.336 -15.803 1.00 13.54 47 GLU B N 1
ATOM 2719 C CA . GLU B 2 48 ? -17.689 -14.499 -17.146 1.00 14.19 47 GLU B CA 1
ATOM 2720 C C . GLU B 2 48 ? -18.192 -13.432 -18.108 1.00 18.09 47 GLU B C 1
ATOM 2721 O O . GLU B 2 48 ? -19.287 -12.912 -17.920 1.00 17.95 47 GLU B O 1
ATOM 2727 N N . ALA B 2 49 ? -17.405 -13.127 -19.165 1.00 17.00 48 ALA B N 1
ATOM 2728 C CA . ALA B 2 49 ? -17.811 -12.181 -20.234 1.00 19.28 48 ALA B CA 1
ATOM 2729 C C . ALA B 2 49 ? -18.164 -10.746 -19.779 1.00 23.60 48 ALA B C 1
ATOM 2730 O O . ALA B 2 49 ? -19.031 -10.086 -20.368 1.00 25.04 48 ALA B O 1
ATOM 2732 N N . VAL B 2 50 ? -17.461 -10.251 -18.769 1.00 17.06 49 VAL B N 1
ATOM 2733 C CA . VAL B 2 50 ? -17.649 -8.865 -18.321 1.00 13.96 49 VAL B CA 1
ATOM 2734 C C . VAL B 2 50 ? -17.081 -7.996 -19.454 1.00 18.05 49 VAL B C 1
ATOM 2735 O O . VAL B 2 50 ? -16.051 -8.359 -20.037 1.00 17.75 49 VAL B O 1
ATOM 2739 N N . GLU B 2 51 ? -17.774 -6.892 -19.786 1.00 13.06 50 GLU B N 1
ATOM 2740 C CA . GLU B 2 51 ? -17.316 -5.985 -20.844 1.00 11.52 50 GLU B CA 1
ATOM 2741 C C . GLU B 2 51 ? -16.663 -4.770 -20.233 1.00 12.94 50 GLU B C 1
ATOM 2742 O O . GLU B 2 51 ? -16.852 -4.500 -19.042 1.00 11.74 50 GLU B O 1
ATOM 2748 N N . HIS B 2 52 ? -15.949 -3.984 -21.049 1.00 10.89 51 HIS B N 1
ATOM 2749 C CA . HIS B 2 52 ? -15.351 -2.755 -20.520 1.00 10.13 51 HIS B CA 1
ATOM 2750 C C . HIS B 2 52 ? -15.294 -1.668 -21.554 1.00 11.11 51 HIS B C 1
ATOM 2751 O O . HIS B 2 52 ? -15.317 -1.952 -22.748 1.00 10.67 51 HIS B O 1
ATOM 2758 N N . SER B 2 53 ? -15.172 -0.427 -21.097 1.00 6.91 52 SER B N 1
ATOM 2759 C CA . SER B 2 53 ? -15.062 0.712 -22.010 1.00 6.38 52 SER B CA 1
ATOM 2760 C C . SER B 2 53 ? -13.673 0.757 -22.688 1.00 11.00 52 SER B C 1
ATOM 2761 O O . SER B 2 53 ? -12.723 0.051 -22.272 1.00 12.14 52 SER B O 1
ATOM 2764 N N . ASP B 2 54 ? -13.561 1.599 -23.741 1.00 8.00 53 ASP B N 1
ATOM 2765 C CA . ASP B 2 54 ? -12.292 1.810 -24.425 1.00 7.22 53 ASP B CA 1
ATOM 2766 C C . ASP B 2 54 ? -11.360 2.652 -23.563 1.00 9.95 53 ASP B C 1
ATOM 2767 O O . ASP B 2 54 ? -11.788 3.638 -22.933 1.00 8.25 53 ASP B O 1
ATOM 2772 N N . LEU B 2 55 ? -10.085 2.283 -23.561 1.00 9.14 54 LEU B N 1
ATOM 2773 C CA . LEU B 2 55 ? -9.097 2.984 -22.737 1.00 7.72 54 LEU B CA 1
ATOM 2774 C C . LEU B 2 55 ? -9.090 4.483 -23.011 1.00 9.22 54 LEU B C 1
ATOM 2775 O O . LEU B 2 55 ? -8.926 4.904 -24.151 1.00 8.36 54 LEU B O 1
ATOM 2780 N N . SER B 2 56 ? -9.331 5.276 -21.950 1.00 8.04 55 SER B N 1
ATOM 2781 C CA . SER B 2 56 ? -9.302 6.739 -22.056 1.00 7.56 55 SER B CA 1
ATOM 2782 C C . SER B 2 56 ? -8.619 7.312 -20.826 1.00 7.38 55 SER B C 1
ATOM 2783 O O . SER B 2 56 ? -8.208 6.553 -19.938 1.00 8.23 55 SER B O 1
ATOM 2786 N N . PHE B 2 57 ? -8.418 8.636 -20.800 1.00 5.35 56 PHE B N 1
ATOM 2787 C CA . PHE B 2 57 ? -7.743 9.236 -19.650 1.00 6.41 56 PHE B CA 1
ATOM 2788 C C . PHE B 2 57 ? -8.249 10.649 -19.434 1.00 10.18 56 PHE B C 1
ATOM 2789 O O . PHE B 2 57 ? -8.876 11.250 -20.331 1.00 8.59 56 PHE B O 1
ATOM 2797 N N . SER B 2 58 ? -8.003 11.146 -18.217 1.00 7.56 57 SER B N 1
ATOM 2798 C CA . SER B 2 58 ? -8.434 12.476 -17.759 1.00 7.71 57 SER B CA 1
ATOM 2799 C C . SER B 2 58 ? -7.374 13.540 -18.098 1.00 10.12 57 SER B C 1
ATOM 2800 O O . SER B 2 58 ? -6.275 13.193 -18.544 1.00 10.05 57 SER B O 1
ATOM 2803 N N . LYS B 2 59 ? -7.682 14.850 -17.835 1.00 10.85 58 LYS B N 1
ATOM 2804 C CA . LYS B 2 59 ? -6.754 15.950 -18.108 1.00 11.10 58 LYS B CA 1
ATOM 2805 C C . LYS B 2 59 ? -5.427 15.835 -17.346 1.00 13.47 58 LYS B C 1
ATOM 2806 O O . LYS B 2 59 ? -4.419 16.392 -17.787 1.00 13.87 58 LYS B O 1
ATOM 2812 N N . ASP B 2 60 ? -5.413 15.117 -16.204 1.00 9.75 59 ASP B N 1
ATOM 2813 C CA . ASP B 2 60 ? -4.186 14.904 -15.438 1.00 8.70 59 ASP B CA 1
ATOM 2814 C C . ASP B 2 60 ? -3.402 13.673 -15.934 1.00 9.69 59 ASP B C 1
ATOM 2815 O O . ASP B 2 60 ? -2.459 13.208 -15.293 1.00 10.06 59 ASP B O 1
ATOM 2820 N N . TRP B 2 61 ? -3.834 13.128 -17.107 1.00 7.59 60 TRP B N 1
ATOM 2821 C CA . TRP B 2 61 ? -3.231 11.976 -17.779 1.00 6.96 60 TRP B CA 1
ATOM 2822 C C . TRP B 2 61 ? -3.543 10.632 -17.120 1.00 9.72 60 TRP B C 1
ATOM 2823 O O . TRP B 2 61 ? -3.145 9.599 -17.668 1.00 9.27 60 TRP B O 1
ATOM 2834 N N . SER B 2 62 ? -4.242 10.618 -15.969 1.00 7.01 61 SER B N 1
ATOM 2835 C CA . SER B 2 62 ? -4.538 9.314 -15.372 1.00 7.83 61 SER B CA 1
ATOM 2836 C C . SER B 2 62 ? -5.643 8.588 -16.155 1.00 9.42 61 SER B C 1
ATOM 2837 O O . SER B 2 62 ? -6.583 9.209 -16.663 1.00 8.22 61 SER B O 1
ATOM 2840 N N . PHE B 2 63 ? -5.524 7.244 -16.241 1.00 7.71 62 PHE B N 1
ATOM 2841 C CA . PHE B 2 63 ? -6.465 6.438 -17.020 1.00 6.57 62 PHE B CA 1
ATOM 2842 C C . PHE B 2 63 ? -7.741 6.116 -16.262 1.00 8.22 62 PHE B C 1
ATOM 2843 O O . PHE B 2 63 ? -7.764 6.143 -15.015 1.00 7.78 62 PHE B O 1
ATOM 2851 N N . TYR B 2 64 ? -8.809 5.787 -17.018 1.00 6.81 63 TYR B N 1
ATOM 2852 C CA . TYR B 2 64 ? -10.042 5.319 -16.381 1.00 7.87 63 TYR B CA 1
ATOM 2853 C C . TYR B 2 64 ? -10.713 4.296 -17.298 1.00 10.15 63 TYR B C 1
ATOM 2854 O O . TYR B 2 64 ? -10.582 4.366 -18.533 1.00 9.18 63 TYR B O 1
ATOM 2863 N N . LEU B 2 65 ? -11.398 3.337 -16.689 1.00 7.27 64 LEU B N 1
ATOM 2864 C CA . LEU B 2 65 ? -12.143 2.294 -17.392 1.00 6.05 64 LEU B CA 1
ATOM 2865 C C . LEU B 2 65 ? -13.367 1.951 -16.605 1.00 8.46 64 LEU B C 1
ATOM 2866 O O . LEU B 2 65 ? -13.325 1.967 -15.383 1.00 8.16 64 LEU B O 1
ATOM 2871 N N . LEU B 2 66 ? -14.433 1.613 -17.318 1.00 7.52 65 LEU B N 1
ATOM 2872 C CA . LEU B 2 66 ? -15.653 1.108 -16.711 1.00 7.22 65 LEU B CA 1
ATOM 2873 C C . LEU B 2 66 ? -15.788 -0.357 -17.120 1.00 9.07 65 LEU B C 1
ATOM 2874 O O . LEU B 2 66 ? -15.851 -0.646 -18.316 1.00 9.50 65 LEU B O 1
ATOM 2879 N N . TYR B 2 67 ? -15.890 -1.256 -16.145 1.00 7.30 66 TYR B N 1
ATOM 2880 C CA . TYR B 2 67 ? -16.175 -2.679 -16.370 1.00 6.90 66 TYR B CA 1
ATOM 2881 C C . TYR B 2 67 ? -17.627 -2.886 -16.004 1.00 11.70 66 TYR B C 1
ATOM 2882 O O . TYR B 2 67 ? -18.090 -2.301 -15.017 1.00 10.23 66 TYR B O 1
ATOM 2891 N N . TYR B 2 68 ? -18.370 -3.680 -16.804 1.00 8.01 67 TYR B N 1
ATOM 2892 C CA . TYR B 2 68 ? -19.791 -3.795 -16.518 1.00 8.52 67 TYR B CA 1
ATOM 2893 C C . TYR B 2 68 ? -20.374 -5.120 -16.969 1.00 13.61 67 TYR B C 1
ATOM 2894 O O . TYR B 2 68 ? -19.870 -5.743 -17.918 1.00 13.53 67 TYR B O 1
ATOM 2903 N N . THR B 2 69 ? -21.464 -5.526 -16.298 1.00 10.80 68 THR B N 1
ATOM 2904 C CA . THR B 2 69 ? -22.175 -6.760 -16.637 1.00 10.06 68 THR B CA 1
ATOM 2905 C C . THR B 2 69 ? -23.674 -6.619 -16.316 1.00 14.07 68 THR B C 1
ATOM 2906 O O . THR B 2 69 ? -24.036 -5.965 -15.347 1.00 12.40 68 THR B O 1
ATOM 2910 N N . GLU B 2 70 ? -24.528 -7.245 -17.126 1.00 15.07 69 GLU B N 1
ATOM 2911 C CA . GLU B 2 70 ? -25.970 -7.242 -16.875 1.00 16.62 69 GLU B CA 1
ATOM 2912 C C . GLU B 2 70 ? -26.206 -8.180 -15.704 1.00 19.73 69 GLU B C 1
ATOM 2913 O O . GLU B 2 70 ? -25.593 -9.238 -15.652 1.00 18.23 69 GLU B O 1
ATOM 2919 N N . PHE B 2 71 ? -27.035 -7.777 -14.743 1.00 17.39 70 PHE B N 1
ATOM 2920 C CA . PHE B 2 71 ? -27.335 -8.624 -13.575 1.00 16.57 70 PHE B CA 1
ATOM 2921 C C . PHE B 2 71 ? -28.713 -8.328 -13.002 1.00 22.04 70 PHE B C 1
ATOM 2922 O O . PHE B 2 71 ? -29.220 -7.216 -13.156 1.00 21.97 70 PHE B O 1
ATOM 2930 N N . THR B 2 72 ? -29.282 -9.305 -12.294 1.00 20.34 71 THR B N 1
ATOM 2931 C CA . THR B 2 72 ? -30.564 -9.132 -11.604 1.00 20.47 71 THR B CA 1
ATOM 2932 C C . THR B 2 72 ? -30.279 -9.270 -10.124 1.00 22.74 71 THR B C 1
ATOM 2933 O O . THR B 2 72 ? -30.065 -10.387 -9.646 1.00 22.18 71 THR B O 1
ATOM 2937 N N . PRO B 2 73 ? -30.242 -8.154 -9.360 1.00 20.36 72 PRO B N 1
ATOM 2938 C CA . PRO B 2 73 ? -29.966 -8.275 -7.927 1.00 20.62 72 PRO B CA 1
ATOM 2939 C C . PRO B 2 73 ? -31.051 -9.035 -7.170 1.00 24.72 72 PRO B C 1
ATOM 2940 O O . PRO B 2 73 ? -32.207 -9.087 -7.604 1.00 23.80 72 PRO B O 1
ATOM 2944 N N . THR B 2 74 ? -30.632 -9.685 -6.079 1.00 21.29 73 THR B N 1
ATOM 2945 C CA . THR B 2 74 ? -31.484 -10.432 -5.156 1.00 22.12 73 THR B CA 1
ATOM 2946 C C . THR B 2 74 ? -31.029 -10.016 -3.761 1.00 29.01 73 THR B C 1
ATOM 2947 O O . THR B 2 74 ? -29.971 -9.389 -3.631 1.00 27.57 73 THR B O 1
ATOM 2951 N N . GLU B 2 75 ? -31.805 -10.359 -2.713 1.00 28.40 74 GLU B N 1
ATOM 2952 C CA . GLU B 2 75 ? -31.456 -10.030 -1.329 1.00 29.10 74 GLU B CA 1
ATOM 2953 C C . GLU B 2 75 ? -30.232 -10.839 -0.866 1.00 33.16 74 GLU B C 1
ATOM 2954 O O . GLU B 2 75 ? -29.441 -10.344 -0.055 1.00 34.00 74 GLU B O 1
ATOM 2960 N N . LYS B 2 76 ? -30.101 -12.086 -1.352 1.00 29.90 75 LYS B N 1
ATOM 2961 C CA . LYS B 2 76 ? -29.037 -12.987 -0.907 1.00 29.94 75 LYS B CA 1
ATOM 2962 C C . LYS B 2 76 ? -27.690 -12.832 -1.587 1.00 31.65 75 LYS B C 1
ATOM 2963 O O . LYS B 2 76 ? -26.667 -13.032 -0.929 1.00 33.80 75 LYS B O 1
ATOM 2969 N N . ASP B 2 77 ? -27.678 -12.529 -2.894 1.00 24.18 76 ASP B N 1
ATOM 2970 C CA . ASP B 2 77 ? -26.425 -12.436 -3.653 1.00 21.71 76 ASP B CA 1
ATOM 2971 C C . ASP B 2 77 ? -25.548 -11.252 -3.295 1.00 22.49 76 ASP B C 1
ATOM 2972 O O . ASP B 2 77 ? -26.024 -10.128 -3.166 1.00 22.09 76 ASP B O 1
ATOM 2977 N N . GLU B 2 78 ? -24.256 -11.526 -3.126 1.00 18.60 77 GLU B N 1
ATOM 2978 C CA . GLU B 2 78 ? -23.254 -10.513 -2.818 1.00 17.01 77 GLU B CA 1
ATOM 2979 C C . GLU B 2 78 ? -22.418 -10.326 -4.063 1.00 16.66 77 GLU B C 1
ATOM 2980 O O . GLU B 2 78 ? -22.136 -11.300 -4.773 1.00 13.60 77 GLU B O 1
ATOM 2986 N N . TYR B 2 79 ? -22.035 -9.070 -4.335 1.00 12.56 78 TYR B N 1
ATOM 2987 C CA . TYR B 2 79 ? -21.201 -8.740 -5.491 1.00 11.35 78 TYR B CA 1
ATOM 2988 C C . TYR B 2 79 ? -20.023 -7.913 -5.054 1.00 13.84 78 TYR B C 1
ATOM 2989 O O . TYR B 2 79 ? -20.087 -7.250 -4.018 1.00 12.71 78 TYR B O 1
ATOM 2998 N N . ALA B 2 80 ? -18.939 -7.958 -5.840 1.00 10.16 79 ALA B N 1
ATOM 2999 C CA . ALA B 2 80 ? -17.740 -7.175 -5.557 1.00 10.32 79 ALA B CA 1
ATOM 3000 C C . ALA B 2 80 ? -16.940 -6.943 -6.824 1.00 14.08 79 ALA B C 1
ATOM 3001 O O . ALA B 2 80 ? -17.229 -7.521 -7.870 1.00 12.89 79 ALA B O 1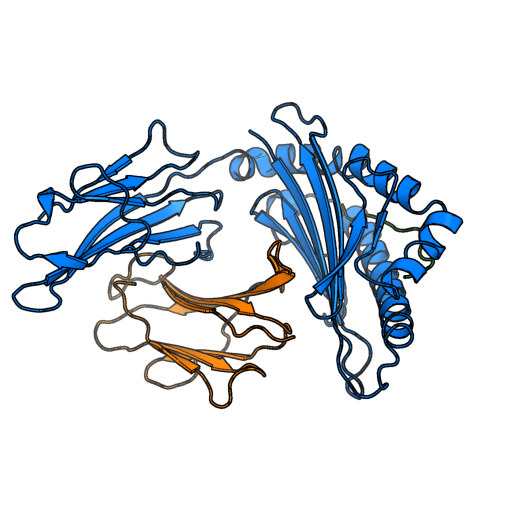
ATOM 3003 N N . CYS B 2 81 ? -15.950 -6.083 -6.720 1.00 12.61 80 CYS B N 1
ATOM 3004 C CA . CYS B 2 81 ? -14.992 -5.830 -7.776 1.00 13.32 80 CYS B CA 1
ATOM 3005 C C . CYS B 2 81 ? -13.610 -6.158 -7.204 1.00 14.86 80 CYS B C 1
ATOM 3006 O O . CYS B 2 81 ? -13.309 -5.724 -6.092 1.00 13.69 80 CYS B O 1
ATOM 3009 N N . ARG B 2 82 ? -12.742 -6.793 -8.010 1.00 10.93 81 ARG B N 1
ATOM 3010 C CA . ARG B 2 82 ? -11.392 -7.175 -7.603 1.00 10.67 81 ARG B CA 1
ATOM 3011 C C . ARG B 2 82 ? -10.433 -6.616 -8.648 1.00 10.48 81 ARG B C 1
ATOM 3012 O O . ARG B 2 82 ? -10.542 -6.914 -9.828 1.00 9.74 81 ARG B O 1
ATOM 3020 N N . VAL B 2 83 ? -9.502 -5.799 -8.188 1.00 8.65 82 VAL B N 1
ATOM 3021 C CA . VAL B 2 83 ? -8.593 -5.070 -9.050 1.00 8.59 82 VAL B CA 1
ATOM 3022 C C . VAL B 2 83 ? -7.159 -5.444 -8.749 1.00 12.87 82 VAL B C 1
ATOM 3023 O O . VAL B 2 83 ? -6.741 -5.464 -7.582 1.00 12.10 82 VAL B O 1
ATOM 3027 N N . ASN B 2 84 ? -6.389 -5.643 -9.814 1.00 10.71 83 ASN B N 1
ATOM 3028 C CA . ASN B 2 84 ? -4.957 -5.846 -9.724 1.00 10.01 83 ASN B CA 1
ATOM 3029 C C . ASN B 2 84 ? -4.294 -4.740 -10.517 1.00 12.37 83 ASN B C 1
ATOM 3030 O O . ASN B 2 84 ? -4.790 -4.359 -11.576 1.00 11.97 83 ASN B O 1
ATOM 3035 N N . HIS B 2 85 ? -3.153 -4.242 -10.019 1.00 10.95 84 HIS B N 1
ATOM 3036 C CA . HIS B 2 85 ? -2.391 -3.168 -10.674 1.00 10.04 84 HIS B CA 1
ATOM 3037 C C . HIS B 2 85 ? -0.978 -3.210 -10.115 1.00 13.72 84 HIS B C 1
ATOM 3038 O O . HIS B 2 85 ? -0.777 -3.701 -8.994 1.00 13.67 84 HIS B O 1
ATOM 3045 N N . VAL B 2 86 ? 0.017 -2.716 -10.904 1.00 11.43 85 VAL B N 1
ATOM 3046 C CA . VAL B 2 86 ? 1.430 -2.741 -10.500 1.00 12.40 85 VAL B CA 1
ATOM 3047 C C . VAL B 2 86 ? 1.655 -2.123 -9.100 1.00 17.15 85 VAL B C 1
ATOM 3048 O O . VAL B 2 86 ? 2.506 -2.604 -8.338 1.00 16.96 85 VAL B O 1
ATOM 3052 N N . THR B 2 87 ? 0.846 -1.101 -8.756 1.00 11.72 86 THR B N 1
ATOM 3053 C CA . THR B 2 87 ? 0.919 -0.395 -7.486 1.00 12.39 86 THR B CA 1
ATOM 3054 C C . THR B 2 87 ? 0.392 -1.192 -6.316 1.00 18.00 86 THR B C 1
ATOM 3055 O O . THR B 2 87 ? 0.514 -0.712 -5.180 1.00 17.94 86 THR B O 1
ATOM 3059 N N . LEU B 2 88 ? -0.255 -2.357 -6.582 1.00 14.97 87 LEU B N 1
ATOM 3060 C CA . LEU B 2 88 ? -0.897 -3.190 -5.547 1.00 15.92 87 LEU B CA 1
ATOM 3061 C C . LEU B 2 88 ? -0.152 -4.500 -5.310 1.00 23.31 87 LEU B C 1
ATOM 3062 O O . LEU B 2 88 ? 0.069 -5.261 -6.247 1.00 24.04 87 LEU B O 1
ATOM 3067 N N . SER B 2 89 ? 0.231 -4.767 -4.059 1.00 20.48 88 SER B N 1
ATOM 3068 C CA . SER B 2 89 ? 0.948 -6.003 -3.728 1.00 20.98 88 SER B CA 1
ATOM 3069 C C . SER B 2 89 ? 0.002 -7.203 -3.708 1.00 24.99 88 SER B C 1
ATOM 3070 O O . SER B 2 89 ? 0.433 -8.340 -3.950 1.00 26.21 88 SER B O 1
ATOM 3073 N N . GLN B 2 90 ? -1.292 -6.946 -3.426 1.00 20.21 89 GLN B N 1
ATOM 3074 C CA . GLN B 2 90 ? -2.340 -7.962 -3.371 1.00 19.13 89 GLN B CA 1
ATOM 3075 C C . GLN B 2 90 ? -3.554 -7.438 -4.152 1.00 19.20 89 GLN B C 1
ATOM 3076 O O . GLN B 2 90 ? -3.715 -6.211 -4.219 1.00 18.48 89 GLN B O 1
ATOM 3082 N N . PRO B 2 91 ? -4.441 -8.311 -4.692 1.00 16.42 90 PRO B N 1
ATOM 3083 C CA . PRO B 2 91 ? -5.656 -7.789 -5.347 1.00 16.63 90 PRO B CA 1
ATOM 3084 C C . PRO B 2 91 ? -6.475 -6.990 -4.335 1.00 20.47 90 PRO B C 1
ATOM 3085 O O . PRO B 2 91 ? -6.503 -7.349 -3.147 1.00 20.69 90 PRO B O 1
ATOM 3089 N N . LYS B 2 92 ? -7.075 -5.873 -4.777 1.00 14.84 91 LYS B N 1
ATOM 3090 C CA . LYS B 2 92 ? -7.885 -5.032 -3.917 1.00 14.83 91 LYS B CA 1
ATOM 3091 C C . LYS B 2 92 ? -9.350 -5.349 -4.210 1.00 17.61 91 LYS B C 1
ATOM 3092 O O . LYS B 2 92 ? -9.793 -5.285 -5.368 1.00 15.36 91 LYS B O 1
ATOM 3098 N N . ILE B 2 93 ? -10.093 -5.710 -3.161 1.00 16.12 92 ILE B N 1
ATOM 3099 C CA . ILE B 2 93 ? -11.498 -6.081 -3.261 1.00 16.16 92 ILE B CA 1
ATOM 3100 C C . ILE B 2 93 ? -12.392 -5.001 -2.673 1.00 18.29 92 ILE B C 1
ATOM 3101 O O . ILE B 2 93 ? -12.194 -4.567 -1.526 1.00 17.23 92 ILE B O 1
ATOM 3106 N N . VAL B 2 94 ? -13.380 -4.565 -3.472 1.00 13.36 93 VAL B N 1
ATOM 3107 C CA . VAL B 2 94 ? -14.377 -3.593 -3.025 1.00 12.67 93 VAL B CA 1
ATOM 3108 C C . VAL B 2 94 ? -15.744 -4.244 -3.201 1.00 15.12 93 VAL B C 1
ATOM 3109 O O . VAL B 2 94 ? -16.126 -4.631 -4.313 1.00 12.22 93 VAL B O 1
ATOM 3113 N N . LYS B 2 95 ? -16.470 -4.362 -2.087 1.00 14.17 94 LYS B N 1
ATOM 3114 C CA . LYS B 2 95 ? -17.805 -4.946 -2.066 1.00 14.65 94 LYS B CA 1
ATOM 3115 C C . LYS B 2 95 ? -18.856 -3.965 -2.544 1.00 16.77 94 LYS B C 1
ATOM 3116 O O . LYS B 2 95 ? -18.770 -2.760 -2.230 1.00 17.02 94 LYS B O 1
ATOM 3122 N N . TRP B 2 96 ? -19.853 -4.481 -3.280 1.00 13.11 95 TRP B N 1
ATOM 3123 C CA . TRP B 2 96 ? -20.989 -3.702 -3.706 1.00 12.36 95 TRP B CA 1
ATOM 3124 C C . TRP B 2 96 ? -21.890 -3.477 -2.504 1.00 16.13 95 TRP B C 1
ATOM 3125 O O . TRP B 2 96 ? -22.314 -4.428 -1.843 1.00 15.62 95 TRP B O 1
ATOM 3136 N N . ASP B 2 97 ? -22.166 -2.226 -2.237 1.00 16.10 96 ASP B N 1
ATOM 3137 C CA . ASP B 2 97 ? -23.034 -1.783 -1.164 1.00 17.07 96 ASP B CA 1
ATOM 3138 C C . ASP B 2 97 ? -24.062 -0.901 -1.860 1.00 22.18 96 ASP B C 1
ATOM 3139 O O . ASP B 2 97 ? -23.704 0.135 -2.438 1.00 21.61 96 ASP B O 1
ATOM 3144 N N . ARG B 2 98 ? -25.319 -1.348 -1.880 1.00 21.09 97 ARG B N 1
ATOM 3145 C CA . ARG B 2 98 ? -26.426 -0.666 -2.565 1.00 22.44 97 ARG B CA 1
ATOM 3146 C C . ARG B 2 98 ? -26.559 0.815 -2.199 1.00 27.04 97 ARG B C 1
ATOM 3147 O O . ARG B 2 98 ? -27.080 1.597 -2.993 1.00 27.40 97 ARG B O 1
ATOM 3155 N N . ASP B 2 99 ? -26.102 1.181 -0.999 1.00 24.88 98 ASP B N 1
ATOM 3156 C CA . ASP B 2 99 ? -26.163 2.537 -0.455 1.00 25.38 98 ASP B CA 1
ATOM 3157 C C . ASP B 2 99 ? -25.003 3.428 -0.900 1.00 26.40 98 ASP B C 1
ATOM 3158 O O . ASP B 2 99 ? -24.854 4.525 -0.359 1.00 25.07 98 ASP B O 1
ATOM 3163 N N . MET B 2 100 ? -24.140 2.947 -1.823 1.00 20.96 99 MET B N 1
ATOM 3164 C CA . MET B 2 100 ? -22.966 3.717 -2.246 1.00 21.30 99 MET B CA 1
ATOM 3165 C C . MET B 2 100 ? -22.688 3.622 -3.765 1.00 19.45 99 MET B C 1
ATOM 3166 O O . MET B 2 100 ? -21.752 4.305 -4.240 1.00 18.93 99 MET B O 1
ATOM 3172 N N . THR C 3 1 ? -13.043 14.554 -36.688 1.00 8.25 1 THR C N 1
ATOM 3173 C CA . THR C 3 1 ? -12.040 13.848 -37.506 1.00 8.56 1 THR C CA 1
ATOM 3174 C C . THR C 3 1 ? -10.626 14.088 -36.919 1.00 10.21 1 THR C C 1
ATOM 3175 O O . THR C 3 1 ? -10.367 15.222 -36.545 1.00 11.54 1 THR C O 1
ATOM 3179 N N . PRO C 3 2 ? -9.745 13.062 -36.825 1.00 9.14 2 PRO C N 1
ATOM 3180 C CA . PRO C 3 2 ? -8.406 13.275 -36.240 1.00 8.21 2 PRO C CA 1
ATOM 3181 C C . PRO C 3 2 ? -7.495 14.119 -37.106 1.00 12.40 2 PRO C C 1
ATOM 3182 O O . PRO C 3 2 ? -7.770 14.295 -38.294 1.00 13.09 2 PRO C O 1
ATOM 3186 N N . ARG C 3 3 ? -6.402 14.607 -36.492 1.00 12.09 3 ARG C N 1
ATOM 3187 C CA . ARG C 3 3 ? -5.358 15.478 -37.054 1.00 13.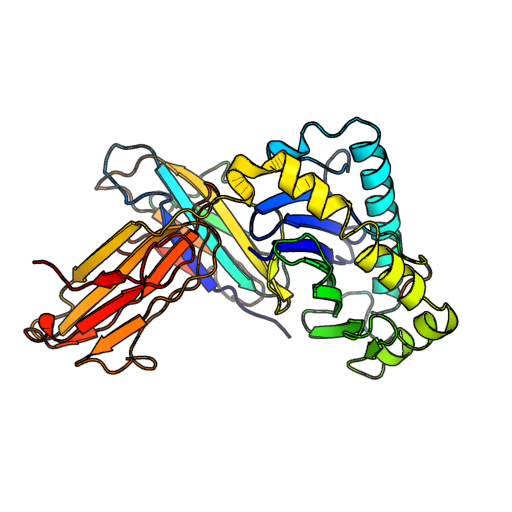63 3 ARG C CA 1
ATOM 3188 C C . ARG C 3 3 ? -4.216 14.653 -37.645 1.00 22.00 3 ARG C C 1
ATOM 3189 O O . ARG C 3 3 ? -3.902 13.558 -37.163 1.00 20.43 3 ARG C O 1
ATOM 3197 N N . VAL C 3 4 ? -3.560 15.224 -38.662 1.00 21.57 4 VAL C N 1
ATOM 3198 C CA . VAL C 3 4 ? -2.343 14.667 -39.274 1.00 22.40 4 VAL C CA 1
ATOM 3199 C C . VAL C 3 4 ? -1.205 15.577 -38.787 1.00 26.29 4 VAL C C 1
ATOM 3200 O O . VAL C 3 4 ? -1.354 16.801 -38.822 1.00 27.10 4 VAL C O 1
ATOM 3204 N N . THR C 3 5 ? -0.086 15.003 -38.318 1.00 25.23 5 THR C N 1
ATOM 3205 C CA . THR C 3 5 ? 1.075 15.827 -37.916 1.00 25.44 5 THR C CA 1
ATOM 3206 C C . THR C 3 5 ? 2.071 15.841 -39.088 1.00 29.97 5 THR C C 1
ATOM 3207 O O . THR C 3 5 ? 1.827 15.185 -40.113 1.00 27.79 5 THR C O 1
ATOM 3211 N N . GLY C 3 6 ? 3.193 16.553 -38.907 1.00 28.17 6 GLY C N 1
ATOM 3212 C CA . GLY C 3 6 ? 4.286 16.603 -39.882 1.00 28.22 6 GLY C CA 1
ATOM 3213 C C . GLY C 3 6 ? 4.931 15.242 -40.100 1.00 31.56 6 GLY C C 1
ATOM 3214 O O . GLY C 3 6 ? 5.480 14.972 -41.170 1.00 32.42 6 GLY C O 1
ATOM 3215 N N . GLY C 3 7 ? 4.841 14.381 -39.088 1.00 26.25 7 GLY C N 1
ATOM 3216 C CA . GLY C 3 7 ? 5.347 13.010 -39.126 1.00 24.88 7 GLY C CA 1
ATOM 3217 C C . GLY C 3 7 ? 6.837 12.840 -38.912 1.00 27.69 7 GLY C C 1
ATOM 3218 O O . GLY C 3 7 ? 7.360 11.735 -39.108 1.00 27.08 7 GLY C O 1
ATOM 3219 N N . GLY C 3 8 ? 7.520 13.916 -38.502 1.00 22.60 8 GLY C N 1
ATOM 3220 C CA . GLY C 3 8 ? 8.954 13.886 -38.243 1.00 21.91 8 GLY C CA 1
ATOM 3221 C C . GLY C 3 8 ? 9.326 13.264 -36.908 1.00 24.88 8 GLY C C 1
ATOM 3222 O O . GLY C 3 8 ? 10.521 13.052 -36.647 1.00 26.84 8 GLY C O 1
ATOM 3223 N N . ALA C 3 9 ? 8.302 12.992 -36.048 1.00 15.68 9 ALA C N 1
ATOM 3224 C CA . ALA C 3 9 ? 8.374 12.401 -34.695 1.00 14.07 9 ALA C CA 1
ATOM 3225 C C . ALA C 3 9 ? 8.983 13.361 -33.664 1.00 14.48 9 ALA C C 1
ATOM 3226 O O . ALA C 3 9 ? 9.526 14.431 -34.012 1.00 14.71 9 ALA C O 1
ATOM 3228 N N . MET C 3 10 ? 8.835 12.995 -32.408 1.00 8.24 10 MET C N 1
ATOM 3229 C CA . MET C 3 10 ? 9.335 13.749 -31.248 1.00 6.12 10 MET C CA 1
ATOM 3230 C C . MET C 3 10 ? 10.855 13.648 -31.094 1.00 12.38 10 MET C C 1
ATOM 3231 O O . MET C 3 10 ? 11.428 14.401 -30.260 1.00 9.15 10 MET C O 1
#

CATH classification: 3.30.500.10 (+1 more: 2.60.40.10)

Radius of gyration: 22.82 Å; Cα contacts (8 Å, |Δi|>4): 867; chains: 3; bounding box: 57×47×66 Å

Nearest PDB structures (foldseek):
  5wmp-assembly1_B  TM=1.010E+00  e=4.434E-19  Homo sapiens
  7r7y-assembly1_B  TM=1.007E+00  e=3.512E-18  Homo sapiens
  4qrs-assembly1_B  TM=1.008E+00  e=3.512E-18  Homo sapiens
  4l3c-assembly7_N  TM=1.003E+00  e=1.820E-17  Homo sapiens
  9c6w-assembly2_B  TM=1.005E+00  e=6.168E-17  Homo sapiens

Solvent-accessible surface area: 19108 Å² total; per-residue (Å²): 69,78,19,24,0,41,0,24,1,2,2,25,10,45,54,88,157,58,99,15,66,1,5,1,0,0,28,0,35,56,21,32,0,0,71,3,29,30,76,38,114,90,34,100,2,56,55,103,6,96,18,0,116,117,14,22,100,120,11,19,78,139,2,10,108,15,0,88,63,17,6,110,24,4,38,68,2,9,146,41,0,31,48,56,70,141,63,76,150,85,28,68,23,4,0,0,2,10,0,0,0,32,1,4,117,83,8,155,47,96,80,2,39,2,37,12,0,11,49,16,128,77,2,3,29,6,47,112,81,10,175,41,14,81,24,50,42,104,6,0,70,62,0,40,151,76,14,91,93,68,166,8,10,88,107,3,94,64,8,0,83,27,87,0,10,108,66,0,122,102,0,13,97,49,5,105,117,83,7,93,96,38,25,59,8,147,42,80,17,29,43,59,103,93,49,146,121,60,2,18,0,19,0,18,0,22,16,0,4,21,22,123,18,57,6,46,2,37,64,92,57,124,85,30,108,170,102,29,106,89,22,85,34,3,28,1,38,56,60,17,28,3,22,6,0,6,4,78,0,52,57,73,48,25,102,101,7,16,0,41,0,99,16,118,19,24,141,154,83,50,70,34,103,59,139,137,210,92,75,66,5,98,26,25,9,1,14,41,98,93,28,112,75,61,129,63,9,46,0,0,0,22,0,9,12,0,6,40,10,96,17,119,10,23,0,9,86,72,62,132,157,34,151,99,31,106,94,30,14,15,0,2,47,179,83,5,4,0,49,11,11,24,47,18,119,15,62,0,47,164,161,15,112,10,10,0,65,0,52,14,99,47,34,114,131,61,86,100,46,146,26,60,99,61,78,7,1,3,81,25,56,37,52,5,5

Sequence (385 aa):
GSSHSMRYFYTSVSRPGRGEPRFISVGYVDDTQFVRFDSDAASPRREEPRAPWIEQEGPPEYWDRNTQIYKAQAQTDRESLRNLLRGYYNQSEAGSSHTLQSMYGCDVGPDGRLLRGHDQYAYDGKDYIALNEDLRSWTAADTTAAQITQQRKWEAAREAEQRRAYLEGECVVEWLRRYLENGKDKLERADPPKTHVTHHPIISDHEATLRCWALGFYPAEITLLTWQRDGEDQTQDTELVETRPAGDRTFQKWAAVVVVPSGEEQRYTCHVQHEGLPKPLTLRWEPIQRTPKIQVYSRHPAQNGKSNFLNCYVSGFHPSDIEVDLLKNGERIEAVEHSDLSFSKDWSFYLLYYTEFTPTEKDEYACRVNHVTLSQPKIVKWDRDMTPRVTGGGAM